Protein AF-A0A9D8BP34-F1 (afdb_monomer_lite)

Foldseek 3Di:
DVPDDDPPDDPVQKDKDFPDKQDCQQVWDQDPVRDIDGDHHPPDFDKIKIKMWIAGPVGDIDIDIDMDGDDFDADDAKAFAAAEAEDEAQDKDWQPDLCNFSCHPCPIHVPDGPPKDKFKAQDDPPWDAWPQWHFPDQGRSRTTMIGGHHLDFAKTKTKIWIWIPHDGVPDHIHTHDIYIYIYGHDADAKDFPDADEAAEDAAPDKDPLPDQVLVTIDGPRDDSVQKDKDFPDKQDCQQVWDQDPRRGIITDHDHLDFDKMKIKMWIAGSNGHIDIHIYMYGHHYFQPDAKAFEAAEEEAEAQDKDWFDFLASCPPIGRSRPPDAWLWAKAWDFAWPFFGKDGADSSRIIITGGHWPDFAKIKTKIKIWTWGVVDVVIDIHIYDIYMYMYGYDHDPAQKWKAAQVRHTGDHDNADQVVLVVQLVDANMEIEGEQDEHADAHERDAESLHEYEYEYPDPAQSYEQAPCLEAARYEYAAYNYEYEYYHHEFENFHHCDEEHRRYEYHAYNYEYERYEFEHAEDEAYAASGYEHAHQEEYEYYLYEFEQAYYPPPVHQRRYHYHHNYHYHYYLYHTYHNDPDDWFFAFQWWFAAPVRDTDTLVRDDAQGKGWAAAPVQFIDIWTFHDKDKHSWDFKWKWWAWPVGQTTTIRQQFWFAQVPDTDGNVVDDFQGWGWFQDPPPPRGIDTTGTHDIDMDGDIGMTMDTAIDDRQWTAISRTITGDPPPPDPPPDDPDDDD

Radius of gyration: 67.86 Å; chains: 1; bounding box: 163×69×168 Å

Sequence (734 aa):
WAYAADTETLDSGLTFTISANTDPNNGVTIDSNRYIDIVPVANYFGQSDVTIRVTDPGGLSATDTFHVTVIQLCDDAPIAYDDVYSTPINTTLNVTTVANGVLQAGTDDLNRESGTTLTAVRIGTGIVNPSHGTLNTFNSNGTFNYTPNSGYSGSDVFTYKARSSGGVCGASVLDSAPANVTISINNTAPTLTTPLPDKTLNEDAYLNNTTNLWSYFQDAETADSGLTYTISNNTDTRNGVSIDTNQYIDIYPVANYFGVSQVTVRATDPGGLYVEDTFQVTVNQRCDDAPVAVNDSYTAMQNNALVVAAPGVRANDSNPEAGTDSLIMAEKLTNPSSGTVSPFNADGSFTYTPATGFTGTVTFTYRLKNTCSTFSPPTAIYSNTATVTITVGPCTLPVRIYNGSGTFVQCYNNIQSAINYASMADGYRIDVDPGTYTENISFPTNYNKTITVQSTGTYSNTTISGANNGRTVTFNPSTDTVTFNRFKVVNGRATSGDGAGIYINDAPVAINNCYVYNNTASTGRGGGIAVNSTKATTITGTSVVDNFATAHTASDGMYVAGSGKVTVSNSLIDGWTQGPSCLLPGTKIQLPNGELKSIEEVKTGDKVMSVTADNEVAEAEVTQTFFHPQQEGYLIMETEDGEILKVTGNHPINNGKDYVEASTLKVGDEVLVLDSKEAMQVAPKKIVRIDKDDSFVSVYNLEVEPHHTYIADGIVVHNKRLDEIVVQQEGGGF

Structure (mmCIF, N/CA/C/O backbone):
data_AF-A0A9D8BP34-F1
#
_entry.id   AF-A0A9D8BP34-F1
#
loop_
_atom_site.group_PDB
_atom_site.id
_atom_site.type_symbol
_atom_site.label_atom_id
_atom_site.label_alt_id
_atom_site.label_comp_id
_atom_site.label_asym_id
_atom_site.label_entity_id
_atom_site.label_seq_id
_atom_site.pdbx_PDB_ins_code
_atom_site.Cartn_x
_atom_site.Cartn_y
_atom_site.Cartn_z
_atom_site.occupancy
_atom_site.B_iso_or_equiv
_atom_site.auth_seq_id
_atom_site.auth_comp_id
_atom_site.auth_asym_id
_atom_site.auth_atom_id
_atom_site.pdbx_PDB_model_num
ATOM 1 N N . TRP A 1 1 ? 85.281 -37.947 -87.469 1.00 59.09 1 TRP A N 1
ATOM 2 C CA . TRP A 1 1 ? 86.433 -38.869 -87.370 1.00 59.09 1 TRP A CA 1
ATOM 3 C C . TRP A 1 1 ? 86.381 -40.018 -88.386 1.00 59.09 1 TRP A C 1
ATOM 5 O O . TRP A 1 1 ? 87.410 -40.284 -88.974 1.00 59.09 1 TRP A O 1
ATOM 15 N N . ALA A 1 2 ? 85.240 -40.645 -88.702 1.00 62.31 2 ALA A N 1
ATOM 16 C CA . ALA A 1 2 ? 85.179 -41.774 -89.656 1.00 62.31 2 ALA A CA 1
ATOM 17 C C . ALA A 1 2 ? 85.514 -41.475 -91.148 1.00 62.31 2 ALA A C 1
ATOM 19 O O . ALA A 1 2 ? 85.369 -42.363 -91.981 1.00 62.31 2 ALA A O 1
ATOM 20 N N . TYR A 1 3 ? 85.931 -40.252 -91.501 1.00 68.31 3 TYR A N 1
ATOM 21 C CA . TYR A 1 3 ? 85.976 -39.773 -92.894 1.00 68.31 3 TYR A CA 1
ATOM 22 C C . TYR A 1 3 ? 87.287 -39.068 -93.299 1.00 68.31 3 TYR A C 1
ATOM 24 O O . TYR A 1 3 ? 87.371 -38.545 -94.404 1.00 68.31 3 TYR A O 1
ATOM 32 N N . ALA A 1 4 ? 88.317 -39.053 -92.443 1.00 73.62 4 ALA A N 1
ATOM 33 C CA . ALA A 1 4 ? 89.646 -38.532 -92.785 1.00 73.62 4 ALA A CA 1
ATOM 34 C C . ALA A 1 4 ? 90.738 -39.378 -92.114 1.00 73.62 4 ALA A C 1
ATOM 36 O O . ALA A 1 4 ? 90.611 -39.682 -90.931 1.00 73.62 4 ALA A O 1
ATOM 37 N N . ALA A 1 5 ? 91.782 -39.738 -92.863 1.00 75.88 5 ALA A N 1
ATOM 38 C CA . ALA A 1 5 ? 92.940 -40.495 -92.391 1.00 75.88 5 ALA A CA 1
ATOM 39 C C . ALA A 1 5 ? 94.202 -40.022 -93.125 1.00 75.88 5 ALA A C 1
ATOM 41 O O . ALA A 1 5 ? 94.124 -39.621 -94.288 1.00 75.88 5 ALA A O 1
ATOM 42 N N . ASP A 1 6 ? 95.342 -40.095 -92.446 1.00 81.19 6 ASP A N 1
ATOM 43 C CA . ASP A 1 6 ? 96.667 -39.841 -93.009 1.00 81.19 6 ASP A CA 1
ATOM 44 C C . ASP A 1 6 ? 97.557 -41.065 -92.756 1.00 81.19 6 ASP A C 1
ATOM 46 O O . ASP A 1 6 ? 97.494 -41.669 -91.685 1.00 81.19 6 ASP A O 1
ATOM 50 N N . THR A 1 7 ? 98.340 -41.484 -93.750 1.00 83.12 7 THR A N 1
ATOM 51 C CA . THR A 1 7 ? 99.093 -42.751 -93.648 1.00 83.12 7 THR A CA 1
ATOM 52 C C . THR A 1 7 ? 100.313 -42.581 -92.740 1.00 83.12 7 THR A C 1
ATOM 54 O O . THR A 1 7 ? 100.752 -43.529 -92.085 1.00 83.12 7 THR A O 1
ATOM 57 N N . GLU A 1 8 ? 100.838 -41.359 -92.672 1.00 85.19 8 GLU A N 1
ATOM 58 C CA . GLU A 1 8 ? 102.052 -40.992 -91.953 1.00 85.19 8 GLU A CA 1
ATOM 59 C C . GLU A 1 8 ? 101.780 -40.383 -90.563 1.00 85.19 8 GLU A C 1
ATOM 61 O O . GLU A 1 8 ? 102.653 -40.446 -89.691 1.00 85.19 8 GLU A O 1
ATOM 66 N N . THR A 1 9 ? 100.577 -39.845 -90.320 1.00 82.00 9 THR A N 1
ATOM 67 C CA . THR A 1 9 ? 100.197 -39.181 -89.060 1.00 82.00 9 THR A CA 1
ATOM 68 C C . THR A 1 9 ? 99.025 -39.881 -88.372 1.00 82.00 9 THR A C 1
ATOM 70 O O . THR A 1 9 ? 97.961 -40.064 -88.953 1.00 82.00 9 THR A O 1
ATOM 73 N N . LEU A 1 10 ? 99.174 -40.196 -87.078 1.00 81.31 10 LEU A N 1
ATOM 74 C CA . LEU A 1 10 ? 98.053 -40.646 -86.239 1.00 81.31 10 LEU A CA 1
ATOM 75 C C . LEU A 1 10 ? 96.930 -39.596 -86.205 1.00 81.31 10 LEU A C 1
ATOM 77 O O . LEU A 1 10 ? 97.206 -38.406 -86.071 1.00 81.31 10 LEU A O 1
ATOM 81 N N . ASP A 1 11 ? 95.669 -40.032 -86.167 1.00 79.44 11 ASP A N 1
ATOM 82 C CA . ASP A 1 11 ? 94.484 -39.155 -86.133 1.00 79.44 11 ASP A CA 1
ATOM 83 C C . ASP A 1 11 ? 94.519 -38.076 -85.038 1.00 79.44 11 ASP A C 1
ATOM 85 O O . ASP A 1 11 ? 93.914 -37.013 -85.177 1.00 79.44 11 ASP A O 1
ATOM 89 N N . SER A 1 12 ? 95.197 -38.324 -83.911 1.00 80.12 12 SER A N 1
ATOM 90 C CA . SER A 1 12 ? 95.368 -37.340 -82.831 1.00 80.12 12 SER A CA 1
ATOM 91 C C . SER A 1 12 ? 96.279 -36.166 -83.203 1.00 80.12 12 SER A C 1
ATOM 93 O O . SER A 1 12 ? 96.235 -35.142 -82.531 1.00 80.12 12 SER A O 1
ATOM 95 N N . GLY A 1 13 ? 97.112 -36.314 -84.236 1.00 81.69 13 GLY A N 1
ATOM 96 C CA . GLY A 1 13 ? 98.001 -35.279 -84.765 1.00 81.69 13 GLY A CA 1
ATOM 97 C C . GLY A 1 13 ? 97.388 -34.434 -85.885 1.00 81.69 13 GLY A C 1
ATOM 98 O O . GLY A 1 13 ? 98.005 -33.456 -86.297 1.00 81.69 13 GLY A O 1
ATOM 99 N N . LEU A 1 14 ? 96.189 -34.778 -86.368 1.00 86.81 14 LEU A N 1
ATOM 100 C CA . LEU A 1 14 ? 95.501 -34.040 -87.427 1.00 86.81 14 LEU A CA 1
ATOM 101 C C . LEU A 1 14 ? 94.708 -32.856 -86.867 1.00 86.81 14 LEU A C 1
ATOM 103 O O . LEU A 1 14 ? 93.932 -32.994 -85.916 1.00 86.81 14 LEU A O 1
ATOM 107 N N . THR A 1 15 ? 94.856 -31.696 -87.506 1.00 87.19 15 THR A N 1
ATOM 108 C CA . THR A 1 15 ? 94.117 -30.476 -87.157 1.00 87.19 15 THR A CA 1
ATOM 109 C C . THR A 1 15 ? 92.952 -30.273 -88.122 1.00 87.19 15 THR A C 1
ATOM 111 O O . THR A 1 15 ? 93.163 -30.169 -89.331 1.00 87.19 15 THR A O 1
ATOM 114 N N . PHE A 1 16 ? 91.729 -30.191 -87.590 1.00 88.94 16 PHE A N 1
ATOM 115 C CA . PHE A 1 16 ? 90.511 -29.927 -88.359 1.00 88.94 16 PHE A CA 1
ATOM 116 C C . PHE A 1 16 ? 90.106 -28.464 -88.215 1.00 88.94 16 PHE A C 1
ATOM 118 O O . PHE A 1 16 ? 90.026 -27.937 -87.108 1.00 88.94 16 PHE A O 1
ATOM 125 N N . THR A 1 17 ? 89.834 -27.812 -89.339 1.00 89.31 17 THR A N 1
ATOM 126 C CA . THR A 1 17 ? 89.385 -26.418 -89.390 1.00 89.31 17 THR A CA 1
ATOM 127 C C . THR A 1 17 ? 88.261 -26.270 -90.401 1.00 89.31 17 THR A C 1
ATOM 129 O O . THR A 1 17 ? 88.210 -27.001 -91.389 1.00 89.31 17 THR A O 1
ATOM 132 N N . ILE A 1 18 ? 87.362 -25.315 -90.179 1.00 90.94 18 ILE A N 1
ATOM 133 C CA . ILE A 1 18 ? 86.397 -24.905 -91.201 1.00 90.94 18 ILE A CA 1
ATOM 134 C C . ILE A 1 18 ? 87.134 -23.950 -92.139 1.00 90.94 18 ILE A C 1
ATOM 136 O O . ILE A 1 18 ? 87.498 -22.846 -91.739 1.00 90.94 18 ILE A O 1
ATOM 140 N N . SER A 1 19 ? 87.404 -24.386 -93.368 1.00 89.62 19 SER A N 1
ATOM 141 C CA . SER A 1 19 ? 88.106 -23.567 -94.364 1.00 89.62 19 SER A CA 1
ATOM 142 C C . SER A 1 19 ? 87.175 -22.664 -95.166 1.00 89.62 19 SER A C 1
ATOM 144 O O . SER A 1 19 ? 87.614 -21.621 -95.644 1.00 89.62 19 SER A O 1
ATOM 146 N N . ALA A 1 20 ? 85.905 -23.047 -95.309 1.00 89.62 20 ALA A N 1
ATOM 147 C CA . ALA A 1 20 ? 84.873 -22.207 -95.900 1.00 89.62 20 ALA A CA 1
ATOM 148 C C . ALA A 1 20 ? 83.501 -22.573 -95.327 1.00 89.62 20 ALA A C 1
ATOM 150 O O . ALA A 1 20 ? 83.229 -23.735 -95.035 1.00 89.62 20 ALA A O 1
ATOM 151 N N . ASN A 1 21 ? 82.640 -21.575 -95.187 1.00 90.19 21 ASN A N 1
ATOM 152 C CA . ASN A 1 21 ? 81.223 -21.744 -94.911 1.00 90.19 21 ASN A CA 1
ATOM 153 C C . ASN A 1 21 ? 80.499 -20.699 -95.755 1.00 90.19 21 ASN A C 1
ATOM 155 O O . ASN A 1 21 ? 80.726 -19.502 -95.561 1.00 90.19 21 ASN A O 1
ATOM 159 N N . THR A 1 22 ? 79.703 -21.138 -96.731 1.00 90.25 22 THR A N 1
ATOM 160 C CA . THR A 1 22 ? 79.053 -20.209 -97.666 1.00 90.25 22 THR A CA 1
ATOM 161 C C . THR A 1 22 ? 78.014 -19.327 -96.984 1.00 90.25 22 THR A C 1
ATOM 163 O O . THR A 1 22 ? 77.683 -18.279 -97.532 1.00 90.25 22 THR A O 1
ATOM 166 N N . ASP A 1 23 ? 77.529 -19.714 -95.800 1.00 87.50 23 ASP A N 1
ATOM 167 C CA . ASP A 1 23 ? 76.674 -18.865 -94.980 1.00 87.50 23 ASP A CA 1
ATOM 168 C C . ASP A 1 23 ? 76.928 -19.089 -93.479 1.00 87.50 23 ASP A C 1
ATOM 170 O O . ASP A 1 23 ? 76.466 -20.078 -92.908 1.00 87.50 23 ASP A O 1
ATOM 174 N N . PRO A 1 24 ? 77.638 -18.172 -92.798 1.00 84.06 24 PRO A N 1
ATOM 175 C CA . PRO A 1 24 ? 77.947 -18.316 -91.379 1.00 84.06 24 PRO A CA 1
ATOM 176 C C . PRO A 1 24 ? 76.712 -18.253 -90.467 1.00 84.06 24 PRO A C 1
ATOM 178 O O . PRO A 1 24 ? 76.826 -18.586 -89.288 1.00 84.06 24 PRO A O 1
ATOM 181 N N . ASN A 1 25 ? 75.534 -17.873 -90.976 1.00 83.50 25 ASN A N 1
ATOM 182 C CA . ASN A 1 25 ? 74.306 -17.830 -90.179 1.00 83.50 25 ASN A CA 1
ATOM 183 C C . ASN A 1 25 ? 73.755 -19.222 -89.829 1.00 83.50 25 ASN A C 1
ATOM 185 O O . ASN A 1 25 ? 72.921 -19.329 -88.935 1.00 83.50 25 ASN A O 1
ATOM 189 N N . ASN A 1 26 ? 74.241 -20.295 -90.461 1.00 83.38 26 ASN A N 1
ATOM 190 C CA . ASN A 1 26 ? 73.988 -21.670 -90.011 1.00 83.38 26 ASN A CA 1
ATOM 191 C C . ASN A 1 26 ? 74.686 -22.011 -88.671 1.00 83.38 26 ASN A C 1
ATOM 193 O O . ASN A 1 26 ? 74.386 -23.049 -88.085 1.00 83.38 26 ASN A O 1
ATOM 197 N N . GLY A 1 27 ? 75.610 -21.153 -88.212 1.00 86.31 27 GLY A N 1
ATOM 198 C CA . GLY A 1 27 ? 76.354 -21.269 -86.959 1.00 86.31 27 GLY A CA 1
ATOM 199 C C . GLY A 1 27 ? 77.095 -22.591 -86.793 1.00 86.31 27 GLY A C 1
ATOM 200 O O . GLY A 1 27 ? 76.941 -23.268 -85.779 1.00 86.31 27 GLY A O 1
ATOM 201 N N . VAL A 1 28 ? 77.884 -22.968 -87.801 1.00 90.50 28 VAL A N 1
ATOM 202 C CA . VAL A 1 28 ? 78.676 -24.203 -87.771 1.00 90.50 28 VAL A CA 1
ATOM 203 C C . VAL A 1 28 ? 80.005 -23.991 -87.044 1.00 90.50 28 VAL A C 1
ATOM 205 O O . VAL A 1 28 ? 80.791 -23.114 -87.408 1.00 90.50 28 VAL A O 1
ATOM 208 N N . THR A 1 29 ? 80.293 -24.835 -86.056 1.00 91.25 29 THR A N 1
ATOM 209 C CA . THR A 1 29 ? 81.558 -24.853 -85.304 1.00 91.25 29 THR A CA 1
ATOM 210 C C . THR A 1 29 ? 82.123 -26.266 -85.198 1.00 91.25 29 THR A C 1
ATOM 212 O O . THR A 1 29 ? 81.396 -27.242 -85.354 1.00 91.25 29 THR A O 1
ATOM 215 N N . ILE A 1 30 ? 83.426 -26.381 -84.920 1.00 88.12 30 ILE A N 1
ATOM 216 C CA . ILE A 1 30 ? 84.054 -27.654 -84.541 1.00 88.12 30 ILE A CA 1
ATOM 217 C C . ILE A 1 30 ? 84.422 -27.570 -83.061 1.00 88.12 30 ILE A C 1
ATOM 219 O O . ILE A 1 30 ? 85.171 -26.670 -82.674 1.00 88.12 30 ILE A O 1
ATOM 223 N N . ASP A 1 31 ? 83.898 -28.479 -82.243 1.00 85.81 31 ASP A N 1
ATOM 224 C CA . ASP A 1 31 ? 84.190 -28.508 -80.810 1.00 85.81 31 ASP A CA 1
ATOM 225 C C . ASP A 1 31 ? 85.582 -29.103 -80.506 1.00 85.81 31 ASP A C 1
ATOM 227 O O . ASP A 1 31 ? 86.287 -29.623 -81.378 1.00 85.81 31 ASP A O 1
ATOM 231 N N . SER A 1 32 ? 86.001 -29.051 -79.238 1.00 82.25 32 SER A N 1
ATOM 232 C CA . SER A 1 32 ? 87.293 -29.605 -78.800 1.00 82.25 32 SER A CA 1
ATOM 233 C C . SER A 1 32 ? 87.389 -31.130 -78.941 1.00 82.25 32 SER A C 1
ATOM 235 O O . SER A 1 32 ? 88.496 -31.671 -78.984 1.00 82.25 32 SER A O 1
ATOM 237 N N . ASN A 1 33 ? 86.254 -31.825 -79.058 1.00 81.69 33 ASN A N 1
ATOM 238 C CA . ASN A 1 33 ? 86.180 -33.259 -79.323 1.00 81.69 33 ASN A CA 1
ATOM 239 C C . ASN A 1 33 ? 86.150 -33.582 -80.826 1.00 81.69 33 ASN A C 1
ATOM 241 O O . ASN A 1 33 ? 86.172 -34.760 -81.194 1.00 81.69 33 ASN A O 1
ATOM 245 N N . ARG A 1 34 ? 86.183 -32.556 -81.688 1.00 80.25 34 ARG A N 1
ATOM 246 C CA . ARG A 1 34 ? 86.159 -32.631 -83.154 1.00 80.25 34 ARG A CA 1
ATOM 247 C C . ARG A 1 34 ? 84.808 -33.090 -83.727 1.00 80.25 34 ARG A C 1
ATOM 249 O O . ARG A 1 34 ? 84.776 -33.696 -84.802 1.00 80.25 34 ARG A O 1
ATOM 256 N N . TYR A 1 35 ? 83.708 -32.807 -83.028 1.00 84.75 35 TYR A N 1
ATOM 257 C CA . TYR A 1 35 ? 82.346 -32.840 -83.569 1.00 84.75 35 TYR A CA 1
ATOM 258 C C . TYR A 1 35 ? 82.015 -31.533 -84.280 1.00 84.75 35 TYR A C 1
ATOM 260 O O . TYR A 1 35 ? 82.558 -30.483 -83.953 1.00 84.75 35 TYR A O 1
ATOM 268 N N . ILE A 1 36 ? 81.127 -31.623 -85.268 1.00 87.69 36 ILE A N 1
ATOM 269 C CA . ILE A 1 36 ? 80.571 -30.460 -85.950 1.00 87.69 36 ILE A CA 1
ATOM 270 C C . ILE A 1 36 ? 79.246 -30.132 -85.269 1.00 87.69 36 ILE A C 1
ATOM 272 O O . ILE A 1 36 ? 78.300 -30.913 -85.372 1.00 87.69 36 ILE A O 1
ATOM 276 N N . ASP A 1 37 ? 79.188 -28.982 -84.607 1.00 88.19 37 ASP A N 1
ATOM 277 C CA . ASP A 1 37 ? 77.960 -28.433 -84.041 1.00 88.19 37 ASP A CA 1
ATOM 278 C C . ASP A 1 37 ? 77.352 -27.442 -85.029 1.00 88.19 37 ASP A C 1
ATOM 280 O O . ASP A 1 37 ? 78.068 -26.646 -85.638 1.00 88.19 37 ASP A O 1
ATOM 284 N N . ILE A 1 38 ? 76.031 -27.496 -85.196 1.00 87.81 38 ILE A N 1
ATOM 285 C CA . ILE A 1 38 ? 75.280 -26.609 -86.087 1.00 87.81 38 ILE A CA 1
ATOM 286 C C . ILE A 1 38 ? 74.213 -25.919 -85.247 1.00 87.81 38 ILE A C 1
ATOM 288 O O . ILE A 1 38 ? 73.242 -26.552 -84.832 1.00 87.81 38 ILE A O 1
ATOM 292 N N . VAL A 1 39 ? 74.401 -24.627 -84.993 1.00 88.06 39 VAL A N 1
ATOM 293 C CA . VAL A 1 39 ? 73.464 -23.802 -84.223 1.00 88.06 39 VAL A CA 1
ATOM 294 C C . VAL A 1 39 ? 73.099 -22.574 -85.053 1.00 88.06 39 VAL A C 1
ATOM 296 O O . VAL A 1 39 ? 73.774 -21.549 -84.960 1.00 88.06 39 VAL A O 1
ATOM 299 N N . PRO A 1 40 ? 72.038 -22.650 -85.871 1.00 84.25 40 PRO A N 1
ATOM 300 C CA . PRO A 1 40 ? 71.627 -21.531 -86.702 1.00 84.25 40 PRO A CA 1
ATOM 301 C C . PRO A 1 40 ? 71.340 -20.275 -85.877 1.00 84.25 40 PRO A C 1
ATOM 303 O O . PRO A 1 40 ? 70.760 -20.347 -84.791 1.00 84.25 40 PRO A O 1
ATOM 306 N N . VAL A 1 41 ? 71.704 -19.109 -86.411 1.00 80.19 41 VAL A N 1
ATOM 307 C CA . VAL A 1 41 ? 71.270 -17.819 -85.868 1.00 80.19 41 VAL A CA 1
ATOM 308 C C . VAL A 1 41 ? 69.741 -17.807 -85.836 1.00 80.19 41 VAL A C 1
ATOM 310 O O . VAL A 1 41 ? 69.084 -18.330 -86.737 1.00 80.19 41 VAL A O 1
ATOM 313 N N . ALA A 1 42 ? 69.161 -17.217 -84.790 1.00 70.56 42 ALA A N 1
ATOM 314 C CA . ALA A 1 42 ? 67.713 -17.130 -84.653 1.00 70.56 42 ALA A CA 1
ATOM 315 C C . ALA A 1 42 ? 67.062 -16.588 -85.940 1.00 70.56 42 ALA A C 1
ATOM 317 O O . ALA A 1 42 ? 67.477 -15.554 -86.466 1.00 70.56 42 ALA A O 1
ATOM 318 N N . ASN A 1 43 ? 66.017 -17.274 -86.412 1.00 63.06 43 ASN A N 1
ATOM 319 C CA . ASN A 1 43 ? 65.293 -16.983 -87.658 1.00 63.06 43 ASN A CA 1
ATOM 320 C C . ASN A 1 43 ? 66.094 -17.180 -88.959 1.00 63.06 43 ASN A C 1
ATOM 322 O O . ASN A 1 43 ? 65.667 -16.699 -90.009 1.00 63.06 43 ASN A O 1
ATOM 326 N N . TYR A 1 44 ? 67.238 -17.866 -88.923 1.00 76.75 44 TYR A N 1
ATOM 327 C CA . TYR A 1 44 ? 67.940 -18.248 -90.141 1.00 76.75 44 TYR A CA 1
ATOM 328 C C . TYR A 1 44 ? 67.239 -19.420 -90.834 1.00 76.75 44 TYR A C 1
ATOM 330 O O . TYR A 1 44 ? 67.052 -20.485 -90.246 1.00 76.75 44 TYR A O 1
ATOM 338 N N . PHE A 1 45 ? 66.915 -19.231 -92.112 1.00 78.06 45 PHE A N 1
ATOM 339 C CA . PHE A 1 45 ? 66.450 -20.280 -93.012 1.00 78.06 45 PHE A CA 1
ATOM 340 C C . PHE A 1 45 ? 67.299 -20.218 -94.269 1.00 78.06 45 PHE A C 1
ATOM 342 O O . PHE A 1 45 ? 67.488 -19.144 -94.844 1.00 78.06 45 PHE A O 1
ATOM 349 N N . GLY A 1 46 ? 67.814 -21.356 -94.708 1.00 78.94 46 GLY A N 1
ATOM 350 C CA . GLY A 1 46 ? 68.727 -21.344 -95.834 1.00 78.94 46 GLY A CA 1
ATOM 351 C C . GLY A 1 46 ? 69.502 -22.629 -96.002 1.00 78.94 46 GLY A C 1
ATOM 352 O O . GLY A 1 46 ? 69.378 -23.584 -95.231 1.00 78.94 46 GLY A O 1
ATOM 353 N N . GLN A 1 47 ? 70.293 -22.627 -97.064 1.00 85.88 47 GLN A N 1
ATOM 354 C CA . GLN A 1 47 ? 71.225 -23.688 -97.384 1.00 85.88 47 GLN A CA 1
ATOM 355 C C . GLN A 1 47 ? 72.638 -23.137 -97.350 1.00 85.88 47 GLN A C 1
ATOM 357 O O . GLN A 1 47 ? 72.879 -21.979 -97.685 1.00 85.88 47 GLN A O 1
ATOM 362 N N . SER A 1 48 ? 73.568 -23.987 -96.950 1.00 89.88 48 SER A N 1
ATOM 363 C CA . SER A 1 48 ? 74.967 -23.615 -96.826 1.00 89.88 48 SER A CA 1
ATOM 364 C C . SER A 1 48 ? 75.860 -24.815 -97.067 1.00 89.88 48 SER A C 1
ATOM 366 O O . SER A 1 48 ? 75.548 -25.930 -96.645 1.00 89.88 48 SER A O 1
ATOM 368 N N . ASP A 1 49 ? 76.977 -24.549 -97.725 1.00 91.50 49 ASP A N 1
ATOM 369 C CA . ASP A 1 49 ? 78.022 -25.516 -97.989 1.00 91.50 49 ASP A CA 1
ATOM 370 C C . ASP A 1 49 ? 79.170 -25.218 -97.031 1.00 91.50 49 ASP A C 1
ATOM 372 O O . ASP A 1 49 ? 79.690 -24.097 -96.971 1.00 91.50 49 ASP A O 1
ATOM 376 N N . VAL A 1 50 ? 79.552 -26.223 -96.252 1.00 91.69 50 VAL A N 1
ATOM 377 C CA . VAL A 1 50 ? 80.623 -26.118 -95.265 1.00 91.69 50 VAL A CA 1
ATOM 378 C C . VAL A 1 50 ? 81.778 -26.989 -95.720 1.00 91.69 50 VAL A C 1
ATOM 380 O O . VAL A 1 50 ? 81.652 -28.211 -95.799 1.00 91.69 50 VAL A O 1
ATOM 383 N N . THR A 1 51 ? 82.916 -26.359 -95.995 1.00 92.06 51 THR A N 1
ATOM 384 C CA . THR A 1 51 ? 84.154 -27.038 -96.374 1.00 92.06 51 THR A CA 1
ATOM 385 C C . THR A 1 51 ? 85.070 -27.169 -95.166 1.00 92.06 51 THR A C 1
ATOM 387 O O . THR A 1 51 ? 85.543 -26.171 -94.611 1.00 92.06 51 THR A O 1
ATOM 390 N N . ILE A 1 52 ? 85.371 -28.407 -94.792 1.00 91.38 52 ILE A N 1
ATOM 391 C CA . ILE A 1 52 ? 86.308 -28.756 -93.728 1.00 91.38 52 ILE A CA 1
ATOM 392 C C . ILE A 1 52 ? 87.678 -29.021 -94.334 1.00 91.38 52 ILE A C 1
ATOM 394 O O . ILE A 1 52 ? 87.794 -29.730 -95.329 1.00 91.38 52 ILE A O 1
ATOM 398 N N . ARG A 1 53 ? 88.721 -28.490 -93.698 1.00 90.00 53 ARG A N 1
ATOM 399 C CA . ARG A 1 53 ? 90.123 -28.767 -93.998 1.00 90.00 53 ARG A CA 1
ATOM 400 C C . ARG A 1 53 ? 90.744 -29.568 -92.869 1.00 90.00 53 ARG A C 1
ATOM 402 O O . ARG A 1 53 ? 90.700 -29.146 -91.713 1.00 90.00 53 ARG A O 1
ATOM 409 N N . VAL A 1 54 ? 91.383 -30.674 -93.222 1.00 90.00 54 VAL A N 1
ATOM 410 C CA . VAL A 1 54 ? 92.250 -31.448 -92.332 1.00 90.00 54 VAL A CA 1
ATOM 411 C C . VAL A 1 54 ? 93.702 -31.202 -92.727 1.00 90.00 54 VAL A C 1
ATOM 413 O O . VAL A 1 54 ? 94.018 -31.220 -93.913 1.00 90.00 54 VAL A O 1
ATOM 416 N N . THR A 1 55 ? 94.568 -30.897 -91.760 1.00 90.06 55 THR A N 1
ATOM 417 C CA . THR A 1 55 ? 95.995 -30.600 -91.985 1.00 90.06 55 THR A CA 1
ATOM 418 C C . THR A 1 55 ? 96.862 -31.467 -91.077 1.00 90.06 55 THR A C 1
ATOM 420 O O . THR A 1 55 ? 96.558 -31.593 -89.886 1.00 90.06 55 THR A O 1
ATOM 423 N N . ASP A 1 56 ? 97.918 -32.058 -91.633 1.00 89.06 56 ASP A N 1
ATOM 424 C CA . ASP A 1 56 ? 98.919 -32.821 -90.885 1.00 89.06 56 ASP A CA 1
ATOM 425 C C . ASP A 1 56 ? 99.945 -31.891 -90.181 1.00 89.06 56 ASP A C 1
ATOM 427 O O . ASP A 1 56 ? 100.008 -30.689 -90.468 1.00 89.06 56 ASP A O 1
ATOM 431 N N . PRO A 1 57 ? 100.780 -32.399 -89.252 1.00 87.00 57 PRO A N 1
ATOM 432 C CA . PRO A 1 57 ? 101.843 -31.611 -88.621 1.00 87.00 57 PRO A CA 1
ATOM 433 C C . PRO A 1 57 ? 102.927 -31.111 -89.591 1.00 87.00 57 PRO A C 1
ATOM 435 O O . PRO A 1 57 ? 103.675 -30.195 -89.244 1.00 87.00 57 PRO A O 1
ATOM 438 N N . GLY A 1 58 ? 103.034 -31.708 -90.783 1.00 85.56 58 GLY A N 1
ATOM 439 C CA . GLY A 1 58 ? 103.932 -31.286 -91.862 1.00 85.56 58 GLY A CA 1
ATOM 440 C C . GLY A 1 58 ? 103.405 -30.098 -92.678 1.00 85.56 58 GLY A C 1
ATOM 441 O O . GLY A 1 58 ? 104.165 -29.496 -93.439 1.00 85.56 58 GLY A O 1
ATOM 442 N N . GLY A 1 59 ? 102.136 -29.724 -92.495 1.00 83.56 59 GLY A N 1
ATOM 443 C CA . GLY A 1 59 ? 101.462 -28.614 -93.164 1.00 83.56 59 GLY A CA 1
ATOM 444 C C . GLY A 1 59 ? 100.724 -28.983 -94.457 1.00 83.56 59 GLY A C 1
ATOM 445 O O . GLY A 1 59 ? 100.185 -28.080 -95.107 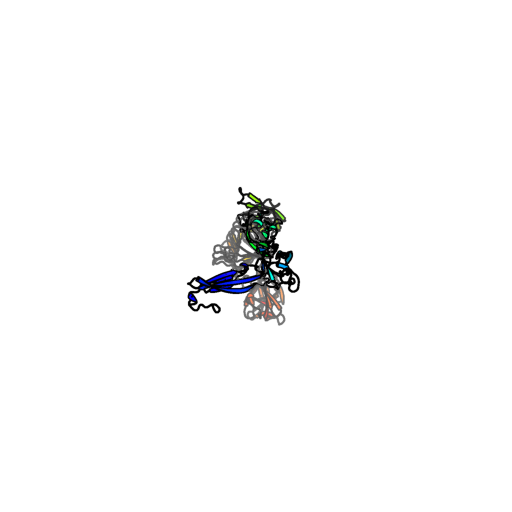1.00 83.56 59 GLY A O 1
ATOM 446 N N . LEU A 1 60 ? 100.670 -30.262 -94.845 1.00 89.81 60 LEU A N 1
ATOM 447 C CA . LEU A 1 60 ? 99.875 -30.725 -95.989 1.00 89.81 60 LEU A CA 1
ATOM 448 C C . LEU A 1 60 ? 98.415 -30.921 -95.573 1.00 89.81 60 LEU A C 1
ATOM 450 O O . LEU A 1 60 ? 98.117 -31.211 -94.417 1.00 89.81 60 LEU A O 1
ATOM 454 N N . SER A 1 61 ? 97.477 -30.721 -96.504 1.00 90.06 61 SER A N 1
ATOM 455 C CA . SER A 1 61 ? 96.049 -30.722 -96.169 1.00 90.06 61 SER A CA 1
ATOM 456 C C . SER A 1 61 ? 95.145 -31.315 -97.239 1.00 90.06 61 SER A C 1
ATOM 458 O O . SER A 1 61 ? 95.386 -31.091 -98.425 1.00 90.06 61 SER A O 1
ATOM 460 N N . ALA A 1 62 ? 94.035 -31.913 -96.807 1.00 90.25 62 ALA A N 1
ATOM 461 C CA . ALA A 1 62 ? 92.896 -32.293 -97.641 1.00 90.25 62 ALA A CA 1
ATOM 462 C C . ALA A 1 62 ? 91.633 -31.521 -97.221 1.00 90.25 62 ALA A C 1
ATOM 464 O O . ALA A 1 62 ? 91.539 -31.040 -96.088 1.00 90.25 62 ALA A O 1
ATOM 465 N N . THR A 1 63 ? 90.663 -31.393 -98.129 1.00 90.94 63 THR A N 1
ATOM 466 C CA . THR A 1 63 ? 89.386 -30.713 -97.862 1.00 90.94 63 THR A CA 1
ATOM 467 C C . THR A 1 63 ? 88.194 -31.519 -98.363 1.00 90.94 63 THR A C 1
ATOM 469 O O . THR A 1 63 ? 88.297 -32.133 -99.423 1.00 90.94 63 THR A O 1
ATOM 472 N N . ASP A 1 64 ? 87.064 -31.440 -97.662 1.00 91.81 64 ASP A N 1
ATOM 473 C CA . ASP A 1 64 ? 85.770 -32.000 -98.081 1.00 91.81 64 ASP A CA 1
ATOM 474 C C . ASP A 1 64 ? 84.625 -31.027 -97.758 1.00 91.81 64 ASP A C 1
ATOM 476 O O . ASP A 1 64 ? 84.752 -30.222 -96.835 1.00 91.81 64 ASP A O 1
ATOM 480 N N . THR A 1 65 ? 83.532 -31.066 -98.523 1.00 91.50 65 THR A N 1
ATOM 481 C CA . THR A 1 65 ? 82.394 -30.137 -98.385 1.00 91.50 65 THR A CA 1
ATOM 482 C C . THR A 1 65 ? 81.080 -30.884 -98.174 1.00 91.50 65 THR A C 1
ATOM 484 O O . THR A 1 65 ? 80.759 -31.782 -98.946 1.00 91.50 65 THR A O 1
ATOM 487 N N . PHE A 1 66 ? 80.292 -30.480 -97.171 1.00 90.00 66 PHE A N 1
ATOM 488 C CA . PHE A 1 66 ? 78.948 -31.011 -96.909 1.00 90.00 66 PHE A CA 1
ATOM 489 C C . PHE A 1 66 ? 77.879 -29.909 -96.898 1.00 90.00 66 PHE A C 1
ATOM 491 O O . PHE A 1 66 ? 78.182 -28.736 -96.682 1.00 90.00 66 PHE A O 1
ATOM 498 N N . HIS A 1 67 ? 76.622 -30.307 -97.111 1.00 90.62 67 HIS A N 1
ATOM 499 C CA . HIS A 1 67 ? 75.474 -29.406 -97.234 1.00 90.62 67 HIS A CA 1
ATOM 500 C C . HIS A 1 67 ? 74.638 -29.374 -95.947 1.00 90.62 67 HIS A C 1
ATOM 502 O O . HIS A 1 67 ? 74.230 -30.420 -95.439 1.00 90.62 67 HIS A O 1
ATOM 508 N N . VAL A 1 68 ? 74.317 -28.176 -95.460 1.00 86.94 68 VAL A N 1
ATOM 509 C CA . VAL A 1 68 ? 73.410 -27.935 -94.328 1.00 86.94 68 VAL A CA 1
ATOM 510 C C . VAL A 1 68 ? 72.174 -27.201 -94.833 1.00 86.94 68 VAL A C 1
ATOM 512 O O . VAL A 1 68 ? 72.294 -26.168 -95.488 1.00 86.94 68 VAL A O 1
ATOM 515 N N . THR A 1 69 ? 70.983 -27.718 -94.518 1.00 83.75 69 THR A N 1
ATOM 516 C CA . THR A 1 69 ? 69.696 -27.054 -94.794 1.00 83.75 69 THR A CA 1
ATOM 517 C C . THR A 1 69 ? 68.966 -26.790 -93.481 1.00 83.75 69 THR A C 1
ATOM 519 O O . THR A 1 69 ? 68.684 -27.730 -92.741 1.00 83.75 69 THR A O 1
ATOM 522 N N . VAL A 1 70 ? 68.636 -25.526 -93.211 1.00 80.56 70 VAL A N 1
ATOM 523 C CA . VAL A 1 70 ? 67.835 -25.102 -92.052 1.00 80.56 70 VAL A CA 1
ATOM 524 C C . VAL A 1 70 ? 66.423 -24.764 -92.533 1.00 80.56 70 VAL A C 1
ATOM 526 O O . VAL A 1 70 ? 66.257 -23.880 -93.376 1.00 80.56 70 VAL A O 1
ATOM 529 N N . ILE A 1 71 ? 65.417 -25.491 -92.030 1.00 72.75 71 ILE A N 1
ATOM 530 C CA . ILE A 1 71 ? 64.010 -25.371 -92.450 1.00 72.75 71 ILE A CA 1
ATOM 531 C C . ILE A 1 71 ? 63.167 -24.575 -91.445 1.00 72.75 71 ILE A C 1
ATOM 533 O O . ILE A 1 71 ? 63.431 -24.592 -90.245 1.00 72.75 71 ILE A O 1
ATOM 537 N N . GLN A 1 72 ? 62.127 -23.908 -91.946 1.00 68.56 72 GLN A N 1
ATOM 538 C CA . GLN A 1 72 ? 61.114 -23.224 -91.139 1.00 68.56 72 GLN A CA 1
ATOM 539 C C . GLN A 1 72 ? 60.058 -24.224 -90.630 1.00 68.56 72 GLN A C 1
ATOM 541 O O . GLN A 1 72 ? 59.592 -25.062 -91.405 1.00 68.56 72 GLN A O 1
ATOM 546 N N . LEU A 1 73 ? 59.672 -24.138 -89.349 1.00 66.12 73 LEU A N 1
ATOM 547 C CA . LEU A 1 73 ? 58.523 -24.877 -88.800 1.00 66.12 73 LEU A CA 1
ATOM 548 C C . LEU A 1 73 ? 57.204 -24.219 -89.251 1.00 66.12 73 LEU A C 1
ATOM 550 O O . LEU A 1 73 ? 57.134 -22.998 -89.387 1.00 66.12 73 LEU A O 1
ATOM 554 N N . CYS A 1 74 ? 56.184 -25.035 -89.536 1.00 67.88 74 CYS A N 1
ATOM 555 C CA . CYS A 1 74 ? 54.835 -24.557 -89.865 1.00 67.88 74 CYS A CA 1
ATOM 556 C C . CYS A 1 74 ? 54.088 -24.144 -88.584 1.00 67.88 74 CYS A C 1
ATOM 558 O O . CYS A 1 74 ? 54.310 -24.781 -87.563 1.00 67.88 74 CYS A O 1
ATOM 560 N N . ASP A 1 75 ? 53.193 -23.152 -88.684 1.00 69.31 75 ASP A N 1
ATOM 561 C CA . ASP A 1 75 ? 52.344 -22.642 -87.583 1.00 69.31 75 ASP A CA 1
ATOM 562 C C . ASP A 1 75 ? 51.524 -23.766 -86.926 1.00 69.31 75 ASP A C 1
ATOM 564 O O . ASP A 1 75 ? 50.845 -24.533 -87.626 1.00 69.31 75 ASP A O 1
ATOM 568 N N . ASP A 1 76 ? 51.589 -23.857 -85.596 1.00 74.88 76 ASP A N 1
ATOM 569 C CA . ASP A 1 76 ? 50.763 -24.738 -84.773 1.00 74.88 76 ASP A CA 1
ATOM 570 C C . ASP A 1 76 ? 49.751 -23.959 -83.909 1.00 74.88 76 ASP A C 1
ATOM 572 O O . ASP A 1 76 ? 49.646 -22.733 -83.950 1.00 74.88 76 ASP A O 1
ATOM 576 N N . ALA A 1 77 ? 48.851 -24.687 -83.238 1.00 78.38 77 ALA A N 1
ATOM 577 C CA . ALA A 1 77 ? 47.819 -24.039 -82.436 1.00 78.38 77 ALA A CA 1
ATOM 578 C C . ALA A 1 77 ? 48.432 -23.539 -81.121 1.00 78.38 77 ALA A C 1
ATOM 580 O O . ALA A 1 77 ? 49.080 -24.332 -80.433 1.00 78.38 77 ALA A O 1
ATOM 581 N N . PRO A 1 78 ? 48.152 -22.292 -80.705 1.00 86.56 78 PRO A N 1
ATOM 582 C CA . PRO A 1 78 ? 48.701 -21.769 -79.464 1.00 86.56 78 PRO A CA 1
ATOM 583 C C . PRO A 1 78 ? 48.173 -22.550 -78.252 1.00 86.56 78 PRO A C 1
ATOM 585 O O . PRO A 1 78 ? 47.086 -23.136 -78.282 1.00 86.56 78 PRO A O 1
ATOM 588 N N . ILE A 1 79 ? 48.909 -22.511 -77.142 1.00 86.62 79 ILE A N 1
ATOM 589 C CA . ILE A 1 79 ? 48.484 -23.068 -75.849 1.00 86.62 79 ILE A CA 1
ATOM 590 C C . ILE A 1 79 ? 48.149 -21.901 -74.924 1.00 86.62 79 ILE A C 1
ATOM 592 O O . ILE A 1 79 ? 49.025 -21.087 -74.669 1.00 86.62 79 ILE A O 1
ATOM 596 N N . ALA A 1 80 ? 46.909 -21.833 -74.432 1.00 88.56 80 ALA A N 1
ATOM 597 C CA . ALA A 1 80 ? 46.492 -20.871 -73.410 1.00 88.56 80 ALA A CA 1
ATOM 598 C C . ALA A 1 80 ? 46.467 -21.540 -72.027 1.00 88.56 80 ALA A C 1
ATOM 600 O O . ALA A 1 80 ? 45.997 -22.678 -71.913 1.00 88.56 80 ALA A O 1
ATOM 601 N N . TYR A 1 81 ? 46.943 -20.843 -71.000 1.00 88.25 81 TYR A N 1
ATOM 602 C CA . TYR A 1 81 ? 46.946 -21.284 -69.606 1.00 88.25 81 TYR A CA 1
ATOM 603 C C . TYR A 1 81 ? 45.884 -20.560 -68.772 1.00 88.25 81 TYR A C 1
ATOM 605 O O . TYR A 1 81 ? 45.453 -19.457 -69.098 1.00 88.25 81 TYR A O 1
ATOM 613 N N . ASP A 1 82 ? 45.445 -21.205 -67.689 1.00 91.62 82 ASP A N 1
ATOM 614 C CA . ASP A 1 82 ? 44.462 -20.631 -66.769 1.00 91.62 82 ASP A CA 1
ATOM 615 C C . ASP A 1 82 ? 45.051 -19.427 -66.007 1.00 91.62 82 ASP A C 1
ATOM 617 O O . ASP A 1 82 ? 46.149 -19.502 -65.451 1.00 91.62 82 ASP A O 1
ATOM 621 N N . ASP A 1 83 ? 44.274 -18.348 -65.918 1.00 92.38 83 ASP A N 1
ATOM 622 C CA . ASP A 1 83 ? 44.624 -17.104 -65.236 1.00 92.38 83 ASP A CA 1
ATOM 623 C C . ASP A 1 83 ? 43.841 -16.935 -63.930 1.00 92.38 83 ASP A C 1
ATOM 625 O O . ASP A 1 83 ? 42.686 -17.360 -63.798 1.00 92.38 83 ASP A O 1
ATOM 629 N N . VAL A 1 84 ? 44.443 -16.246 -62.957 1.00 93.44 84 VAL A N 1
ATOM 630 C CA . VAL A 1 84 ? 43.815 -15.972 -61.659 1.00 93.44 84 VAL A CA 1
ATOM 631 C C . VAL A 1 84 ? 43.934 -14.496 -61.302 1.00 93.44 84 VAL A C 1
ATOM 633 O O . VAL A 1 84 ? 45.021 -13.921 -61.322 1.00 93.44 84 VAL A O 1
ATOM 636 N N . TYR A 1 85 ? 42.814 -13.897 -60.909 1.00 95.50 85 TYR A N 1
ATOM 637 C CA . TYR A 1 85 ? 42.714 -12.510 -60.472 1.00 95.50 85 TYR A CA 1
ATOM 638 C C . TYR A 1 85 ? 41.903 -12.399 -59.181 1.00 95.50 85 TYR A C 1
ATOM 640 O O . TYR A 1 85 ? 41.184 -13.318 -58.784 1.00 95.50 85 TYR A O 1
ATOM 648 N N . SER A 1 86 ? 41.975 -11.246 -58.524 1.00 94.06 86 SER A N 1
ATOM 649 C CA . SER A 1 86 ? 41.113 -10.927 -57.390 1.00 94.06 86 SER A CA 1
ATOM 650 C C . SER A 1 86 ? 40.667 -9.473 -57.421 1.00 94.06 86 SER A C 1
ATOM 652 O O . SER A 1 86 ? 41.315 -8.612 -58.018 1.00 94.06 86 SER A O 1
ATOM 654 N N . THR A 1 87 ? 39.530 -9.196 -56.793 1.00 93.38 87 THR A N 1
ATOM 655 C CA . THR A 1 87 ? 39.025 -7.837 -56.608 1.00 93.38 87 THR A CA 1
ATOM 656 C C . THR A 1 87 ? 38.176 -7.751 -55.339 1.00 93.38 87 THR A C 1
ATOM 658 O O . THR A 1 87 ? 37.588 -8.757 -54.938 1.00 93.38 87 THR A O 1
ATOM 661 N N . PRO A 1 88 ? 38.115 -6.597 -54.661 1.00 90.19 88 PRO A N 1
ATOM 662 C CA . PRO A 1 88 ? 37.150 -6.400 -53.588 1.00 90.19 88 PRO A CA 1
ATOM 663 C C . PRO A 1 88 ? 35.701 -6.470 -54.089 1.00 90.19 88 PRO A C 1
ATOM 665 O O . PRO A 1 88 ? 35.415 -6.194 -55.259 1.00 90.19 88 PRO A O 1
ATOM 668 N N . ILE A 1 89 ? 34.767 -6.805 -53.200 1.00 89.06 89 ILE A N 1
ATOM 669 C CA . ILE A 1 89 ? 33.330 -6.732 -53.482 1.00 89.06 89 ILE A CA 1
ATOM 670 C C . ILE A 1 89 ? 32.946 -5.346 -54.016 1.00 89.06 89 ILE A C 1
ATOM 672 O O . ILE A 1 89 ? 33.552 -4.332 -53.668 1.00 89.06 89 ILE A O 1
ATOM 676 N N . ASN A 1 90 ? 31.952 -5.298 -54.909 1.00 86.06 90 ASN A N 1
ATOM 677 C CA . ASN A 1 90 ? 31.459 -4.065 -55.543 1.00 86.06 90 ASN A CA 1
ATOM 678 C C . ASN A 1 90 ? 32.524 -3.233 -56.291 1.00 86.06 90 ASN A C 1
ATOM 680 O O . ASN A 1 90 ? 32.221 -2.139 -56.769 1.00 86.06 90 ASN A O 1
ATOM 684 N N . THR A 1 91 ? 33.748 -3.740 -56.446 1.00 89.69 91 THR A N 1
ATOM 685 C CA . THR A 1 91 ? 34.845 -3.039 -57.110 1.00 89.69 91 THR A CA 1
ATOM 686 C C . THR A 1 91 ? 35.068 -3.626 -58.495 1.00 89.69 91 THR A C 1
ATOM 688 O O . THR A 1 91 ? 35.087 -4.837 -58.693 1.00 89.69 91 THR A O 1
ATOM 691 N N . THR A 1 92 ? 35.218 -2.758 -59.495 1.00 93.88 92 THR A N 1
ATOM 692 C CA . THR A 1 92 ? 35.521 -3.204 -60.859 1.00 93.88 92 THR A CA 1
ATOM 693 C C . THR A 1 92 ? 37.005 -3.541 -60.975 1.00 93.88 92 THR A C 1
ATOM 695 O O . THR A 1 92 ? 37.862 -2.681 -60.757 1.00 93.88 92 THR A O 1
ATOM 698 N N . LEU A 1 93 ? 37.308 -4.771 -61.384 1.00 95.25 93 LEU A N 1
ATOM 699 C CA . LEU A 1 93 ? 38.646 -5.196 -61.766 1.00 95.25 93 LEU A CA 1
ATOM 700 C C . LEU A 1 93 ? 38.978 -4.630 -63.150 1.00 95.25 93 LEU A C 1
ATOM 702 O O . LEU A 1 93 ? 38.313 -4.955 -64.134 1.00 95.25 93 LEU A O 1
ATOM 706 N N . ASN A 1 94 ? 40.015 -3.796 -63.227 1.00 95.00 94 ASN A N 1
ATOM 707 C CA . ASN A 1 94 ? 40.488 -3.197 -64.474 1.00 95.00 94 ASN A CA 1
ATOM 708 C C . ASN A 1 94 ? 41.884 -3.729 -64.808 1.00 95.00 94 ASN A C 1
ATOM 710 O O . ASN A 1 94 ? 42.878 -3.289 -64.228 1.00 95.00 94 ASN A O 1
ATOM 714 N N . VAL A 1 95 ? 41.966 -4.650 -65.765 1.00 94.56 95 VAL A N 1
ATOM 715 C CA . VAL A 1 95 ? 43.230 -5.179 -66.284 1.00 94.56 95 VAL A CA 1
ATOM 716 C C . VAL A 1 95 ? 43.560 -4.434 -67.571 1.00 94.56 95 VAL A C 1
ATOM 718 O O . VAL A 1 95 ? 43.082 -4.781 -68.646 1.00 94.56 95 VAL A O 1
ATOM 721 N N . THR A 1 96 ? 44.350 -3.366 -67.460 1.00 91.50 96 THR A N 1
ATOM 722 C CA . THR A 1 96 ? 44.558 -2.391 -68.549 1.00 91.50 96 THR A CA 1
ATOM 723 C C . THR A 1 96 ? 45.863 -2.569 -69.320 1.00 91.50 96 THR A C 1
ATOM 725 O O . THR A 1 96 ? 46.029 -1.981 -70.389 1.00 91.50 96 THR A O 1
ATOM 728 N N . THR A 1 97 ? 46.799 -3.368 -68.808 1.00 88.38 97 THR A N 1
ATOM 729 C CA . THR A 1 97 ? 48.105 -3.606 -69.430 1.00 88.38 97 THR A CA 1
ATOM 730 C C . THR A 1 97 ? 48.207 -5.039 -69.932 1.00 88.38 97 THR A C 1
ATOM 732 O O . THR A 1 97 ? 47.809 -5.977 -69.249 1.00 88.38 97 THR A O 1
ATOM 735 N N . VAL A 1 98 ? 48.793 -5.220 -71.118 1.00 83.81 98 VAL A N 1
ATOM 736 C CA . VAL A 1 98 ? 48.988 -6.549 -71.730 1.00 83.81 98 VAL A CA 1
ATOM 737 C C . VAL A 1 98 ? 49.841 -7.461 -70.840 1.00 83.81 98 VAL A C 1
ATOM 739 O O . VAL A 1 98 ? 49.591 -8.654 -70.772 1.00 83.81 98 VAL A O 1
ATOM 742 N N . ALA A 1 99 ? 50.795 -6.897 -70.090 1.00 84.62 99 ALA A N 1
ATOM 743 C CA . ALA A 1 99 ? 51.637 -7.649 -69.156 1.00 84.62 99 ALA A CA 1
ATOM 744 C C . ALA A 1 99 ? 50.859 -8.324 -68.009 1.00 84.62 99 ALA A C 1
ATOM 746 O O . ALA A 1 99 ? 51.365 -9.283 -67.439 1.00 84.62 99 ALA A O 1
ATOM 747 N N . ASN A 1 100 ? 49.663 -7.820 -67.685 1.00 87.38 100 ASN A N 1
ATOM 748 C CA . ASN A 1 100 ? 48.779 -8.369 -66.655 1.00 87.38 100 ASN A CA 1
ATOM 749 C C . ASN A 1 100 ? 47.508 -8.997 -67.258 1.00 87.38 100 ASN A C 1
ATOM 751 O O . ASN A 1 100 ? 46.642 -9.439 -66.508 1.00 87.38 100 ASN A O 1
ATOM 755 N N . GLY A 1 101 ? 47.351 -8.961 -68.586 1.00 89.69 101 GLY A N 1
ATOM 756 C CA . GLY A 1 101 ? 46.215 -9.536 -69.303 1.00 89.69 101 GLY A CA 1
ATOM 757 C C . GLY A 1 101 ? 46.353 -11.042 -69.493 1.00 89.69 101 GLY A C 1
ATOM 758 O O . GLY A 1 101 ? 47.405 -11.607 -69.224 1.00 89.69 101 GLY A O 1
ATOM 759 N N . VAL A 1 102 ? 45.312 -11.660 -70.046 1.00 90.81 102 VAL A N 1
ATOM 760 C CA . VAL A 1 102 ? 45.215 -13.118 -70.269 1.00 90.81 102 VAL A CA 1
ATOM 761 C C . VAL A 1 102 ? 46.110 -13.641 -71.406 1.00 90.81 102 VAL A C 1
ATOM 763 O O . VAL A 1 102 ? 45.922 -14.731 -71.908 1.00 90.81 102 VAL A O 1
ATOM 766 N N . LEU A 1 103 ? 47.006 -12.813 -71.939 1.00 86.69 103 LEU A N 1
ATOM 767 C CA . LEU A 1 103 ? 47.987 -13.208 -72.957 1.00 86.69 103 LEU A CA 1
ATOM 768 C C . LEU A 1 103 ? 49.364 -12.742 -72.506 1.00 86.69 103 LEU A C 1
ATOM 770 O O . LEU A 1 103 ? 50.048 -11.989 -73.213 1.00 86.69 103 LEU A O 1
ATOM 774 N N . GLN A 1 104 ? 49.722 -13.079 -71.271 1.00 75.75 104 GLN A N 1
ATOM 775 C CA . GLN A 1 104 ? 50.956 -12.603 -70.674 1.00 75.75 104 GLN A CA 1
ATOM 776 C C . GLN A 1 104 ? 52.144 -12.972 -71.581 1.00 75.75 104 GLN A C 1
ATOM 778 O O . GLN A 1 104 ? 52.238 -14.071 -72.128 1.00 75.75 104 GLN A O 1
ATOM 783 N N . ALA A 1 105 ? 53.039 -12.007 -71.818 1.00 56.78 105 ALA A N 1
ATOM 784 C CA . ALA A 1 105 ? 54.079 -12.137 -72.834 1.00 56.78 105 ALA A CA 1
ATOM 785 C C . ALA A 1 105 ? 55.034 -13.306 -72.521 1.00 56.78 105 ALA A C 1
ATOM 787 O O . ALA A 1 105 ? 55.951 -13.161 -71.714 1.00 56.78 105 ALA A O 1
ATOM 788 N N . GLY A 1 106 ? 54.827 -14.437 -73.201 1.00 59.31 106 GLY A N 1
ATOM 789 C CA . GLY A 1 106 ? 55.688 -15.617 -73.145 1.00 59.31 106 GLY A CA 1
ATOM 790 C C . GLY A 1 106 ? 55.181 -16.779 -72.288 1.00 59.31 106 GLY A C 1
ATOM 791 O O . GLY A 1 106 ? 55.964 -17.691 -72.053 1.00 59.31 106 GLY A O 1
ATOM 792 N N . THR A 1 107 ? 53.932 -16.773 -71.812 1.00 64.81 107 THR A N 1
ATOM 793 C CA . THR A 1 107 ? 53.313 -17.964 -71.194 1.00 64.81 107 THR A CA 1
ATOM 794 C C . THR A 1 107 ? 52.495 -18.740 -72.207 1.00 64.81 107 THR A C 1
ATOM 796 O O . THR A 1 107 ? 52.668 -19.947 -72.338 1.00 64.81 107 THR A O 1
ATOM 799 N N . ASP A 1 108 ? 51.656 -18.036 -72.958 1.00 70.38 108 ASP A N 1
ATOM 800 C CA . ASP A 1 108 ? 50.737 -18.643 -73.906 1.00 70.38 108 ASP A CA 1
ATOM 801 C C . ASP A 1 108 ? 51.428 -18.747 -75.266 1.00 70.38 108 ASP A C 1
ATOM 803 O O . ASP A 1 108 ? 51.742 -17.723 -75.875 1.00 70.38 108 ASP A O 1
ATOM 807 N N . ASP A 1 109 ? 51.700 -19.986 -75.692 1.00 72.81 109 ASP A N 1
ATOM 808 C CA . ASP A 1 109 ? 52.461 -20.359 -76.897 1.00 72.81 109 ASP A CA 1
ATOM 809 C C . ASP A 1 109 ? 53.982 -20.049 -76.848 1.00 72.81 109 ASP A C 1
ATOM 811 O O . ASP A 1 109 ? 54.500 -19.070 -77.390 1.00 72.81 109 ASP A O 1
ATOM 815 N N . LEU A 1 110 ? 54.724 -20.930 -76.158 1.00 70.25 110 LEU A N 1
ATOM 816 C CA . LEU A 1 110 ? 56.180 -20.840 -75.944 1.00 70.25 110 LEU A CA 1
ATOM 817 C C . LEU A 1 110 ? 57.022 -21.075 -77.210 1.00 70.25 110 LEU A C 1
ATOM 819 O O . LEU A 1 110 ? 58.189 -20.680 -77.241 1.00 70.25 110 LEU A O 1
ATOM 823 N N . ASN A 1 111 ? 56.466 -21.739 -78.224 1.00 66.94 111 ASN A N 1
ATOM 824 C CA . ASN A 1 111 ? 57.138 -22.068 -79.482 1.00 66.94 111 ASN A CA 1
ATOM 825 C C . ASN A 1 111 ? 56.709 -21.172 -80.650 1.00 66.94 111 ASN A C 1
ATOM 827 O O . ASN A 1 111 ? 57.070 -21.471 -81.787 1.00 66.94 111 ASN A O 1
ATOM 831 N N . ARG A 1 112 ? 56.027 -20.061 -80.347 1.00 73.12 112 ARG A N 1
ATOM 832 C CA . ARG A 1 112 ? 55.480 -19.113 -81.316 1.00 73.12 112 ARG A CA 1
ATOM 833 C C . ARG A 1 112 ? 56.410 -18.833 -82.493 1.00 73.12 112 ARG A C 1
ATOM 835 O O . ARG A 1 112 ? 57.538 -18.348 -82.336 1.00 73.12 112 ARG A O 1
ATOM 842 N N . GLU A 1 113 ? 55.882 -19.029 -83.690 1.00 75.31 113 GLU A N 1
ATOM 843 C CA . GLU A 1 113 ? 56.596 -18.838 -84.939 1.00 75.31 113 GLU A CA 1
ATOM 844 C C . GLU A 1 113 ? 56.909 -17.362 -85.208 1.00 75.31 113 GLU A C 1
ATOM 846 O O . GLU A 1 113 ? 56.159 -16.428 -84.911 1.00 75.31 113 GLU A O 1
ATOM 851 N N . SER A 1 114 ? 58.058 -17.135 -85.840 1.00 70.50 114 SER A N 1
ATOM 852 C CA . SER A 1 114 ? 58.475 -15.795 -86.237 1.00 70.50 114 SER A CA 1
ATOM 853 C C . SER A 1 114 ? 57.518 -15.216 -87.281 1.00 70.50 114 SER A C 1
ATOM 855 O O . SER A 1 114 ? 57.358 -15.773 -88.367 1.00 70.50 114 SER A O 1
ATOM 857 N N . GLY A 1 115 ? 56.896 -14.081 -86.955 1.00 70.00 115 GLY A N 1
ATOM 858 C CA . GLY A 1 115 ? 55.951 -13.383 -87.830 1.00 70.00 115 GLY A CA 1
ATOM 859 C C . GLY A 1 115 ? 54.470 -13.614 -87.512 1.00 70.00 115 GLY A C 1
ATOM 860 O O . GLY A 1 115 ? 53.635 -12.973 -88.149 1.00 70.00 115 GLY A O 1
ATOM 861 N N . THR A 1 116 ? 54.130 -14.451 -86.524 1.00 76.62 116 THR A N 1
ATOM 862 C CA . THR A 1 116 ? 52.752 -14.595 -86.025 1.00 76.62 116 THR A CA 1
ATOM 863 C C . THR A 1 116 ? 52.475 -13.642 -84.855 1.00 76.62 116 THR A C 1
ATOM 865 O O . THR A 1 116 ? 53.379 -13.162 -84.162 1.00 76.62 116 THR A O 1
ATOM 868 N N . THR A 1 117 ? 51.200 -13.308 -84.653 1.00 83.50 117 THR A N 1
ATOM 869 C CA . THR A 1 117 ? 50.717 -12.505 -83.518 1.00 83.50 117 THR A CA 1
ATOM 870 C C . THR A 1 117 ? 49.639 -13.265 -82.760 1.00 83.50 117 THR A C 1
ATOM 872 O O . THR A 1 117 ? 48.842 -13.972 -83.375 1.00 83.50 117 THR A O 1
ATOM 875 N N . LEU A 1 118 ? 49.600 -13.094 -81.436 1.00 87.38 118 LEU A N 1
ATOM 876 C CA . LEU A 1 118 ? 48.576 -13.688 -80.581 1.00 87.38 118 LEU A CA 1
ATOM 877 C C . LEU A 1 118 ? 47.494 -12.669 -80.241 1.00 87.38 118 LEU A C 1
ATOM 879 O O . LEU A 1 118 ? 47.788 -11.530 -79.874 1.00 87.38 118 LEU A O 1
ATOM 883 N N . THR A 1 119 ? 46.239 -13.100 -80.344 1.00 90.00 119 THR A N 1
ATOM 884 C CA . THR A 1 119 ? 45.076 -12.319 -79.915 1.00 90.00 119 THR A CA 1
ATOM 885 C C . THR A 1 119 ? 44.160 -13.124 -79.007 1.00 90.00 119 THR A C 1
ATOM 887 O O . THR A 1 119 ? 44.020 -14.333 -79.162 1.00 90.00 119 THR A O 1
ATOM 890 N N . ALA A 1 120 ? 43.547 -12.456 -78.033 1.00 91.81 120 ALA A N 1
ATOM 891 C CA . ALA A 1 120 ? 42.631 -13.081 -77.097 1.00 91.81 120 ALA A CA 1
ATOM 892 C C . ALA A 1 120 ? 41.238 -13.056 -77.713 1.00 91.81 120 ALA A C 1
ATOM 894 O O . ALA A 1 120 ? 40.741 -11.996 -78.110 1.00 91.81 120 ALA A O 1
ATOM 895 N N . VAL A 1 121 ? 40.593 -14.214 -77.801 1.00 90.69 121 VAL A N 1
ATOM 896 C CA . VAL A 1 121 ? 39.279 -14.338 -78.428 1.00 90.69 121 VAL A CA 1
ATOM 897 C C . VAL A 1 121 ? 38.313 -15.103 -77.541 1.00 90.69 121 VAL A C 1
ATOM 899 O O . VAL A 1 121 ? 38.672 -16.038 -76.830 1.00 90.69 121 VAL A O 1
ATOM 902 N N . ARG A 1 122 ? 37.043 -14.704 -77.608 1.00 91.12 122 ARG A N 1
ATOM 903 C CA . ARG A 1 122 ? 35.934 -15.368 -76.914 1.00 91.12 122 ARG A CA 1
ATOM 904 C C . ARG A 1 122 ? 34.914 -15.878 -77.920 1.00 91.12 122 ARG A C 1
ATOM 906 O O . ARG A 1 122 ? 33.755 -15.473 -77.904 1.00 91.12 122 ARG A O 1
ATOM 913 N N . ILE A 1 123 ? 35.367 -16.724 -78.847 1.00 77.75 123 ILE A N 1
ATOM 914 C CA . ILE A 1 123 ? 34.508 -17.319 -79.876 1.00 77.75 123 ILE A CA 1
ATOM 915 C C . ILE A 1 123 ? 34.634 -18.847 -79.921 1.00 77.75 123 ILE A C 1
ATOM 917 O O . ILE A 1 123 ? 35.664 -19.414 -79.563 1.00 77.75 123 ILE A O 1
ATOM 921 N N . GLY A 1 124 ? 33.575 -19.515 -80.385 1.00 73.56 124 GLY A N 1
ATOM 922 C CA . GLY A 1 124 ? 33.532 -20.970 -80.557 1.00 73.56 124 GLY A CA 1
ATOM 923 C C . GLY A 1 124 ? 33.032 -21.747 -79.332 1.00 73.56 124 GLY A C 1
ATOM 924 O O . GLY A 1 124 ? 32.482 -21.187 -78.386 1.00 73.56 124 GLY A O 1
ATOM 925 N N . THR A 1 125 ? 33.183 -23.073 -79.373 1.00 70.44 125 THR A N 1
ATOM 926 C CA . THR A 1 125 ? 32.744 -23.995 -78.312 1.00 70.44 125 THR A CA 1
ATOM 927 C C . THR A 1 125 ? 33.651 -23.908 -77.081 1.00 70.44 125 THR A C 1
ATOM 929 O O . THR A 1 125 ? 34.874 -23.801 -77.222 1.00 70.44 125 THR A O 1
ATOM 932 N N . GLY A 1 126 ? 33.059 -23.992 -75.882 1.00 71.69 126 GLY A N 1
ATOM 933 C CA . GLY A 1 126 ? 33.778 -23.945 -74.599 1.00 71.69 126 GLY A CA 1
ATOM 934 C C . GLY A 1 126 ? 33.966 -22.543 -74.002 1.00 71.69 126 GLY A C 1
ATOM 935 O O . GLY A 1 126 ? 34.630 -22.417 -72.978 1.00 71.69 126 GLY A O 1
ATOM 936 N N . ILE A 1 127 ? 33.383 -21.501 -74.614 1.00 87.06 127 ILE A N 1
ATOM 937 C CA . ILE A 1 127 ? 33.357 -20.144 -74.051 1.00 87.06 127 ILE A CA 1
ATOM 938 C C . ILE A 1 127 ? 32.272 -20.026 -72.975 1.00 87.06 127 ILE A C 1
ATOM 940 O O . ILE A 1 127 ? 31.091 -20.239 -73.249 1.00 87.06 127 ILE A O 1
ATOM 944 N N . VAL A 1 128 ? 32.682 -19.646 -71.767 1.00 90.50 128 VAL A N 1
ATOM 945 C CA . VAL A 1 128 ? 31.825 -19.404 -70.600 1.00 90.50 128 VAL A CA 1
ATOM 946 C C . VAL A 1 128 ? 31.898 -17.920 -70.245 1.00 90.50 128 VAL A C 1
ATOM 948 O O . VAL A 1 128 ? 32.977 -17.323 -70.266 1.00 90.50 128 VAL A O 1
ATOM 951 N N . ASN A 1 129 ? 30.742 -17.302 -69.990 1.00 91.88 129 ASN A N 1
ATOM 952 C CA . ASN A 1 129 ? 30.639 -15.945 -69.446 1.00 91.88 129 ASN A CA 1
ATOM 953 C C . ASN A 1 129 ? 30.658 -15.992 -67.914 1.00 91.88 129 ASN A C 1
ATOM 955 O O . ASN A 1 129 ? 30.175 -16.983 -67.365 1.00 91.88 129 ASN A O 1
ATOM 959 N N . PRO A 1 130 ? 31.128 -14.917 -67.254 1.00 94.75 130 PRO A N 1
ATOM 960 C CA . PRO A 1 130 ? 30.986 -14.800 -65.807 1.00 94.75 130 PRO A CA 1
ATOM 961 C C . PRO A 1 130 ? 29.513 -14.924 -65.404 1.00 94.75 130 PRO A C 1
ATOM 963 O O . PRO A 1 130 ? 28.637 -14.363 -66.071 1.00 94.75 130 PRO A O 1
ATOM 966 N N . SER A 1 131 ? 29.229 -15.681 -64.344 1.00 95.38 131 SER A N 1
ATOM 967 C CA . SER A 1 131 ? 27.864 -15.865 -63.830 1.00 95.38 131 SER A CA 1
ATOM 968 C C . SER A 1 131 ? 27.513 -14.876 -62.721 1.00 95.38 131 SER A C 1
ATOM 970 O O . SER A 1 131 ? 26.334 -14.653 -62.446 1.00 95.38 131 SER A O 1
ATOM 972 N N . HIS A 1 132 ? 28.523 -14.279 -62.089 1.00 94.69 132 HIS A N 1
ATOM 973 C CA . HIS A 1 132 ? 28.384 -13.396 -60.933 1.00 94.69 132 HIS A CA 1
ATOM 974 C C . HIS A 1 132 ? 29.005 -12.015 -61.158 1.00 94.69 132 HIS A C 1
ATOM 976 O O . HIS A 1 132 ? 29.278 -11.280 -60.208 1.00 94.69 132 HIS A O 1
ATOM 982 N N . GLY A 1 133 ? 29.147 -11.633 -62.420 1.00 94.06 133 GLY A N 1
ATOM 983 C CA . GLY A 1 133 ? 29.597 -10.324 -62.838 1.00 94.06 133 GLY A CA 1
ATOM 984 C C . GLY A 1 133 ? 29.441 -10.133 -64.334 1.00 94.06 133 GLY A C 1
ATOM 985 O O . GLY A 1 133 ? 28.972 -11.001 -65.068 1.00 94.06 133 GLY A O 1
ATOM 986 N N . THR A 1 134 ? 29.834 -8.955 -64.791 1.00 95.06 134 THR A N 1
ATOM 987 C CA . THR A 1 134 ? 29.798 -8.559 -66.192 1.00 95.06 134 THR A CA 1
ATOM 988 C C . THR A 1 134 ? 31.213 -8.279 -66.666 1.00 95.06 134 THR A C 1
ATOM 990 O O . THR A 1 134 ? 31.928 -7.447 -66.107 1.00 95.06 134 THR A O 1
ATOM 993 N N . LEU A 1 135 ? 31.611 -8.961 -67.738 1.00 94.44 135 LEU A N 1
ATOM 994 C CA . LEU A 1 135 ? 32.821 -8.633 -68.482 1.00 94.44 135 LEU A CA 1
ATOM 995 C C . LEU A 1 135 ? 32.509 -7.442 -69.400 1.00 94.44 135 LEU A C 1
ATOM 997 O O . LEU A 1 135 ? 31.989 -7.620 -70.500 1.00 94.44 135 LEU A O 1
ATOM 1001 N N . ASN A 1 136 ? 32.768 -6.225 -68.922 1.00 91.50 136 ASN A N 1
ATOM 1002 C CA . ASN A 1 136 ? 32.402 -4.986 -69.616 1.00 91.50 136 ASN A CA 1
ATOM 1003 C C . ASN A 1 136 ? 33.189 -4.794 -70.912 1.00 91.50 136 ASN A C 1
ATOM 1005 O O . ASN A 1 136 ? 32.665 -4.295 -71.905 1.00 91.50 136 ASN A O 1
ATOM 1009 N N . THR A 1 137 ? 34.466 -5.170 -70.888 1.00 91.88 137 THR A N 1
ATOM 1010 C CA . THR A 1 137 ? 35.358 -5.128 -72.043 1.00 91.88 137 THR A CA 1
ATOM 1011 C C . THR A 1 137 ? 36.250 -6.358 -72.033 1.00 91.88 137 THR A C 1
ATOM 1013 O O . THR A 1 137 ? 36.686 -6.811 -70.977 1.00 91.88 137 THR A O 1
ATOM 1016 N N . PHE A 1 138 ? 36.528 -6.890 -73.221 1.00 94.00 138 PHE A N 1
ATOM 1017 C CA . PHE A 1 138 ? 37.528 -7.928 -73.439 1.00 94.00 138 PHE A CA 1
ATOM 1018 C C . PHE A 1 138 ? 38.217 -7.641 -74.769 1.00 94.00 138 PHE A C 1
ATOM 1020 O O . PHE A 1 138 ? 37.617 -7.779 -75.837 1.00 94.00 138 PHE A O 1
ATOM 1027 N N . ASN A 1 139 ? 39.447 -7.151 -74.695 1.00 93.69 139 ASN A N 1
ATOM 1028 C CA . ASN A 1 139 ? 40.186 -6.667 -75.847 1.00 93.69 139 ASN A CA 1
ATOM 1029 C C . ASN A 1 139 ? 41.022 -7.792 -76.457 1.00 93.69 139 ASN A C 1
ATOM 1031 O O . ASN A 1 139 ? 41.521 -8.674 -75.761 1.00 93.69 139 ASN A O 1
ATOM 1035 N N . SER A 1 140 ? 41.264 -7.709 -77.765 1.00 91.19 140 SER A N 1
ATOM 1036 C CA . SER A 1 140 ? 42.064 -8.702 -78.492 1.00 91.19 140 SER A CA 1
ATOM 1037 C C . SER A 1 140 ? 43.520 -8.783 -78.029 1.00 91.19 140 SER A C 1
ATOM 1039 O O . SER A 1 140 ? 44.204 -9.733 -78.374 1.00 91.19 140 SER A O 1
ATOM 1041 N N . ASN A 1 141 ? 44.012 -7.816 -77.255 1.00 89.44 141 ASN A N 1
ATOM 1042 C CA . ASN A 1 141 ? 45.343 -7.846 -76.643 1.00 89.44 141 ASN A CA 1
ATOM 1043 C C . ASN A 1 141 ? 45.362 -8.498 -75.242 1.00 89.44 141 ASN A C 1
ATOM 1045 O O . ASN A 1 141 ? 46.358 -8.371 -74.539 1.00 89.44 141 ASN A O 1
ATOM 1049 N N . GLY A 1 142 ? 44.263 -9.125 -74.809 1.00 90.88 142 GLY A N 1
ATOM 1050 C CA . GLY A 1 142 ? 44.159 -9.821 -73.522 1.00 90.88 142 GLY A CA 1
ATOM 1051 C C . GLY A 1 142 ? 43.809 -8.935 -72.321 1.00 90.88 142 GLY A C 1
ATOM 1052 O O . GLY A 1 142 ? 43.687 -9.435 -71.208 1.00 90.88 142 GLY A O 1
ATOM 1053 N N . THR A 1 143 ? 43.624 -7.628 -72.519 1.00 94.12 143 THR A N 1
ATOM 1054 C CA . THR A 1 143 ? 43.163 -6.709 -71.460 1.00 94.12 143 THR A CA 1
ATOM 1055 C C . THR A 1 143 ? 41.642 -6.772 -71.302 1.00 94.12 143 THR A C 1
ATOM 1057 O O . THR A 1 143 ? 40.924 -6.968 -72.286 1.00 94.12 143 THR A O 1
ATOM 1060 N N . PHE A 1 144 ? 41.127 -6.603 -70.084 1.00 95.56 144 PHE A N 1
ATOM 1061 C CA . PHE A 1 144 ? 39.695 -6.728 -69.805 1.00 95.56 144 PHE A CA 1
ATOM 1062 C C . PHE A 1 144 ? 39.256 -5.936 -68.571 1.00 95.56 144 PHE A C 1
ATOM 1064 O O . PHE A 1 144 ? 40.050 -5.680 -67.666 1.00 95.56 144 PHE A O 1
ATOM 1071 N N . ASN A 1 145 ? 37.965 -5.604 -68.518 1.00 96.00 145 ASN A N 1
ATOM 1072 C CA . ASN A 1 145 ? 37.326 -5.034 -67.335 1.00 96.00 145 ASN A CA 1
ATOM 1073 C C . ASN A 1 145 ? 36.190 -5.943 -66.877 1.00 96.00 145 ASN A C 1
ATOM 1075 O O . ASN A 1 145 ? 35.283 -6.244 -67.654 1.00 96.00 145 ASN A O 1
ATOM 1079 N N . TYR A 1 146 ? 36.204 -6.315 -65.604 1.00 96.50 146 TYR A N 1
ATOM 1080 C CA . TYR A 1 146 ? 35.189 -7.153 -64.977 1.00 96.50 146 TYR A CA 1
ATOM 1081 C C . TYR A 1 146 ? 34.556 -6.414 -63.795 1.00 96.50 146 TYR A C 1
ATOM 1083 O O . TYR A 1 146 ? 35.258 -5.980 -62.883 1.00 96.50 146 TYR A O 1
ATOM 1091 N N . THR A 1 147 ? 33.231 -6.275 -63.801 1.00 95.31 147 THR A N 1
ATOM 1092 C CA . THR A 1 147 ? 32.466 -5.732 -62.671 1.00 95.31 147 THR A CA 1
ATOM 1093 C C . THR A 1 147 ? 31.654 -6.858 -62.040 1.00 95.31 147 THR A C 1
ATOM 1095 O O . THR A 1 147 ? 30.775 -7.389 -62.719 1.00 95.31 147 THR A O 1
ATOM 1098 N N . PRO A 1 148 ? 31.899 -7.232 -60.773 1.00 94.62 148 PRO A N 1
ATOM 1099 C CA . PRO A 1 148 ? 31.062 -8.209 -60.091 1.00 94.62 148 PRO A CA 1
ATOM 1100 C C . PRO A 1 148 ? 29.635 -7.679 -59.917 1.00 94.62 148 PRO A C 1
ATOM 1102 O O . PRO A 1 148 ? 29.407 -6.470 -59.830 1.00 94.62 148 PRO A O 1
ATOM 1105 N N . ASN A 1 149 ? 28.665 -8.586 -59.848 1.00 92.56 149 ASN A N 1
ATOM 1106 C CA . ASN A 1 149 ? 27.302 -8.245 -59.471 1.00 92.56 149 ASN A CA 1
ATOM 1107 C C . ASN A 1 149 ? 27.320 -7.612 -58.076 1.00 92.56 149 ASN A C 1
ATOM 1109 O O . ASN A 1 149 ? 28.057 -8.054 -57.192 1.00 92.56 149 ASN A O 1
ATOM 1113 N N . SER A 1 150 ? 26.508 -6.575 -57.879 1.00 87.19 150 SER A N 1
ATOM 1114 C CA . SER A 1 150 ? 26.481 -5.869 -56.600 1.00 87.19 150 SER A CA 1
ATOM 1115 C C . SER A 1 150 ? 26.155 -6.831 -55.451 1.00 87.19 150 SER A C 1
ATOM 1117 O O . SER A 1 150 ? 25.225 -7.632 -55.556 1.00 87.19 150 SER A O 1
ATOM 1119 N N . GLY A 1 151 ? 26.946 -6.774 -54.380 1.00 83.94 151 GLY A N 1
ATOM 1120 C CA . GLY A 1 151 ? 26.800 -7.626 -53.199 1.00 83.94 151 GLY A CA 1
ATOM 1121 C C . GLY A 1 151 ? 27.372 -9.044 -53.336 1.00 83.94 151 GLY A C 1
ATOM 1122 O O . GLY A 1 151 ? 27.322 -9.803 -52.372 1.00 83.94 151 GLY A O 1
ATOM 1123 N N . TYR A 1 152 ? 27.928 -9.432 -54.488 1.00 89.50 152 TYR A N 1
ATOM 1124 C CA . TYR A 1 152 ? 28.498 -10.770 -54.652 1.00 89.50 152 TYR A CA 1
ATOM 1125 C C . TYR A 1 152 ? 29.907 -10.877 -54.056 1.00 89.50 152 TYR A C 1
ATOM 1127 O O . TYR A 1 152 ? 30.795 -10.112 -54.423 1.00 89.50 152 TYR A O 1
ATOM 1135 N N . SER A 1 153 ? 30.129 -11.878 -53.202 1.00 90.69 153 SER A N 1
ATOM 1136 C CA . SER A 1 153 ? 31.456 -12.367 -52.812 1.00 90.69 153 SER A CA 1
ATOM 1137 C C . SER A 1 153 ? 31.570 -13.857 -53.135 1.00 90.69 153 SER A C 1
ATOM 1139 O O . SER A 1 153 ? 30.581 -14.592 -53.096 1.00 90.69 153 SER A O 1
ATOM 1141 N N . GLY A 1 154 ? 32.769 -14.305 -53.495 1.00 91.38 154 GLY A N 1
ATOM 1142 C CA . GLY A 1 154 ? 33.003 -15.661 -53.988 1.00 91.38 154 GLY A CA 1
ATOM 1143 C C . GLY A 1 154 ? 33.848 -15.680 -55.253 1.00 91.38 154 GLY A C 1
ATOM 1144 O O . GLY A 1 154 ? 34.507 -14.702 -55.591 1.00 91.38 154 GLY A O 1
ATOM 1145 N N . SER A 1 155 ? 33.859 -16.812 -55.948 1.00 94.12 155 SER A N 1
ATOM 1146 C CA . SER A 1 155 ? 34.643 -16.985 -57.170 1.00 94.12 155 SER A CA 1
ATOM 1147 C C . SER A 1 155 ? 33.750 -16.893 -58.405 1.00 94.12 155 SER A C 1
ATOM 1149 O O . SER A 1 155 ? 32.693 -17.522 -58.451 1.00 94.12 155 SER A O 1
ATOM 1151 N N . ASP A 1 156 ? 34.186 -16.138 -59.412 1.00 97.00 156 ASP A N 1
ATOM 1152 C CA . ASP A 1 156 ? 33.570 -16.110 -60.737 1.00 97.00 156 ASP A CA 1
ATOM 1153 C C . ASP A 1 156 ? 34.567 -16.564 -61.806 1.00 97.00 156 ASP A C 1
ATOM 1155 O O . ASP A 1 156 ? 35.780 -16.439 -61.636 1.00 97.00 156 ASP A O 1
ATOM 1159 N N . VAL A 1 157 ? 34.055 -17.113 -62.904 1.00 95.19 157 VAL A N 1
ATOM 1160 C CA . VAL A 1 157 ? 34.873 -17.701 -63.966 1.00 95.19 157 VAL A CA 1
ATOM 1161 C C . VAL A 1 157 ? 34.360 -17.288 -65.334 1.00 95.19 157 VAL A C 1
ATOM 1163 O O . VAL A 1 157 ? 33.168 -17.368 -65.627 1.00 95.19 157 VAL A O 1
ATOM 1166 N N . PHE A 1 158 ? 35.282 -16.928 -66.219 1.00 95.31 158 PHE A N 1
ATOM 1167 C CA . PHE A 1 158 ? 35.018 -16.874 -67.652 1.00 95.31 158 PHE A CA 1
ATOM 1168 C C . PHE A 1 158 ? 36.147 -17.554 -68.414 1.00 95.31 158 PHE A C 1
ATOM 1170 O O . PHE A 1 158 ? 37.238 -17.708 -67.883 1.00 95.31 158 PHE A O 1
ATOM 1177 N N . THR A 1 159 ? 35.907 -17.962 -69.658 1.00 94.75 159 THR A N 1
ATOM 1178 C CA . THR A 1 159 ? 36.960 -18.576 -70.480 1.00 94.75 159 THR A CA 1
ATOM 1179 C C . THR A 1 159 ? 37.310 -17.742 -71.706 1.00 94.75 159 THR A C 1
ATOM 1181 O O . THR A 1 159 ? 36.493 -16.952 -72.209 1.00 94.75 159 THR A O 1
ATOM 1184 N N . TYR A 1 160 ? 38.540 -17.924 -72.185 1.00 93.19 160 TYR A N 1
ATOM 1185 C CA . TYR A 1 160 ? 39.069 -17.339 -73.416 1.00 93.19 160 TYR A CA 1
ATOM 1186 C C . TYR A 1 160 ? 39.892 -18.369 -74.200 1.00 93.19 160 TYR A C 1
ATOM 1188 O O . TYR A 1 160 ? 40.174 -19.462 -73.711 1.00 93.19 160 TYR A O 1
ATOM 1196 N N . LYS A 1 161 ? 40.248 -18.027 -75.439 1.00 91.81 161 LYS A N 1
ATOM 1197 C CA . LYS A 1 161 ? 41.231 -18.755 -76.248 1.00 91.81 161 LYS A CA 1
ATOM 1198 C C . LYS A 1 161 ? 42.302 -17.793 -76.744 1.00 91.81 161 LYS A C 1
ATOM 1200 O O . LYS A 1 161 ? 41.986 -16.646 -77.077 1.00 91.81 161 LYS A O 1
ATOM 1205 N N . ALA A 1 162 ? 43.535 -18.273 -76.836 1.00 90.62 162 ALA A N 1
ATOM 1206 C CA . ALA A 1 162 ? 44.589 -17.610 -77.590 1.00 90.62 162 ALA A CA 1
ATOM 1207 C C . ALA A 1 162 ? 44.425 -17.952 -79.077 1.00 90.62 162 ALA A C 1
ATOM 1209 O O . ALA A 1 162 ? 44.114 -19.090 -79.429 1.00 90.62 162 ALA A O 1
ATOM 1210 N N . ARG A 1 163 ? 44.604 -16.962 -79.949 1.00 89.38 163 ARG A N 1
ATOM 1211 C CA . ARG A 1 163 ? 44.488 -17.097 -81.403 1.00 89.38 163 ARG A CA 1
ATOM 1212 C C . ARG A 1 163 ? 45.768 -16.647 -82.085 1.00 89.38 163 ARG A C 1
ATOM 1214 O O . ARG A 1 163 ? 46.118 -15.472 -81.953 1.00 89.38 163 ARG A O 1
ATOM 1221 N N . SER A 1 164 ? 46.376 -17.532 -82.875 1.00 86.56 164 SER A N 1
ATOM 1222 C CA . SER A 1 164 ? 47.457 -17.181 -83.806 1.00 86.56 164 SER A CA 1
ATOM 1223 C C . SER A 1 164 ? 46.878 -16.480 -85.037 1.00 86.56 164 SER A C 1
ATOM 1225 O O . SER A 1 164 ? 45.825 -16.860 -85.557 1.00 86.56 164 SER A O 1
ATOM 1227 N N . SER A 1 165 ? 47.564 -15.448 -85.532 1.00 83.88 165 SER A N 1
ATOM 1228 C CA . SER A 1 165 ? 47.211 -14.776 -86.788 1.00 83.88 165 SER A CA 1
ATOM 1229 C C . SER A 1 165 ? 47.366 -15.664 -88.028 1.00 83.88 165 SER A C 1
ATOM 1231 O O . SER A 1 165 ? 46.874 -15.284 -89.093 1.00 83.88 165 SER A O 1
ATOM 1233 N N . GLY A 1 166 ? 48.027 -16.821 -87.905 1.00 75.88 166 GLY A N 1
ATOM 1234 C CA . GLY A 1 166 ? 48.346 -17.711 -89.017 1.00 75.88 166 GLY A CA 1
ATOM 1235 C C . GLY A 1 166 ? 49.291 -17.079 -90.042 1.00 75.88 166 GLY A C 1
ATOM 1236 O O . GLY A 1 166 ? 49.874 -16.014 -89.818 1.00 75.88 166 GLY A O 1
ATOM 1237 N N . GLY A 1 167 ? 49.422 -17.727 -91.203 1.00 68.25 167 GLY A N 1
ATOM 1238 C CA . GLY A 1 167 ? 50.135 -17.181 -92.365 1.00 68.25 167 GLY A CA 1
ATOM 1239 C C . GLY A 1 167 ? 51.575 -17.664 -92.557 1.00 68.25 167 GLY A C 1
ATOM 1240 O O . GLY A 1 167 ? 52.138 -17.455 -93.633 1.00 68.25 167 GLY A O 1
ATOM 1241 N N . VAL A 1 168 ? 52.155 -18.380 -91.593 1.00 67.50 168 VAL A N 1
ATOM 1242 C CA . VAL A 1 168 ? 53.409 -19.115 -91.807 1.00 67.50 168 VAL A CA 1
ATOM 1243 C C . VAL A 1 168 ? 53.092 -20.443 -92.505 1.00 67.50 168 VAL A C 1
ATOM 1245 O O . VAL A 1 168 ? 52.183 -21.168 -92.109 1.00 67.50 168 VAL A O 1
ATOM 1248 N N . CYS A 1 169 ? 53.793 -20.737 -93.606 1.00 64.94 169 CYS A N 1
ATOM 1249 C CA . CYS A 1 169 ? 53.605 -21.949 -94.423 1.00 64.94 169 CYS A CA 1
ATOM 1250 C C . CYS A 1 169 ? 52.167 -22.182 -94.948 1.00 64.94 169 CYS A C 1
ATOM 1252 O O . CYS A 1 169 ? 51.786 -23.314 -95.238 1.00 64.94 169 CYS A O 1
ATOM 1254 N N . GLY A 1 170 ? 51.366 -21.121 -95.109 1.00 64.88 170 GLY A N 1
ATOM 1255 C CA . GLY A 1 170 ? 49.987 -21.217 -95.610 1.00 64.88 170 GLY A CA 1
ATOM 1256 C C . GLY A 1 170 ? 48.964 -21.714 -94.582 1.00 64.88 170 GLY A C 1
ATOM 1257 O O . GLY A 1 170 ? 47.833 -22.026 -94.962 1.00 64.88 170 GLY A O 1
ATOM 1258 N N . ALA A 1 171 ? 49.336 -21.780 -93.300 1.00 67.88 171 ALA A N 1
ATOM 1259 C CA . ALA A 1 171 ? 48.427 -22.136 -92.220 1.00 67.88 171 ALA A CA 1
ATOM 1260 C C . ALA A 1 171 ? 47.306 -21.098 -92.045 1.00 67.88 171 ALA A C 1
ATOM 1262 O O . ALA A 1 171 ? 47.513 -19.887 -92.175 1.00 67.88 171 ALA A O 1
ATOM 1263 N N . SER A 1 172 ? 46.100 -21.600 -91.769 1.00 75.75 172 SER A N 1
ATOM 1264 C CA . SER A 1 172 ? 44.936 -20.787 -91.400 1.00 75.75 172 SER A CA 1
ATOM 1265 C C . SER A 1 172 ? 45.007 -20.387 -89.926 1.00 75.75 172 SER A C 1
ATOM 1267 O O . SER A 1 172 ? 45.718 -21.018 -89.164 1.00 75.75 172 SER A O 1
ATOM 1269 N N . VAL A 1 173 ? 44.231 -19.381 -89.520 1.00 84.19 173 VAL A N 1
ATOM 1270 C CA . VAL A 1 173 ? 44.068 -18.970 -88.113 1.00 84.19 173 VAL A CA 1
ATOM 1271 C C . VAL A 1 173 ? 43.745 -20.178 -87.217 1.00 84.19 173 VAL A C 1
ATOM 1273 O O . VAL A 1 173 ? 42.759 -20.876 -87.473 1.00 84.19 173 VAL A O 1
ATOM 1276 N N . LEU A 1 174 ? 44.542 -20.388 -86.164 1.00 86.31 174 LEU A N 1
ATOM 1277 C CA . LEU A 1 174 ? 44.368 -21.454 -85.171 1.00 86.31 174 LEU A CA 1
ATOM 1278 C C . LEU A 1 174 ? 44.039 -20.879 -83.785 1.00 86.31 174 LEU A C 1
ATOM 1280 O O . LEU A 1 174 ? 44.605 -19.866 -83.371 1.00 86.31 174 LEU A O 1
ATOM 1284 N N . ASP A 1 175 ? 43.133 -21.553 -83.071 1.00 88.50 175 ASP A N 1
ATOM 1285 C CA . ASP A 1 175 ? 42.731 -21.229 -81.698 1.00 88.50 175 ASP A CA 1
ATOM 1286 C C . ASP A 1 175 ? 43.216 -22.311 -80.725 1.00 88.50 175 ASP A C 1
ATOM 1288 O O . ASP A 1 175 ? 43.152 -23.505 -81.034 1.00 88.50 175 ASP A O 1
ATOM 1292 N N . SER A 1 176 ? 43.599 -21.902 -79.517 1.00 89.12 176 SER A N 1
ATOM 1293 C CA . SER A 1 176 ? 43.922 -22.804 -78.412 1.00 89.12 176 SER A CA 1
ATOM 1294 C C . SER A 1 176 ? 42.700 -23.586 -77.901 1.00 89.12 176 SER A C 1
ATOM 1296 O O . SER A 1 176 ? 41.534 -23.273 -78.184 1.00 89.12 176 SER A O 1
ATOM 1298 N N . ALA A 1 177 ? 42.949 -24.578 -77.041 1.00 88.94 177 ALA A N 1
ATOM 1299 C CA . ALA A 1 177 ? 41.930 -25.029 -76.092 1.00 88.94 177 ALA A CA 1
ATOM 1300 C C . ALA A 1 177 ? 41.494 -23.853 -75.181 1.00 88.94 177 ALA A C 1
ATOM 1302 O O . ALA A 1 177 ? 42.295 -22.943 -74.951 1.00 88.94 177 ALA A O 1
ATOM 1303 N N . PRO A 1 178 ? 40.234 -23.817 -74.701 1.00 91.31 178 PRO A N 1
ATOM 1304 C CA . PRO A 1 178 ? 39.788 -22.749 -73.811 1.00 91.31 178 PRO A CA 1
ATOM 1305 C C . PRO A 1 178 ? 40.510 -22.817 -72.460 1.00 91.31 178 PRO A C 1
ATOM 1307 O O . PRO A 1 178 ? 40.579 -23.893 -71.869 1.00 91.31 178 PRO A O 1
ATOM 1310 N N . ALA A 1 179 ? 40.979 -21.667 -71.980 1.00 91.19 179 ALA A N 1
ATOM 1311 C CA . ALA A 1 179 ? 41.566 -21.477 -70.656 1.00 91.19 179 ALA A CA 1
ATOM 1312 C C . ALA A 1 179 ? 40.598 -20.723 -69.734 1.00 91.19 179 ALA A C 1
ATOM 1314 O O . ALA A 1 179 ? 39.797 -19.900 -70.200 1.00 91.19 179 ALA A O 1
ATOM 1315 N N . ASN A 1 180 ? 40.649 -21.016 -68.436 1.00 93.31 180 ASN A N 1
ATOM 1316 C CA . ASN A 1 180 ? 39.822 -20.384 -67.415 1.00 93.31 180 ASN A CA 1
ATOM 1317 C C . ASN A 1 180 ? 40.486 -19.134 -66.857 1.00 93.31 180 ASN A C 1
ATOM 1319 O O . ASN A 1 180 ? 41.643 -19.155 -66.465 1.00 93.31 180 ASN A O 1
ATOM 1323 N N . VAL A 1 181 ? 39.698 -18.081 -66.705 1.00 94.56 181 VAL A N 1
ATOM 1324 C CA . VAL A 1 181 ? 40.036 -16.909 -65.910 1.00 94.56 181 VAL A CA 1
ATOM 1325 C C . VAL A 1 181 ? 39.201 -16.965 -64.647 1.00 94.56 181 VAL A C 1
ATOM 1327 O O . VAL A 1 181 ? 37.984 -16.782 -64.699 1.00 94.56 181 VAL A O 1
ATOM 1330 N N . THR A 1 182 ? 39.851 -17.236 -63.521 1.00 95.25 182 THR A N 1
ATOM 1331 C CA . THR A 1 182 ? 39.212 -17.289 -62.203 1.00 95.25 182 THR A CA 1
ATOM 1332 C C . THR A 1 182 ? 39.386 -15.954 -61.496 1.00 95.25 182 THR A C 1
ATOM 1334 O O . THR A 1 182 ? 40.505 -15.474 -61.332 1.00 95.25 182 THR A O 1
ATOM 1337 N N . ILE A 1 183 ? 38.290 -15.352 -61.044 1.00 96.69 183 ILE A N 1
ATOM 1338 C CA . ILE A 1 183 ? 38.289 -14.094 -60.298 1.00 96.69 183 ILE A CA 1
ATOM 1339 C C . ILE A 1 183 ? 37.770 -14.368 -58.889 1.00 96.69 183 ILE A C 1
ATOM 1341 O O . ILE A 1 183 ? 36.653 -14.853 -58.728 1.00 96.69 183 ILE A O 1
ATOM 1345 N N . SER A 1 184 ? 38.559 -14.040 -57.868 1.00 95.12 184 SER A N 1
ATOM 1346 C CA . SER A 1 184 ? 38.144 -14.099 -56.461 1.00 95.12 184 SER A CA 1
ATOM 1347 C C . SER A 1 184 ? 37.648 -12.732 -55.988 1.00 95.12 184 SER A C 1
ATOM 1349 O O . SER A 1 184 ? 38.417 -11.771 -55.959 1.00 95.12 184 SER A O 1
ATOM 1351 N N . ILE A 1 185 ? 36.372 -12.648 -55.610 1.00 94.62 185 ILE A N 1
ATOM 1352 C CA . ILE A 1 185 ? 35.732 -11.451 -55.071 1.00 94.62 185 ILE A CA 1
ATOM 1353 C C . ILE A 1 185 ? 35.688 -11.552 -53.546 1.00 94.62 185 ILE A C 1
ATOM 1355 O O . ILE A 1 185 ? 34.964 -12.386 -52.997 1.00 94.62 185 ILE A O 1
ATOM 1359 N N . ASN A 1 186 ? 36.456 -10.702 -52.867 1.00 90.75 186 ASN A N 1
ATOM 1360 C CA . ASN A 1 186 ? 36.631 -10.754 -51.414 1.00 90.75 186 ASN A CA 1
ATOM 1361 C C . ASN A 1 186 ? 35.792 -9.671 -50.716 1.00 90.75 186 ASN A C 1
ATOM 1363 O O . ASN A 1 186 ? 35.793 -8.526 -51.161 1.00 90.75 186 ASN A O 1
ATOM 1367 N N . ASN A 1 187 ? 35.120 -10.028 -49.617 1.00 92.19 187 ASN A N 1
ATOM 1368 C CA . ASN A 1 187 ? 34.480 -9.087 -48.692 1.00 92.19 187 ASN A CA 1
ATOM 1369 C C . ASN A 1 187 ? 35.050 -9.302 -47.286 1.00 92.19 187 ASN A C 1
ATOM 1371 O O . ASN A 1 187 ? 35.128 -10.456 -46.847 1.00 92.19 187 ASN A O 1
ATOM 1375 N N . THR A 1 188 ? 35.436 -8.236 -46.589 1.00 92.69 188 THR A N 1
ATOM 1376 C CA . THR A 1 188 ? 35.804 -8.297 -45.170 1.00 92.69 188 THR A CA 1
ATOM 1377 C C . THR A 1 188 ? 34.748 -7.608 -44.319 1.00 92.69 188 THR A C 1
ATOM 1379 O O . THR A 1 188 ? 33.960 -6.828 -44.823 1.00 92.69 188 THR A O 1
ATOM 1382 N N . ALA A 1 189 ? 34.649 -7.984 -43.042 1.00 93.94 189 ALA A N 1
ATOM 1383 C CA . ALA A 1 189 ? 33.725 -7.304 -42.146 1.00 93.94 189 ALA A CA 1
ATOM 1384 C C . ALA A 1 189 ? 34.266 -5.907 -41.805 1.00 93.94 189 ALA A C 1
ATOM 1386 O O . ALA A 1 189 ? 35.489 -5.771 -41.657 1.00 93.94 189 ALA A O 1
ATOM 1387 N N . PRO A 1 190 ? 33.381 -4.934 -41.514 1.00 96.31 190 PRO A N 1
ATOM 1388 C CA . PRO A 1 190 ? 33.801 -3.678 -40.920 1.00 96.31 190 PRO A CA 1
ATOM 1389 C C . PRO A 1 190 ? 34.624 -3.918 -39.652 1.00 96.31 190 PRO A C 1
ATOM 1391 O O . PRO A 1 190 ? 34.488 -4.926 -38.959 1.00 96.31 190 PRO A O 1
ATOM 1394 N N . THR A 1 191 ? 35.481 -2.966 -39.317 1.00 96.31 191 THR A N 1
ATOM 1395 C CA . THR A 1 191 ? 36.375 -3.021 -38.161 1.00 96.31 191 THR A CA 1
ATOM 1396 C C . THR A 1 191 ? 36.123 -1.849 -37.224 1.00 96.31 191 THR A C 1
ATOM 1398 O O . THR A 1 191 ? 35.743 -0.755 -37.643 1.00 96.31 191 THR A O 1
ATOM 1401 N N . LEU A 1 192 ? 36.340 -2.088 -35.932 1.00 96.38 192 LEU A N 1
ATOM 1402 C CA . LEU A 1 192 ? 36.267 -1.067 -34.894 1.00 96.38 192 LEU A CA 1
ATOM 1403 C C . LEU A 1 192 ? 37.625 -0.356 -34.792 1.00 96.38 192 LEU A C 1
ATOM 1405 O O . LEU A 1 192 ? 38.643 -1.003 -34.541 1.00 96.38 192 LEU A O 1
ATOM 1409 N N . THR A 1 193 ? 37.656 0.964 -34.974 1.00 93.62 193 THR A N 1
ATOM 1410 C CA . THR A 1 193 ? 38.889 1.763 -34.854 1.00 93.62 193 THR A CA 1
ATOM 1411 C C . THR A 1 193 ? 39.238 2.032 -33.395 1.00 93.62 193 THR A C 1
ATOM 1413 O O . THR A 1 193 ? 40.405 1.967 -33.008 1.00 93.62 193 THR A O 1
ATOM 1416 N N . THR A 1 194 ? 38.219 2.305 -32.578 1.00 93.75 194 THR A N 1
ATOM 1417 C CA . THR A 1 194 ? 38.295 2.500 -31.128 1.00 93.75 194 THR A CA 1
ATOM 1418 C C . THR A 1 194 ? 36.958 2.121 -30.485 1.00 93.75 194 THR A C 1
ATOM 1420 O O . THR A 1 194 ? 35.932 2.254 -31.151 1.00 93.75 194 THR A O 1
ATOM 1423 N N . PRO A 1 195 ? 36.935 1.676 -29.215 1.00 95.69 195 PRO A N 1
ATOM 1424 C CA . PRO A 1 195 ? 35.683 1.419 -28.511 1.00 95.69 195 PRO A CA 1
ATOM 1425 C C . PRO A 1 195 ? 34.802 2.664 -28.393 1.00 95.69 195 PRO A C 1
ATOM 1427 O O . PRO A 1 195 ? 35.299 3.777 -28.181 1.00 95.69 195 PRO A O 1
ATOM 1430 N N . LEU A 1 196 ? 33.493 2.462 -28.493 1.00 97.25 196 LEU A N 1
ATOM 1431 C CA . LEU A 1 196 ? 32.481 3.472 -28.235 1.00 97.25 196 LEU A CA 1
ATOM 1432 C C . LEU A 1 196 ? 32.600 3.962 -26.782 1.00 97.25 196 LEU A C 1
ATOM 1434 O O . LEU A 1 196 ? 32.741 3.158 -25.860 1.00 97.25 196 LEU A O 1
ATOM 1438 N N . PRO A 1 197 ? 32.552 5.283 -26.545 1.00 96.62 197 PRO A N 1
ATOM 1439 C CA . PRO A 1 197 ? 32.713 5.827 -25.206 1.00 96.62 197 PRO A CA 1
ATOM 1440 C C . PRO A 1 197 ? 31.442 5.646 -24.372 1.00 96.62 197 PRO A C 1
ATOM 1442 O O . PRO A 1 197 ? 30.341 5.967 -24.829 1.00 96.62 197 PRO A O 1
ATOM 1445 N N . ASP A 1 198 ? 31.621 5.251 -23.112 1.00 97.75 198 ASP A N 1
ATOM 1446 C CA . ASP A 1 198 ? 30.554 5.256 -22.111 1.00 97.75 198 ASP A CA 1
ATOM 1447 C C . ASP A 1 198 ? 29.949 6.656 -21.940 1.00 97.75 198 ASP A C 1
ATOM 1449 O O . ASP A 1 198 ? 30.618 7.689 -22.085 1.00 97.75 198 ASP A O 1
ATOM 1453 N N . LYS A 1 199 ? 28.660 6.696 -21.601 1.00 97.62 199 LYS A N 1
ATOM 1454 C CA . LYS A 1 199 ? 27.890 7.927 -21.424 1.00 97.62 199 LYS A CA 1
ATOM 1455 C C . LYS A 1 199 ? 27.312 8.002 -20.025 1.00 97.62 199 LYS A C 1
ATOM 1457 O O . LYS A 1 199 ? 26.752 7.035 -19.516 1.00 97.62 199 LYS A O 1
ATOM 1462 N N . THR A 1 200 ? 27.390 9.194 -19.446 1.00 96.50 200 THR A N 1
ATOM 1463 C CA . THR A 1 200 ? 26.785 9.506 -18.154 1.00 96.50 200 THR A CA 1
ATOM 1464 C C . THR A 1 200 ? 25.998 10.800 -18.260 1.00 96.50 200 THR A C 1
ATOM 1466 O O . THR A 1 200 ? 26.502 11.797 -18.778 1.00 96.50 200 THR A O 1
ATOM 1469 N N . LEU A 1 201 ? 24.772 10.782 -17.756 1.00 95.38 201 LEU A N 1
ATOM 1470 C CA . LEU A 1 201 ? 23.877 11.930 -17.657 1.00 95.38 201 LEU A CA 1
ATOM 1471 C C . LEU A 1 201 ? 23.026 11.799 -16.394 1.00 95.38 201 LEU A C 1
ATOM 1473 O O . LEU A 1 201 ? 23.028 10.748 -15.762 1.00 95.38 201 LEU A O 1
ATOM 1477 N N . ASN A 1 202 ? 22.336 12.863 -16.004 1.00 91.50 202 ASN A N 1
ATOM 1478 C CA . ASN A 1 202 ? 21.329 12.770 -14.948 1.00 91.50 202 ASN A CA 1
ATOM 1479 C C . ASN A 1 202 ? 19.994 12.338 -15.557 1.00 91.50 202 ASN A C 1
ATOM 1481 O O . ASN A 1 202 ? 19.798 12.496 -16.766 1.00 91.50 202 ASN A O 1
ATOM 1485 N N . GLU A 1 203 ? 19.091 11.819 -14.730 1.00 89.06 203 GLU A N 1
ATOM 1486 C CA . GLU A 1 203 ? 17.694 11.675 -15.133 1.00 89.06 203 GLU A CA 1
ATOM 1487 C C . GLU A 1 203 ? 17.136 13.015 -15.631 1.00 89.06 203 GLU A C 1
ATOM 1489 O O . GLU A 1 203 ? 17.656 14.088 -15.302 1.00 89.06 203 GLU A O 1
ATOM 1494 N N . ASP A 1 204 ? 16.172 12.933 -16.545 1.00 88.94 204 ASP A N 1
ATOM 1495 C CA . ASP A 1 204 ? 15.540 14.070 -17.225 1.00 88.94 204 ASP A CA 1
ATOM 1496 C C . ASP A 1 204 ? 16.473 14.987 -18.045 1.00 88.94 204 ASP A C 1
ATOM 1498 O O . ASP A 1 204 ? 16.040 15.987 -18.631 1.00 88.94 204 ASP A O 1
ATOM 1502 N N . ALA A 1 205 ? 17.753 14.627 -18.172 1.00 92.81 205 ALA A N 1
ATOM 1503 C CA . ALA A 1 205 ? 18.683 15.237 -19.108 1.00 92.81 205 ALA A CA 1
ATOM 1504 C C . ALA A 1 205 ? 18.715 14.483 -20.444 1.00 92.81 205 ALA A C 1
ATOM 1506 O O . ALA A 1 205 ? 18.391 13.301 -20.543 1.00 92.81 205 ALA A O 1
ATOM 1507 N N . TYR A 1 206 ? 19.188 15.173 -21.482 1.00 94.94 206 TYR A N 1
ATOM 1508 C CA . TYR A 1 206 ? 19.270 14.634 -22.836 1.00 94.94 206 TYR A CA 1
ATOM 1509 C C . TYR A 1 206 ? 20.665 14.837 -23.417 1.00 94.94 206 TYR A C 1
ATOM 1511 O O . TYR A 1 206 ? 21.268 15.901 -23.250 1.00 94.94 206 TYR A O 1
ATOM 1519 N N . LEU A 1 207 ? 21.160 13.836 -24.144 1.00 96.38 207 LEU A N 1
ATOM 1520 C CA . LEU A 1 207 ? 22.378 13.944 -24.944 1.00 96.38 207 LEU A CA 1
ATOM 1521 C C . LEU A 1 207 ? 22.012 13.769 -26.418 1.00 96.38 207 LEU A C 1
ATOM 1523 O O . LEU A 1 207 ? 21.753 12.657 -26.864 1.00 96.38 207 LEU A O 1
ATOM 1527 N N . ASN A 1 208 ? 21.996 14.879 -27.155 1.00 94.75 208 ASN A N 1
ATOM 1528 C CA . ASN A 1 208 ? 21.706 14.917 -28.588 1.00 94.75 208 ASN A CA 1
ATOM 1529 C C . ASN A 1 208 ? 23.017 14.904 -29.390 1.00 94.75 208 ASN A C 1
ATOM 1531 O O . ASN A 1 208 ? 23.970 15.598 -29.020 1.00 94.75 208 ASN A O 1
ATOM 1535 N N . ASN A 1 209 ? 23.058 14.131 -30.469 1.00 94.00 209 ASN A N 1
ATOM 1536 C CA . ASN A 1 209 ? 24.188 13.919 -31.359 1.00 94.00 209 ASN A CA 1
ATOM 1537 C C . ASN A 1 209 ? 25.488 13.602 -30.602 1.00 94.00 209 ASN A C 1
ATOM 1539 O O . ASN A 1 209 ? 26.551 14.161 -30.881 1.00 94.00 209 ASN A O 1
ATOM 1543 N N . THR A 1 210 ? 25.412 12.736 -29.585 1.00 95.00 210 THR A N 1
ATOM 1544 C CA . THR A 1 210 ? 26.493 12.574 -28.600 1.00 95.00 210 THR A CA 1
ATOM 1545 C C . THR A 1 210 ? 27.694 11.785 -29.116 1.00 95.00 210 THR A C 1
ATOM 1547 O O . THR A 1 210 ? 28.803 11.949 -28.599 1.00 95.00 210 THR A O 1
ATOM 1550 N N . THR A 1 211 ? 27.499 10.922 -30.113 1.00 95.94 211 THR A N 1
ATOM 1551 C CA . THR A 1 211 ? 28.565 10.087 -30.685 1.00 95.94 211 THR A CA 1
ATOM 1552 C C . THR A 1 211 ? 28.352 9.940 -32.183 1.00 95.94 211 THR A C 1
ATOM 1554 O O . THR A 1 211 ? 27.330 9.401 -32.583 1.00 95.94 211 THR A O 1
ATOM 1557 N N . ASN A 1 212 ? 29.316 10.378 -32.995 1.00 95.50 212 ASN A N 1
ATOM 1558 C CA . ASN A 1 212 ? 29.334 10.143 -34.441 1.00 95.50 212 ASN A CA 1
ATOM 1559 C C . ASN A 1 212 ? 29.839 8.724 -34.736 1.00 95.50 212 ASN A C 1
ATOM 1561 O O . ASN A 1 212 ? 31.018 8.459 -34.503 1.00 95.50 212 ASN A O 1
ATOM 1565 N N . LEU A 1 213 ? 29.000 7.830 -35.263 1.00 96.25 213 LEU A N 1
ATOM 1566 C CA . LEU A 1 213 ? 29.381 6.430 -35.482 1.00 96.25 213 LEU A CA 1
ATOM 1567 C C . LEU A 1 213 ? 30.460 6.248 -36.564 1.00 96.25 213 LEU A C 1
ATOM 1569 O O . LEU A 1 213 ? 31.287 5.344 -36.438 1.00 96.25 213 LEU A O 1
ATOM 1573 N N . TRP A 1 214 ? 30.553 7.144 -37.552 1.00 93.88 214 TRP A N 1
ATOM 1574 C CA . TRP A 1 214 ? 31.616 7.102 -38.571 1.00 93.88 214 TRP A CA 1
ATOM 1575 C C . TRP A 1 214 ? 33.024 7.269 -37.988 1.00 93.88 214 TRP A C 1
ATOM 1577 O O . TRP A 1 214 ? 34.005 6.839 -38.577 1.00 93.88 214 TRP A O 1
ATOM 1587 N N . SER A 1 215 ? 33.155 7.868 -36.801 1.00 94.38 215 SER A N 1
ATOM 1588 C CA . SER A 1 215 ? 34.456 8.009 -36.140 1.00 94.38 215 SER A CA 1
ATOM 1589 C C . SER A 1 215 ? 34.982 6.708 -35.520 1.00 94.38 215 SER A C 1
ATOM 1591 O O . SER A 1 215 ? 36.166 6.646 -35.187 1.00 94.38 215 SER A O 1
ATOM 1593 N N . TYR A 1 216 ? 34.133 5.688 -35.356 1.00 96.44 216 TYR A N 1
ATOM 1594 C CA . TYR A 1 216 ? 34.452 4.476 -34.587 1.00 96.44 216 TYR A CA 1
ATOM 1595 C C . TYR A 1 216 ? 34.455 3.197 -35.425 1.00 96.44 216 TYR A C 1
ATOM 1597 O O . TYR A 1 216 ? 35.110 2.226 -35.051 1.00 96.44 216 TYR A O 1
ATOM 1605 N N . PHE A 1 217 ? 33.769 3.189 -36.564 1.00 96.56 217 PHE A N 1
ATOM 1606 C CA . PHE A 1 217 ? 33.686 2.035 -37.452 1.00 96.56 217 PHE A CA 1
ATOM 1607 C C . PHE A 1 217 ? 34.233 2.403 -38.824 1.00 96.56 217 PHE A C 1
ATOM 1609 O O . PHE A 1 217 ? 33.871 3.444 -39.360 1.00 96.56 217 PHE A O 1
ATOM 1616 N N . GLN A 1 218 ? 35.064 1.535 -39.389 1.00 95.56 218 GLN A N 1
ATOM 1617 C CA . GLN A 1 218 ? 35.611 1.693 -40.734 1.00 95.56 218 GLN A CA 1
ATOM 1618 C C . GLN A 1 218 ? 35.553 0.360 -41.473 1.00 95.56 218 GLN A C 1
ATOM 1620 O O . GLN A 1 218 ? 35.661 -0.698 -40.854 1.00 95.56 218 GLN A O 1
ATOM 1625 N N . ASP A 1 219 ? 35.474 0.403 -42.791 1.00 94.62 219 ASP A N 1
ATOM 1626 C CA . ASP A 1 219 ? 35.554 -0.784 -43.629 1.00 94.62 219 ASP A CA 1
ATOM 1627 C C . ASP A 1 219 ? 36.534 -0.534 -44.776 1.00 94.62 219 ASP A C 1
ATOM 1629 O O . ASP A 1 219 ? 36.626 0.577 -45.299 1.00 94.62 219 ASP A O 1
ATOM 1633 N N . ALA A 1 220 ? 37.339 -1.538 -45.118 1.00 90.81 220 ALA A N 1
ATOM 1634 C CA . ALA A 1 220 ? 38.387 -1.369 -46.121 1.00 90.81 220 ALA A CA 1
ATOM 1635 C C . ALA A 1 220 ? 37.816 -1.301 -47.550 1.00 90.81 220 ALA A C 1
ATOM 1637 O O . ALA A 1 220 ? 38.428 -0.688 -48.430 1.00 90.81 220 ALA A O 1
ATOM 1638 N N . GLU A 1 221 ? 36.632 -1.879 -47.769 1.00 89.38 221 GLU A N 1
ATOM 1639 C CA . GLU A 1 221 ? 35.970 -1.965 -49.069 1.00 89.38 221 GLU A CA 1
ATOM 1640 C C . GLU A 1 221 ? 34.763 -1.021 -49.199 1.00 89.38 221 GLU A C 1
ATOM 1642 O O . GLU A 1 221 ? 34.357 -0.675 -50.313 1.00 89.38 221 GLU A O 1
ATOM 1647 N N . THR A 1 222 ? 34.207 -0.572 -48.075 1.00 89.06 222 THR A N 1
ATOM 1648 C CA . THR A 1 222 ? 32.984 0.226 -47.993 1.00 89.06 222 THR A CA 1
ATOM 1649 C C . THR A 1 222 ? 33.271 1.593 -47.377 1.00 89.06 222 THR A C 1
ATOM 1651 O O . THR A 1 222 ? 33.747 1.703 -46.253 1.00 89.06 222 THR A O 1
ATOM 1654 N N . ALA A 1 223 ? 32.929 2.668 -48.093 1.00 90.31 223 ALA A N 1
ATOM 1655 C CA . ALA A 1 223 ? 32.974 4.015 -47.522 1.00 90.31 223 ALA A CA 1
ATOM 1656 C C . ALA A 1 223 ? 31.979 4.160 -46.355 1.00 90.31 223 ALA A C 1
ATOM 1658 O O . ALA A 1 223 ? 30.916 3.545 -46.378 1.00 90.31 223 ALA A O 1
ATOM 1659 N N . ASP A 1 224 ? 32.261 5.050 -45.403 1.00 90.31 224 ASP A N 1
ATOM 1660 C CA . ASP A 1 224 ? 31.441 5.276 -44.199 1.00 90.31 224 ASP A CA 1
ATOM 1661 C C . ASP A 1 224 ? 29.941 5.474 -44.487 1.00 90.31 224 ASP A C 1
ATOM 1663 O O . ASP A 1 224 ? 29.077 4.979 -43.763 1.00 90.31 224 ASP A O 1
ATOM 1667 N N . SER A 1 225 ? 29.607 6.164 -45.583 1.00 89.50 225 SER A N 1
ATOM 1668 C CA . SER A 1 225 ? 28.221 6.405 -46.007 1.00 89.50 225 SER A CA 1
ATOM 1669 C C . SER A 1 225 ? 27.489 5.157 -46.519 1.00 89.50 225 SER A C 1
ATOM 1671 O O . SER A 1 225 ? 26.270 5.193 -46.683 1.00 89.50 225 SER A O 1
ATOM 1673 N N . GLY A 1 226 ? 28.217 4.074 -46.793 1.00 89.44 226 GLY A N 1
ATOM 1674 C CA . GLY A 1 226 ? 27.691 2.770 -47.189 1.00 89.44 226 GLY A CA 1
ATOM 1675 C C . GLY A 1 226 ? 27.489 1.798 -46.024 1.00 89.44 226 GLY A C 1
ATOM 1676 O O . GLY A 1 226 ? 26.884 0.747 -46.232 1.00 89.44 226 GLY A O 1
ATOM 1677 N N . LEU A 1 227 ? 27.959 2.130 -44.816 1.00 93.81 227 LEU A N 1
ATOM 1678 C CA . LEU A 1 227 ? 27.727 1.324 -43.618 1.00 93.81 227 LEU A CA 1
ATOM 1679 C C . LEU A 1 227 ? 26.335 1.591 -43.040 1.00 93.81 227 LEU A C 1
ATOM 1681 O O . LEU A 1 227 ? 25.874 2.729 -42.961 1.00 93.81 227 LEU A O 1
ATOM 1685 N N . THR A 1 228 ? 25.672 0.524 -42.597 1.00 95.44 228 THR A N 1
ATOM 1686 C CA . THR A 1 228 ? 24.392 0.610 -41.884 1.00 95.44 228 THR A CA 1
ATOM 1687 C C . THR A 1 228 ? 24.600 0.328 -40.402 1.00 95.44 228 THR A C 1
ATOM 1689 O O . THR A 1 228 ? 25.135 -0.723 -40.040 1.00 95.44 228 THR A O 1
ATOM 1692 N N . TYR A 1 229 ? 24.132 1.239 -39.547 1.00 97.38 229 TYR A N 1
ATOM 1693 C CA . TYR A 1 229 ? 24.211 1.101 -38.095 1.00 97.38 229 TYR A CA 1
ATOM 1694 C C . TYR A 1 229 ? 22.868 0.712 -37.491 1.00 97.38 229 TYR A C 1
ATOM 1696 O O . TYR A 1 229 ? 21.819 1.236 -37.863 1.00 97.38 229 TYR A O 1
ATOM 1704 N N . THR A 1 230 ? 22.899 -0.205 -36.530 1.00 97.62 230 THR A N 1
ATOM 1705 C CA . THR A 1 230 ? 21.710 -0.632 -35.785 1.00 97.62 230 THR A CA 1
ATOM 1706 C C . THR A 1 230 ? 22.047 -0.836 -34.314 1.00 97.62 230 THR A C 1
ATOM 1708 O O . THR A 1 230 ? 23.170 -1.207 -33.977 1.00 97.62 230 THR A O 1
ATOM 1711 N N . ILE A 1 231 ? 21.075 -0.619 -33.428 1.00 98.00 231 ILE A N 1
ATOM 1712 C CA . ILE A 1 231 ? 21.171 -1.062 -32.034 1.00 98.00 231 ILE A CA 1
ATOM 1713 C C . ILE A 1 231 ? 20.744 -2.529 -32.014 1.00 98.00 231 ILE A C 1
ATOM 1715 O O . ILE A 1 231 ? 19.556 -2.829 -32.138 1.00 98.00 231 ILE A O 1
ATOM 1719 N N . SER A 1 232 ? 21.708 -3.445 -31.917 1.00 97.31 232 SER A N 1
ATOM 1720 C CA . SER A 1 232 ? 21.430 -4.885 -31.932 1.00 97.31 232 SER A CA 1
ATOM 1721 C C . SER A 1 232 ? 20.987 -5.408 -30.568 1.00 97.31 232 SER A C 1
ATOM 1723 O O . SER A 1 232 ? 20.277 -6.412 -30.499 1.00 97.31 232 SER A O 1
ATOM 1725 N N . ASN A 1 233 ? 21.357 -4.714 -29.488 1.00 97.94 233 ASN A N 1
ATOM 1726 C CA . ASN A 1 233 ? 20.900 -5.008 -28.137 1.00 97.94 233 ASN A CA 1
ATOM 1727 C C . ASN A 1 233 ? 20.907 -3.752 -27.252 1.00 97.94 233 ASN A C 1
ATOM 1729 O O . ASN A 1 233 ? 21.805 -2.919 -27.342 1.00 97.94 233 ASN A O 1
ATOM 1733 N N . ASN A 1 234 ? 19.930 -3.645 -26.354 1.00 97.69 234 ASN A N 1
ATOM 1734 C CA . ASN A 1 234 ? 19.896 -2.643 -25.293 1.00 97.69 234 ASN A CA 1
ATOM 1735 C C . ASN A 1 234 ? 19.296 -3.289 -24.043 1.00 97.69 234 ASN A C 1
ATOM 1737 O O . ASN A 1 234 ? 18.136 -3.704 -24.061 1.00 97.69 234 ASN A O 1
ATOM 1741 N N . THR A 1 235 ? 20.080 -3.394 -22.969 1.00 97.94 235 THR A N 1
ATOM 1742 C CA . THR A 1 235 ? 19.637 -4.095 -21.754 1.00 97.94 235 THR A CA 1
ATOM 1743 C C . THR A 1 235 ? 18.499 -3.382 -21.025 1.00 97.94 235 THR A C 1
ATOM 1745 O O . THR A 1 235 ? 17.813 -4.023 -20.234 1.00 97.94 235 THR A O 1
ATOM 1748 N N . ASP A 1 236 ? 18.295 -2.082 -21.266 1.00 97.38 236 ASP A N 1
ATOM 1749 C CA . ASP A 1 236 ? 17.136 -1.342 -20.763 1.00 97.38 236 ASP A CA 1
ATOM 1750 C C . ASP A 1 236 ? 16.744 -0.214 -21.721 1.00 97.38 236 ASP A C 1
ATOM 1752 O O . ASP A 1 236 ? 17.370 0.843 -21.767 1.00 97.38 236 ASP A O 1
ATOM 1756 N N . THR A 1 237 ? 15.660 -0.413 -22.466 1.00 96.50 237 THR A N 1
ATOM 1757 C CA . THR A 1 237 ? 15.186 0.555 -23.463 1.00 96.50 237 THR A CA 1
ATOM 1758 C C . THR A 1 237 ? 14.690 1.870 -22.862 1.00 96.50 237 THR A C 1
ATOM 1760 O O . THR A 1 237 ? 14.483 2.827 -23.605 1.00 96.50 237 THR A O 1
ATOM 1763 N N . ARG A 1 238 ? 14.492 1.958 -21.539 1.00 96.94 238 ARG A N 1
ATOM 1764 C CA . ARG A 1 238 ? 14.081 3.204 -20.870 1.00 96.94 238 ARG A CA 1
ATOM 1765 C C . ARG A 1 238 ? 15.190 4.255 -20.833 1.00 96.94 238 ARG A C 1
ATOM 1767 O O . ARG A 1 238 ? 14.879 5.421 -20.622 1.00 96.94 238 ARG A O 1
ATOM 1774 N N . ASN A 1 239 ? 16.443 3.881 -21.115 1.00 95.94 239 ASN A N 1
ATOM 1775 C CA . ASN A 1 239 ? 17.531 4.833 -21.368 1.00 95.94 239 ASN A CA 1
ATOM 1776 C C . ASN A 1 239 ? 17.330 5.660 -22.660 1.00 95.94 239 ASN A C 1
ATOM 1778 O O . ASN A 1 239 ? 18.033 6.647 -22.861 1.00 95.94 239 ASN A O 1
ATOM 1782 N N . GLY A 1 240 ? 16.396 5.247 -23.529 1.00 96.25 240 GLY A N 1
ATOM 1783 C CA . GLY A 1 240 ? 16.006 5.937 -24.758 1.00 96.25 240 GLY A CA 1
ATOM 1784 C C . GLY A 1 240 ? 17.135 6.166 -25.755 1.00 96.25 240 GLY A C 1
ATOM 1785 O O . GLY A 1 240 ? 17.183 7.208 -26.406 1.00 96.25 240 GLY A O 1
ATOM 1786 N N . VAL A 1 241 ? 18.059 5.213 -25.860 1.00 98.00 241 VAL A N 1
ATOM 1787 C CA . VAL A 1 241 ? 19.149 5.285 -26.834 1.00 98.00 241 VAL A CA 1
ATOM 1788 C C . VAL A 1 241 ? 18.619 5.017 -28.242 1.00 98.00 241 VAL A C 1
ATOM 1790 O O . VAL A 1 241 ? 17.918 4.031 -28.475 1.00 98.00 241 VAL A O 1
ATOM 1793 N N . SER A 1 242 ? 18.966 5.887 -29.187 1.00 97.12 242 SER A N 1
ATOM 1794 C CA . SER A 1 242 ? 18.590 5.785 -30.599 1.00 97.12 242 SER A CA 1
ATOM 1795 C C . SER A 1 242 ? 19.732 6.235 -31.514 1.00 97.12 242 SER A C 1
ATOM 1797 O O . SER A 1 242 ? 20.704 6.828 -31.047 1.00 97.12 242 SER A O 1
ATOM 1799 N N . ILE A 1 243 ? 19.639 5.898 -32.802 1.00 97.38 243 ILE A N 1
ATOM 1800 C CA . ILE A 1 243 ? 20.566 6.359 -33.842 1.00 97.38 243 ILE A CA 1
ATOM 1801 C C . ILE A 1 243 ? 19.773 7.269 -34.781 1.00 97.38 243 ILE A C 1
ATOM 1803 O O . ILE A 1 243 ? 18.738 6.851 -35.310 1.00 97.38 243 ILE A O 1
ATOM 1807 N N . ASP A 1 244 ? 20.228 8.507 -34.947 1.00 94.38 244 ASP A N 1
ATOM 1808 C CA . ASP A 1 244 ? 19.569 9.510 -35.777 1.00 94.38 244 ASP A CA 1
ATOM 1809 C C . ASP A 1 244 ? 19.826 9.279 -37.283 1.00 94.38 244 ASP A C 1
ATOM 1811 O O . ASP A 1 244 ? 20.597 8.410 -37.701 1.00 94.38 244 ASP A O 1
ATOM 1815 N N . THR A 1 245 ? 19.188 10.076 -38.143 1.00 92.25 245 THR A N 1
ATOM 1816 C CA . THR A 1 245 ? 19.357 9.955 -39.604 1.00 92.25 245 THR A CA 1
ATOM 1817 C C . THR A 1 245 ? 20.761 10.309 -40.099 1.00 92.25 245 THR A C 1
ATOM 1819 O O . THR A 1 245 ? 21.100 9.979 -41.234 1.00 92.25 245 THR A O 1
ATOM 1822 N N . ASN A 1 246 ? 21.563 10.994 -39.282 1.00 91.31 246 ASN A N 1
ATOM 1823 C CA . ASN A 1 246 ? 22.948 11.352 -39.573 1.00 91.31 246 ASN A CA 1
ATOM 1824 C C . ASN A 1 246 ? 23.946 10.360 -38.951 1.00 91.31 246 ASN A C 1
ATOM 1826 O O . ASN A 1 246 ? 25.144 10.629 -38.976 1.00 91.31 246 ASN A O 1
ATOM 1830 N N . GLN A 1 247 ? 23.471 9.220 -38.434 1.00 94.44 247 GLN A N 1
ATOM 1831 C CA . GLN A 1 247 ? 24.277 8.178 -37.790 1.00 94.44 247 GLN A CA 1
ATOM 1832 C C . GLN A 1 247 ? 24.954 8.625 -36.484 1.00 94.44 247 GLN A C 1
ATOM 1834 O O . GLN A 1 247 ? 26.020 8.123 -36.115 1.00 94.44 247 GLN A O 1
ATOM 1839 N N . TYR A 1 248 ? 24.334 9.554 -35.759 1.00 96.25 248 TYR A N 1
ATOM 1840 C CA . TYR A 1 248 ? 24.721 9.908 -34.402 1.00 96.25 248 TYR A CA 1
ATOM 1841 C C . TYR A 1 248 ? 23.898 9.139 -33.372 1.00 96.25 248 TYR A C 1
ATOM 1843 O O . TYR A 1 248 ? 22.713 8.881 -33.564 1.00 96.25 248 TYR A O 1
ATOM 1851 N N . ILE A 1 249 ? 24.523 8.806 -32.242 1.00 97.62 249 ILE A N 1
ATOM 1852 C CA . ILE A 1 249 ? 23.797 8.317 -31.068 1.00 97.62 249 ILE A CA 1
ATOM 1853 C C . ILE A 1 249 ? 23.114 9.490 -30.369 1.00 97.62 249 ILE A C 1
ATOM 1855 O O . ILE A 1 249 ? 23.766 10.482 -30.032 1.00 97.62 249 ILE A O 1
ATOM 1859 N N . ASP A 1 250 ? 21.843 9.289 -30.054 1.00 97.25 250 ASP A N 1
ATOM 1860 C CA . ASP A 1 250 ? 21.028 10.128 -29.190 1.00 97.25 250 ASP A CA 1
ATOM 1861 C C . ASP A 1 250 ? 20.593 9.356 -27.944 1.00 97.25 250 ASP A C 1
ATOM 1863 O O . ASP A 1 250 ? 20.280 8.167 -28.027 1.00 97.25 250 ASP A O 1
ATOM 1867 N N . ILE A 1 251 ? 20.538 10.027 -26.791 1.00 97.94 251 ILE A N 1
ATOM 1868 C CA . ILE A 1 251 ? 20.101 9.433 -25.520 1.00 97.94 251 ILE A 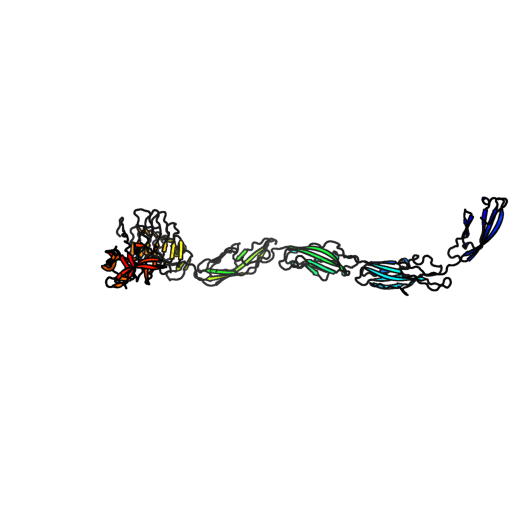CA 1
ATOM 1869 C C . ILE A 1 251 ? 18.995 10.295 -24.917 1.00 97.94 251 ILE A C 1
ATOM 1871 O O . ILE A 1 251 ? 19.251 11.415 -24.457 1.00 97.94 251 ILE A O 1
ATOM 1875 N N . TYR A 1 252 ? 17.780 9.738 -24.911 1.00 96.56 252 TYR A N 1
ATOM 1876 C CA . TYR A 1 252 ? 16.567 10.364 -24.389 1.00 96.56 252 TYR A CA 1
ATOM 1877 C C . TYR A 1 252 ? 15.872 9.488 -23.340 1.00 96.56 252 TYR A C 1
ATOM 1879 O O . TYR A 1 252 ? 14.865 8.851 -23.661 1.00 96.56 252 TYR A O 1
ATOM 1887 N N . PRO A 1 253 ? 16.376 9.432 -22.095 1.00 96.50 253 PRO A N 1
ATOM 1888 C CA . PRO A 1 253 ? 15.767 8.608 -21.064 1.00 96.50 253 PRO A CA 1
ATOM 1889 C C . PRO A 1 253 ? 14.288 8.947 -20.853 1.00 96.50 253 PRO A C 1
ATOM 1891 O O . PRO A 1 253 ? 13.874 10.101 -20.971 1.00 96.50 253 PRO A O 1
ATOM 1894 N N . VAL A 1 254 ? 13.486 7.931 -20.531 1.00 94.69 254 VAL A N 1
ATOM 1895 C CA . VAL A 1 254 ? 12.113 8.136 -20.049 1.00 94.69 254 VAL A CA 1
ATOM 1896 C C . VAL A 1 254 ? 12.170 8.968 -18.764 1.00 94.69 254 VAL A C 1
ATOM 1898 O O . VAL A 1 254 ? 13.090 8.793 -17.971 1.00 94.69 254 VAL A O 1
ATOM 1901 N N . ALA A 1 255 ? 11.188 9.847 -18.552 1.00 88.88 255 ALA A N 1
ATOM 1902 C CA . ALA A 1 255 ? 11.135 10.690 -17.357 1.00 88.88 255 ALA A CA 1
ATOM 1903 C C . ALA A 1 255 ? 11.287 9.872 -16.058 1.00 88.88 255 ALA A C 1
ATOM 1905 O O . ALA A 1 255 ? 10.674 8.803 -15.930 1.00 88.88 255 ALA A O 1
ATOM 1906 N N . ASN A 1 256 ? 12.081 10.384 -15.114 1.00 85.44 256 ASN A N 1
ATOM 1907 C CA . ASN A 1 256 ? 12.444 9.751 -13.835 1.00 85.44 256 ASN A CA 1
ATOM 1908 C C . ASN A 1 256 ? 13.157 8.383 -13.963 1.00 85.44 256 ASN A C 1
ATOM 1910 O O . ASN A 1 256 ? 13.121 7.548 -13.052 1.00 85.44 256 ASN A O 1
ATOM 1914 N N . TYR A 1 257 ? 13.723 8.061 -15.133 1.00 90.88 257 TYR A N 1
ATOM 1915 C CA . TYR A 1 257 ? 14.540 6.861 -15.289 1.00 90.88 257 TYR A CA 1
ATOM 1916 C C . TYR A 1 257 ? 15.959 7.128 -14.797 1.00 90.88 257 TYR A C 1
ATOM 1918 O O . TYR A 1 257 ? 16.659 7.981 -15.332 1.00 90.88 257 TYR A O 1
ATOM 1926 N N . PHE A 1 258 ? 16.427 6.290 -13.878 1.00 91.81 258 PHE A N 1
ATOM 1927 C CA . PHE A 1 258 ? 17.821 6.211 -13.464 1.00 91.81 258 PHE A CA 1
ATOM 1928 C C . PHE A 1 258 ? 18.292 4.754 -13.475 1.00 91.81 258 PHE A C 1
ATOM 1930 O O . PHE A 1 258 ? 17.515 3.818 -13.269 1.00 91.81 258 PHE A O 1
ATOM 1937 N N . GLY A 1 259 ? 19.583 4.543 -13.715 1.00 93.81 259 GLY A N 1
ATOM 1938 C CA . GLY A 1 259 ? 20.174 3.212 -13.766 1.00 93.81 259 GLY A CA 1
ATOM 1939 C C . GLY A 1 259 ? 21.315 3.080 -14.764 1.00 93.81 259 GLY A C 1
ATOM 1940 O O . GLY A 1 259 ? 21.697 4.022 -15.457 1.00 93.81 259 GLY A O 1
ATOM 1941 N N . VAL A 1 260 ? 21.865 1.871 -14.828 1.00 96.56 260 VAL A N 1
ATOM 1942 C CA . VAL A 1 260 ? 22.955 1.507 -15.737 1.00 96.56 260 VAL A CA 1
ATOM 1943 C C . VAL A 1 260 ? 22.428 0.534 -16.781 1.00 96.56 260 VAL A C 1
ATOM 1945 O O . VAL A 1 260 ? 21.731 -0.424 -16.455 1.00 96.56 260 VAL A O 1
ATOM 1948 N N . SER A 1 261 ? 22.796 0.761 -18.036 1.00 97.62 261 SER A N 1
ATOM 1949 C CA . SER A 1 261 ? 22.411 -0.071 -19.176 1.00 97.62 261 SER A CA 1
ATOM 1950 C C . SER A 1 261 ? 23.598 -0.280 -20.111 1.00 97.62 261 SER A C 1
ATOM 1952 O O . SER A 1 261 ? 24.483 0.569 -20.187 1.00 97.62 261 SER A O 1
ATOM 1954 N N . GLN A 1 262 ? 23.622 -1.418 -20.798 1.00 98.25 262 GLN A N 1
ATOM 1955 C CA . GLN A 1 262 ? 24.609 -1.758 -21.819 1.00 98.25 262 GLN A CA 1
ATOM 1956 C C . GLN A 1 262 ? 23.923 -1.731 -23.184 1.00 98.25 262 GLN A C 1
ATOM 1958 O O . GLN A 1 262 ? 22.860 -2.339 -23.360 1.00 98.25 262 GLN A O 1
ATOM 1963 N N . VAL A 1 263 ? 24.522 -1.026 -24.140 1.00 98.50 263 VAL A N 1
ATOM 1964 C CA . VAL A 1 263 ? 23.988 -0.864 -25.495 1.00 98.50 263 VAL A CA 1
ATOM 1965 C C . VAL A 1 263 ? 25.000 -1.375 -26.501 1.00 98.50 263 VAL A C 1
ATOM 1967 O O . VAL A 1 263 ? 26.134 -0.905 -26.534 1.00 98.50 263 VAL A O 1
ATOM 1970 N N . THR A 1 264 ? 24.573 -2.320 -27.334 1.00 98.44 264 THR A N 1
ATOM 1971 C CA . THR A 1 264 ? 25.380 -2.902 -28.406 1.00 98.44 264 THR A CA 1
ATOM 1972 C C . THR A 1 264 ? 24.979 -2.287 -29.742 1.00 98.44 264 THR A C 1
ATOM 1974 O O . THR A 1 264 ? 23.817 -2.368 -30.153 1.00 98.44 264 THR A O 1
ATOM 1977 N N . VAL A 1 265 ? 25.947 -1.680 -30.426 1.00 98.31 265 VAL A N 1
ATOM 1978 C CA . VAL A 1 265 ? 25.792 -1.116 -31.770 1.00 98.31 265 VAL A CA 1
ATOM 1979 C C . VAL A 1 265 ? 26.456 -2.046 -32.774 1.00 98.31 265 VAL A C 1
ATOM 1981 O O . VAL A 1 265 ? 27.598 -2.459 -32.582 1.00 98.31 265 VAL A O 1
ATOM 1984 N N . ARG A 1 266 ? 25.744 -2.349 -33.859 1.00 98.19 266 ARG A N 1
ATOM 1985 C CA . ARG A 1 266 ? 26.223 -3.139 -34.992 1.00 98.19 266 ARG A CA 1
ATOM 1986 C C . ARG A 1 266 ? 26.430 -2.251 -36.208 1.00 98.19 266 ARG A C 1
ATOM 1988 O O . ARG A 1 266 ? 25.477 -1.604 -36.642 1.00 98.19 266 ARG A O 1
ATOM 1995 N N . ALA A 1 267 ? 27.622 -2.302 -36.796 1.00 97.81 267 ALA A N 1
ATOM 1996 C CA . ALA A 1 267 ? 27.918 -1.750 -38.115 1.00 97.81 267 ALA A CA 1
ATOM 1997 C C . ALA A 1 267 ? 27.953 -2.887 -39.142 1.00 97.81 267 ALA A C 1
ATOM 1999 O O . ALA A 1 267 ? 28.685 -3.857 -38.954 1.00 97.81 267 ALA A O 1
ATOM 2000 N N . THR A 1 268 ? 27.142 -2.786 -40.196 1.00 96.12 268 THR A N 1
ATOM 2001 C CA . THR A 1 268 ? 27.003 -3.811 -41.245 1.00 96.12 268 THR A CA 1
ATOM 2002 C C . THR A 1 268 ? 27.369 -3.220 -42.602 1.00 96.12 268 THR A C 1
ATOM 2004 O O . THR A 1 268 ? 26.897 -2.129 -42.939 1.00 96.12 268 THR A O 1
ATOM 2007 N N . ASP A 1 269 ? 28.190 -3.932 -43.370 1.00 93.75 269 ASP A N 1
ATOM 2008 C CA . ASP A 1 269 ? 28.504 -3.581 -44.756 1.00 93.75 269 ASP A CA 1
ATOM 2009 C C . ASP A 1 269 ? 27.370 -4.001 -45.727 1.00 93.75 269 ASP A C 1
ATOM 2011 O O . ASP A 1 269 ? 26.480 -4.781 -45.369 1.00 93.75 269 ASP A O 1
ATOM 2015 N N . PRO A 1 270 ? 27.372 -3.529 -46.988 1.00 89.31 270 PRO A N 1
ATOM 2016 C CA . PRO A 1 270 ? 26.409 -3.970 -48.000 1.00 89.31 270 PRO A CA 1
ATOM 2017 C C . PRO A 1 270 ? 26.494 -5.461 -48.374 1.00 89.31 270 PRO A C 1
ATOM 2019 O O . PRO A 1 270 ? 25.559 -5.986 -48.978 1.00 89.31 270 PRO A O 1
ATOM 2022 N N . GLY A 1 271 ? 27.605 -6.135 -48.063 1.00 86.19 271 GLY A N 1
ATOM 2023 C CA . GLY A 1 271 ? 27.801 -7.577 -48.239 1.00 86.19 271 GLY A CA 1
ATOM 2024 C C . GLY A 1 271 ? 27.212 -8.429 -47.104 1.00 86.19 271 GLY A C 1
ATOM 2025 O O . GLY A 1 271 ? 27.203 -9.656 -47.206 1.00 86.19 271 GLY A O 1
ATOM 2026 N N . GLY A 1 272 ? 26.691 -7.800 -46.045 1.00 90.19 272 GLY A N 1
ATOM 2027 C CA . GLY A 1 272 ? 26.075 -8.434 -44.883 1.00 90.19 272 GLY A CA 1
ATOM 2028 C C . GLY A 1 272 ? 27.045 -8.859 -43.775 1.00 90.19 272 GLY A C 1
ATOM 2029 O O . GLY A 1 272 ? 26.587 -9.438 -42.785 1.00 90.19 272 GLY A O 1
ATOM 2030 N N . LEU A 1 273 ? 28.351 -8.596 -43.898 1.00 94.25 273 LEU A N 1
ATOM 2031 C CA . LEU A 1 273 ? 29.288 -8.810 -42.793 1.00 94.25 273 LEU A CA 1
ATOM 2032 C C . LEU A 1 273 ? 29.219 -7.634 -41.815 1.00 94.25 273 LEU A C 1
ATOM 2034 O O . LEU A 1 273 ? 28.844 -6.517 -42.173 1.00 94.25 273 LEU A O 1
ATOM 2038 N N . TYR A 1 274 ? 29.526 -7.893 -40.544 1.00 97.31 274 TYR A N 1
ATOM 2039 C CA . TYR A 1 274 ? 29.318 -6.909 -39.489 1.00 97.31 274 TYR A CA 1
ATOM 2040 C C . TYR A 1 274 ? 30.335 -7.011 -38.354 1.00 97.31 274 TYR A C 1
ATOM 2042 O O . TYR A 1 274 ? 30.930 -8.063 -38.115 1.00 97.31 274 TYR A O 1
ATOM 2050 N N . VAL A 1 275 ? 30.450 -5.914 -37.609 1.00 98.19 275 VAL A N 1
ATOM 2051 C CA . VAL A 1 275 ? 31.127 -5.830 -36.309 1.00 98.19 275 VAL A CA 1
ATOM 2052 C C . VAL A 1 275 ? 30.194 -5.190 -35.291 1.00 98.19 275 VAL A C 1
ATOM 2054 O O . VAL A 1 275 ? 29.320 -4.394 -35.642 1.00 98.19 275 VAL A O 1
ATOM 2057 N N . GLU A 1 276 ? 30.366 -5.556 -34.027 1.00 98.00 276 GLU A N 1
ATOM 2058 C CA . GLU A 1 276 ? 29.599 -5.016 -32.911 1.00 98.00 276 GLU A CA 1
ATOM 2059 C C . GLU A 1 276 ? 30.530 -4.457 -31.844 1.00 98.00 276 GLU A C 1
ATOM 2061 O O . GLU A 1 276 ? 31.621 -4.982 -31.625 1.00 98.00 276 GLU A O 1
ATOM 2066 N N . ASP A 1 277 ? 30.062 -3.422 -31.158 1.00 98.38 277 ASP A N 1
ATOM 2067 C CA . ASP A 1 277 ? 30.692 -2.905 -29.951 1.00 98.38 277 ASP A CA 1
ATOM 2068 C C . ASP A 1 277 ? 29.633 -2.540 -28.909 1.00 98.38 277 ASP A C 1
ATOM 2070 O O . ASP A 1 277 ? 28.491 -2.233 -29.258 1.00 98.38 277 ASP A O 1
ATOM 2074 N N . THR A 1 278 ? 29.990 -2.620 -27.628 1.00 98.12 278 THR A N 1
ATOM 2075 C CA . THR A 1 278 ? 29.074 -2.366 -26.508 1.00 98.12 278 THR A CA 1
ATOM 2076 C C . THR A 1 278 ? 29.619 -1.270 -25.607 1.00 98.12 278 THR A C 1
ATOM 2078 O O . THR A 1 278 ? 30.756 -1.361 -25.156 1.00 98.12 278 THR A O 1
ATOM 2081 N N . PHE A 1 279 ? 28.784 -0.277 -25.300 1.00 98.19 279 PHE A N 1
ATOM 2082 C CA . PHE A 1 279 ? 29.105 0.809 -24.373 1.00 98.19 279 PHE A CA 1
ATOM 2083 C C . PHE A 1 279 ? 28.060 0.919 -23.261 1.00 98.19 279 PHE A C 1
ATOM 2085 O O . PHE A 1 279 ? 26.903 0.506 -23.412 1.00 98.19 279 PHE A O 1
ATOM 2092 N N . GLN A 1 280 ? 28.466 1.510 -22.141 1.00 98.44 280 GLN A N 1
ATOM 2093 C CA . GLN A 1 280 ? 27.612 1.728 -20.986 1.00 98.44 280 GLN A CA 1
ATOM 2094 C C . GLN A 1 280 ? 26.918 3.092 -21.052 1.00 98.44 280 GLN A C 1
ATOM 2096 O O . GLN A 1 280 ? 27.542 4.121 -21.311 1.00 98.44 280 GLN A O 1
ATOM 2101 N N . VAL A 1 281 ? 25.630 3.119 -20.708 1.00 98.31 281 VAL A N 1
ATOM 2102 C CA . VAL A 1 281 ? 24.882 4.345 -20.404 1.00 98.31 281 VAL A CA 1
ATOM 2103 C C . VAL A 1 281 ? 24.485 4.335 -18.935 1.00 98.31 281 VAL A C 1
ATOM 2105 O O . VAL A 1 281 ? 23.776 3.433 -18.482 1.00 98.31 281 VAL A O 1
ATOM 2108 N N . THR A 1 282 ? 24.940 5.348 -18.202 1.00 97.56 282 THR A N 1
ATOM 2109 C CA . THR A 1 282 ? 24.643 5.576 -16.785 1.00 97.56 282 THR A CA 1
ATOM 2110 C C . THR A 1 282 ? 23.763 6.810 -16.643 1.00 97.56 282 THR A C 1
ATOM 2112 O O . THR A 1 282 ? 24.213 7.927 -16.891 1.00 97.56 282 THR A O 1
ATOM 2115 N N . VAL A 1 283 ? 22.516 6.616 -16.225 1.00 95.75 283 VAL A N 1
ATOM 2116 C CA . VAL A 1 283 ? 21.598 7.702 -15.876 1.00 95.75 283 VAL A CA 1
ATOM 2117 C C . VAL A 1 283 ? 21.588 7.843 -14.356 1.00 95.75 283 VAL A C 1
ATOM 2119 O O . VAL A 1 283 ? 21.152 6.938 -13.645 1.00 95.75 283 VAL A O 1
ATOM 2122 N N . ASN A 1 284 ? 22.146 8.939 -13.850 1.00 90.12 284 ASN A N 1
ATOM 2123 C CA . ASN A 1 284 ? 22.250 9.213 -12.423 1.00 90.12 284 ASN A CA 1
ATOM 2124 C C . ASN A 1 284 ? 20.917 9.724 -11.883 1.00 90.12 284 ASN A C 1
ATOM 2126 O O . ASN A 1 284 ? 20.353 10.667 -12.434 1.00 90.12 284 ASN A O 1
ATOM 2130 N N . GLN A 1 285 ? 20.487 9.161 -10.759 1.00 87.00 285 GLN A N 1
ATOM 2131 C CA . GLN A 1 285 ? 19.376 9.698 -9.982 1.00 87.00 285 GLN A CA 1
ATOM 2132 C C . GLN A 1 285 ? 19.763 11.042 -9.355 1.00 87.00 285 GLN A C 1
ATOM 2134 O O . GLN A 1 285 ? 20.894 11.201 -8.874 1.00 87.00 285 GLN A O 1
ATOM 2139 N N . ARG A 1 286 ? 18.833 11.993 -9.307 1.00 80.62 286 ARG A N 1
ATOM 2140 C CA . ARG A 1 286 ? 19.032 13.312 -8.706 1.00 80.62 286 ARG A CA 1
ATOM 2141 C C . ARG A 1 286 ? 17.781 13.711 -7.931 1.00 80.62 286 ARG A C 1
ATOM 2143 O O . ARG A 1 286 ? 16.682 13.444 -8.355 1.00 80.62 286 ARG A O 1
ATOM 2150 N N . CYS A 1 287 ? 17.937 14.343 -6.768 1.00 78.62 287 CYS A N 1
ATOM 2151 C CA . CYS A 1 287 ? 16.809 14.687 -5.889 1.00 78.62 287 CYS A CA 1
ATOM 2152 C C . CYS A 1 287 ? 15.959 15.884 -6.369 1.00 78.62 287 CYS A C 1
ATOM 2154 O O . CYS A 1 287 ? 15.419 16.609 -5.533 1.00 78.62 287 CYS A O 1
ATOM 2156 N N . ASP A 1 288 ? 15.920 16.177 -7.670 1.00 80.31 288 ASP A N 1
ATOM 2157 C CA . ASP A 1 288 ? 15.351 17.407 -8.223 1.00 80.31 288 ASP A CA 1
ATOM 2158 C C . ASP A 1 288 ? 13.880 17.338 -8.636 1.00 80.31 288 ASP A C 1
ATOM 2160 O O . ASP A 1 288 ? 13.312 18.390 -8.952 1.00 80.31 288 ASP A O 1
ATOM 2164 N N . ASP A 1 289 ? 13.235 16.184 -8.499 1.00 85.25 289 ASP A N 1
ATOM 2165 C CA . ASP A 1 289 ? 11.799 16.066 -8.713 1.00 85.25 289 ASP A CA 1
ATOM 2166 C C . ASP A 1 289 ? 10.966 16.302 -7.454 1.00 85.25 289 ASP A C 1
ATOM 2168 O O . ASP A 1 289 ? 11.391 16.207 -6.294 1.00 85.25 289 ASP A O 1
ATOM 2172 N N . ALA A 1 290 ? 9.727 16.718 -7.707 1.00 86.81 290 ALA A N 1
ATOM 2173 C CA . ALA A 1 290 ? 8.770 16.977 -6.655 1.00 86.81 290 ALA A CA 1
ATOM 2174 C C . ALA A 1 290 ? 8.131 15.670 -6.173 1.00 86.81 290 ALA A C 1
ATOM 2176 O O . ALA A 1 290 ? 7.664 14.877 -6.994 1.00 86.81 290 ALA A O 1
ATOM 2177 N N . PRO A 1 291 ? 7.975 15.485 -4.848 1.00 90.69 291 PRO A N 1
ATOM 2178 C CA . PRO A 1 291 ? 7.136 14.411 -4.346 1.00 90.69 291 PRO A CA 1
ATOM 2179 C C . PRO A 1 291 ? 5.688 14.593 -4.822 1.00 90.69 291 PRO A C 1
ATOM 2181 O O . PRO A 1 291 ? 5.254 15.686 -5.187 1.00 90.69 291 PRO A O 1
ATOM 2184 N N . VAL A 1 292 ? 4.904 13.526 -4.758 1.00 92.31 292 VAL A N 1
ATOM 2185 C CA . VAL A 1 292 ? 3.484 13.514 -5.111 1.00 92.31 292 VAL A CA 1
ATOM 2186 C C . VAL A 1 292 ? 2.677 13.236 -3.852 1.00 92.31 292 VAL A C 1
ATOM 2188 O O . VAL A 1 292 ? 2.852 12.194 -3.220 1.00 92.31 292 VAL A O 1
ATOM 2191 N N . ALA A 1 293 ? 1.800 14.178 -3.501 1.00 94.75 293 ALA A N 1
ATOM 2192 C CA . ALA A 1 293 ? 0.884 14.048 -2.374 1.00 94.75 293 ALA A CA 1
ATOM 2193 C C . ALA A 1 293 ? -0.497 13.574 -2.851 1.00 94.75 293 ALA A C 1
ATOM 2195 O O . ALA A 1 293 ? -1.020 14.084 -3.850 1.00 94.75 293 ALA A O 1
ATOM 2196 N N . VAL A 1 294 ? -1.117 12.644 -2.134 1.00 97.44 294 VAL A N 1
ATOM 2197 C CA . VAL A 1 294 ? -2.384 12.004 -2.496 1.00 97.44 294 VAL A CA 1
ATOM 2198 C C . VAL A 1 294 ? -3.413 12.227 -1.389 1.00 97.44 294 VAL A C 1
ATOM 2200 O O . VAL A 1 294 ? -3.130 12.079 -0.214 1.00 97.44 294 VAL A O 1
ATOM 2203 N N . ASN A 1 295 ? -4.650 12.572 -1.757 1.00 98.25 295 ASN A N 1
ATOM 2204 C CA . ASN A 1 295 ? -5.705 12.870 -0.780 1.00 98.25 295 ASN A CA 1
ATOM 2205 C C . ASN A 1 295 ? -5.941 11.728 0.227 1.00 98.25 295 ASN A C 1
ATOM 2207 O O . ASN A 1 295 ? -6.024 10.561 -0.157 1.00 98.25 295 ASN A O 1
ATOM 2211 N N . ASP A 1 296 ? -6.188 12.095 1.485 1.00 98.25 296 ASP A N 1
ATOM 2212 C CA . ASP A 1 296 ? -6.510 11.173 2.572 1.00 98.25 296 ASP A CA 1
ATOM 2213 C C . ASP A 1 296 ? -7.979 11.253 2.999 1.00 98.25 296 ASP A C 1
ATOM 2215 O O . ASP A 1 296 ? -8.640 12.296 2.906 1.00 98.25 296 ASP A O 1
ATOM 2219 N N . SER A 1 297 ? -8.462 10.172 3.613 1.00 97.75 297 SER A N 1
ATOM 2220 C CA . SER A 1 297 ? -9.744 10.161 4.314 1.00 97.75 297 SER A CA 1
ATOM 2221 C C . SER A 1 297 ? -9.666 9.428 5.650 1.00 97.75 297 SER A C 1
ATOM 2223 O O . SER A 1 297 ? -9.169 8.305 5.705 1.00 97.75 297 SER A O 1
ATOM 2225 N N . TYR A 1 298 ? -10.238 10.021 6.698 1.00 98.00 298 TYR A N 1
ATOM 2226 C CA . TYR A 1 298 ? -10.332 9.431 8.032 1.00 98.00 298 TYR A CA 1
ATOM 2227 C C . TYR A 1 298 ? -11.741 9.589 8.621 1.00 98.00 298 TYR A C 1
ATOM 2229 O O . TYR A 1 298 ? -12.537 10.433 8.199 1.00 98.00 298 TYR A O 1
ATOM 2237 N N . THR A 1 299 ? -12.042 8.803 9.652 1.00 97.25 299 THR A N 1
ATOM 2238 C CA . THR A 1 299 ? -13.274 8.920 10.442 1.00 97.25 299 THR A CA 1
ATOM 2239 C C . THR A 1 299 ? -12.944 9.228 11.891 1.00 97.25 299 THR A C 1
ATOM 2241 O O . THR A 1 299 ? -12.038 8.624 12.459 1.00 97.25 299 THR A O 1
ATOM 2244 N N . ALA A 1 300 ? -13.706 10.127 12.503 1.00 96.50 300 ALA A N 1
ATOM 2245 C CA . ALA A 1 300 ? -13.598 10.456 13.917 1.00 96.50 300 ALA A CA 1
ATOM 2246 C C . ALA A 1 300 ? -14.964 10.325 14.597 1.00 96.50 300 ALA A C 1
ATOM 2248 O O . ALA A 1 300 ? -16.010 10.340 13.944 1.00 96.50 300 ALA A O 1
ATOM 2249 N N . MET A 1 301 ? -14.954 10.221 15.921 1.00 95.31 301 MET A N 1
ATOM 2250 C CA . MET A 1 301 ? -16.173 10.252 16.723 1.00 95.31 301 MET A CA 1
ATOM 2251 C C . MET A 1 301 ? -16.344 11.639 17.335 1.00 95.31 301 MET A C 1
ATOM 2253 O O . MET A 1 301 ? -15.369 12.271 17.743 1.00 95.31 301 MET A O 1
ATOM 2257 N N . GLN A 1 302 ? -17.587 12.106 17.420 1.00 94.69 302 GLN A N 1
ATOM 2258 C CA . GLN A 1 302 ? -17.939 13.354 18.090 1.00 94.69 302 GLN A CA 1
ATOM 2259 C C . GLN A 1 302 ? -17.277 13.423 19.475 1.00 94.69 302 GLN A C 1
ATOM 2261 O O . GLN A 1 302 ? -17.309 12.459 20.243 1.00 94.69 302 GLN A O 1
ATOM 2266 N N . ASN A 1 303 ? -16.668 14.572 19.773 1.00 92.50 303 ASN A N 1
ATOM 2267 C CA . ASN A 1 303 ? -15.978 14.883 21.031 1.00 92.50 303 ASN A CA 1
ATOM 2268 C C . ASN A 1 303 ? -14.763 13.999 21.367 1.00 92.50 303 ASN A C 1
ATOM 2270 O O . ASN A 1 303 ? -14.156 14.191 22.418 1.00 92.50 303 ASN A O 1
ATOM 2274 N N . ASN A 1 304 ? -14.341 13.098 20.476 1.00 92.88 304 ASN A N 1
ATOM 2275 C CA . ASN A 1 304 ? -13.168 12.250 20.669 1.00 92.88 304 ASN A CA 1
ATOM 2276 C C . ASN A 1 304 ? -12.061 12.646 19.697 1.00 92.88 304 ASN A C 1
ATOM 2278 O O . ASN A 1 304 ? -12.293 12.787 18.496 1.00 92.88 304 ASN A O 1
ATOM 2282 N N . ALA A 1 305 ? -10.847 12.807 20.218 1.00 94.88 305 ALA A N 1
ATOM 2283 C CA . ALA A 1 305 ? -9.691 13.068 19.378 1.00 94.88 305 ALA A CA 1
ATOM 2284 C C . ALA A 1 305 ? -9.382 11.840 18.507 1.00 94.88 305 ALA A C 1
ATOM 2286 O O . ALA A 1 305 ? -9.278 10.719 19.005 1.00 94.88 305 ALA A O 1
ATOM 2287 N N . LEU A 1 306 ? -9.214 12.066 17.208 1.00 96.44 306 LEU A N 1
ATOM 2288 C CA . LEU A 1 306 ? -8.672 11.090 16.276 1.00 96.44 306 LEU A CA 1
ATOM 2289 C C . LEU A 1 306 ? -7.145 11.187 16.314 1.00 96.44 306 LEU A C 1
ATOM 2291 O O . LEU A 1 306 ? -6.584 12.221 15.953 1.00 96.44 306 LEU A O 1
ATOM 2295 N N . VAL A 1 307 ? -6.482 10.103 16.710 1.00 96.38 307 VAL A N 1
ATOM 2296 C CA . VAL A 1 307 ? -5.019 9.984 16.687 1.00 96.38 307 VAL A CA 1
ATOM 2297 C C . VAL A 1 307 ? -4.628 9.115 15.496 1.00 96.38 307 VAL A C 1
ATOM 2299 O O . VAL A 1 307 ? -4.934 7.924 15.475 1.00 96.38 307 VAL A O 1
ATOM 2302 N N . VAL A 1 308 ? -3.963 9.705 14.504 1.00 97.31 308 VAL A N 1
ATOM 2303 C CA . VAL A 1 308 ? -3.461 8.995 13.322 1.00 97.31 308 VAL A CA 1
ATOM 2304 C C . VAL A 1 308 ? -1.971 8.730 13.509 1.00 97.31 308 VAL A C 1
ATOM 2306 O O . VAL A 1 308 ? -1.171 9.664 13.578 1.00 97.31 308 VAL A O 1
ATOM 2309 N N . ALA A 1 309 ? -1.602 7.453 13.610 1.00 95.94 309 ALA A N 1
ATOM 2310 C CA . ALA A 1 309 ? -0.215 7.017 13.761 1.00 95.94 309 ALA A CA 1
ATOM 2311 C C . ALA A 1 309 ? 0.585 7.146 12.451 1.00 95.94 309 ALA A C 1
ATOM 2313 O O . ALA A 1 309 ? 0.013 7.260 11.367 1.00 95.94 309 ALA A O 1
ATOM 2314 N N . ALA A 1 310 ? 1.917 7.108 12.548 1.00 92.25 310 ALA A N 1
ATOM 2315 C CA . ALA A 1 310 ? 2.809 7.106 11.389 1.00 92.25 310 ALA A CA 1
ATOM 2316 C C . ALA A 1 310 ? 2.528 5.897 10.464 1.00 92.25 310 ALA A C 1
ATOM 2318 O O . ALA A 1 310 ? 2.204 4.821 10.972 1.00 92.25 310 ALA A O 1
ATOM 2319 N N . PRO A 1 311 ? 2.668 6.031 9.130 1.00 92.31 311 PRO A N 1
ATOM 2320 C CA . PRO A 1 311 ? 3.184 7.196 8.400 1.00 92.31 311 PRO A CA 1
ATOM 2321 C C . PRO A 1 311 ? 2.168 8.341 8.200 1.00 92.31 311 PRO A C 1
ATOM 2323 O O . PRO A 1 311 ? 2.484 9.322 7.529 1.00 92.31 311 PRO A O 1
ATOM 2326 N N . GLY A 1 312 ? 0.971 8.235 8.790 1.00 93.75 312 GLY A N 1
ATOM 2327 C CA . GLY A 1 312 ? -0.091 9.240 8.739 1.00 93.75 312 GLY A CA 1
ATOM 2328 C C . GLY A 1 312 ? -0.419 9.673 7.317 1.00 93.75 312 GLY A C 1
ATOM 2329 O O . GLY A 1 312 ? -0.625 8.818 6.463 1.00 93.75 312 GLY A O 1
ATOM 2330 N N . VAL A 1 313 ? -0.400 10.982 7.054 1.00 94.00 313 VAL A N 1
ATOM 2331 C CA . VAL A 1 313 ? -0.695 11.528 5.712 1.00 94.00 313 VAL A CA 1
ATOM 2332 C C . VAL A 1 313 ? 0.313 11.116 4.636 1.00 94.00 313 VAL A C 1
ATOM 2334 O O . VAL A 1 313 ? 0.053 11.291 3.463 1.00 94.00 313 VAL A O 1
ATOM 2337 N N . ARG A 1 314 ? 1.470 10.551 5.010 1.00 92.31 314 ARG A N 1
ATOM 2338 C CA . ARG A 1 314 ? 2.471 10.076 4.040 1.00 92.31 314 ARG A CA 1
ATOM 2339 C C . ARG A 1 314 ? 2.213 8.645 3.569 1.00 92.31 314 ARG A C 1
ATOM 2341 O O . ARG A 1 314 ? 3.027 8.100 2.831 1.00 92.31 314 ARG A O 1
ATOM 2348 N N . ALA A 1 315 ? 1.159 7.984 4.054 1.00 93.06 315 ALA A N 1
ATOM 2349 C CA . ALA A 1 315 ? 0.928 6.558 3.812 1.00 93.06 315 ALA A CA 1
ATOM 2350 C C . ALA A 1 315 ? 0.733 6.207 2.329 1.00 93.06 315 ALA A C 1
ATOM 2352 O O . ALA A 1 315 ? 1.102 5.115 1.903 1.00 93.06 315 ALA A O 1
ATOM 2353 N N . ASN A 1 316 ? 0.131 7.115 1.568 1.00 93.50 316 ASN A N 1
ATOM 2354 C CA . ASN A 1 316 ? -0.242 6.975 0.161 1.00 93.50 316 ASN A CA 1
ATOM 2355 C C . ASN A 1 316 ? 0.520 7.948 -0.756 1.00 93.50 316 ASN A C 1
ATOM 2357 O O . ASN A 1 316 ? 0.202 8.035 -1.942 1.00 93.50 316 ASN A O 1
ATOM 2361 N N . ASP A 1 317 ? 1.510 8.654 -0.217 1.00 93.06 317 ASP A N 1
ATOM 2362 C CA . ASP A 1 317 ? 2.332 9.604 -0.954 1.00 93.06 317 ASP A CA 1
ATOM 2363 C C . ASP A 1 317 ? 3.569 8.927 -1.556 1.00 93.06 317 ASP A C 1
ATOM 2365 O O . ASP A 1 317 ? 4.045 7.902 -1.061 1.00 93.06 317 ASP A O 1
ATOM 2369 N N . SER A 1 318 ? 4.141 9.524 -2.604 1.00 88.94 318 SER A N 1
ATOM 2370 C CA . SER A 1 318 ? 5.335 8.992 -3.271 1.00 88.94 318 SER A CA 1
ATOM 2371 C C . SER A 1 318 ? 6.394 10.058 -3.515 1.00 88.94 318 SER A C 1
ATOM 2373 O O . SER A 1 318 ? 6.073 11.212 -3.779 1.00 88.94 318 SER A O 1
ATOM 2375 N N . ASN A 1 319 ? 7.660 9.654 -3.494 1.00 85.75 319 ASN A N 1
ATOM 2376 C CA . ASN A 1 319 ? 8.778 10.447 -3.992 1.00 85.75 319 ASN A CA 1
ATOM 2377 C C . ASN A 1 319 ? 9.502 9.604 -5.040 1.00 85.75 319 ASN A C 1
ATOM 2379 O O . ASN A 1 319 ? 9.953 8.512 -4.669 1.00 85.75 319 ASN A O 1
ATOM 2383 N N . PRO A 1 320 ? 9.574 10.038 -6.308 1.00 81.62 320 PRO A N 1
ATOM 2384 C CA . PRO A 1 320 ? 10.218 9.230 -7.337 1.00 81.62 320 PRO A CA 1
ATOM 2385 C C . PRO A 1 320 ? 11.720 8.993 -7.048 1.00 81.62 320 PRO A C 1
ATOM 2387 O O . PRO A 1 320 ? 12.268 7.967 -7.453 1.00 81.62 320 PRO A O 1
ATOM 2390 N N . GLU A 1 321 ? 12.324 9.795 -6.159 1.00 78.06 321 GLU A N 1
ATOM 2391 C CA . GLU A 1 321 ? 13.743 9.726 -5.783 1.00 78.06 321 GLU A CA 1
ATOM 2392 C C . GLU A 1 321 ? 13.976 9.106 -4.394 1.00 78.06 321 GLU A C 1
ATOM 2394 O O . GLU A 1 321 ? 14.949 9.407 -3.696 1.00 78.06 321 GLU A O 1
ATOM 2399 N N . ALA A 1 322 ? 13.050 8.274 -3.910 1.00 65.25 322 ALA A N 1
ATOM 2400 C CA . ALA A 1 322 ? 13.156 7.672 -2.582 1.00 65.25 322 ALA A CA 1
ATOM 2401 C C . ALA A 1 322 ? 14.427 6.799 -2.442 1.00 65.25 322 ALA A C 1
ATOM 2403 O O . ALA A 1 322 ? 14.474 5.666 -2.913 1.00 65.25 322 ALA A O 1
ATOM 2404 N N . GLY A 1 323 ? 15.454 7.313 -1.751 1.00 62.53 323 GLY A N 1
ATOM 2405 C CA . GLY A 1 323 ? 16.685 6.575 -1.428 1.00 62.53 323 GLY A CA 1
ATOM 2406 C C . GLY A 1 323 ? 17.972 7.406 -1.415 1.00 62.53 323 GLY A C 1
ATOM 2407 O O . GLY A 1 323 ? 18.947 6.983 -0.797 1.00 62.53 323 GLY A O 1
ATOM 2408 N N . THR A 1 324 ? 17.979 8.593 -2.030 1.00 57.38 324 THR A N 1
ATOM 2409 C CA . THR A 1 324 ? 19.205 9.377 -2.289 1.00 57.38 324 THR A CA 1
ATOM 2410 C C . THR A 1 324 ? 19.437 10.589 -1.389 1.00 57.38 324 THR A C 1
ATOM 2412 O O . THR A 1 324 ? 20.378 11.317 -1.674 1.00 57.38 324 THR A O 1
ATOM 2415 N N . ASP A 1 325 ? 18.676 10.734 -0.286 1.00 53.34 325 ASP A N 1
ATOM 2416 C CA . ASP A 1 325 ? 18.713 11.814 0.740 1.00 53.34 325 ASP A CA 1
ATOM 2417 C C . ASP A 1 325 ? 17.416 12.649 0.763 1.00 53.34 325 ASP A C 1
ATOM 2419 O O . ASP A 1 325 ? 17.369 13.789 0.307 1.00 53.34 325 ASP A O 1
ATOM 2423 N N . SER A 1 326 ? 16.302 12.085 1.250 1.00 55.69 326 SER A N 1
ATOM 2424 C CA . SER A 1 326 ? 15.024 12.816 1.276 1.00 55.69 326 SER A CA 1
ATOM 2425 C C . SER A 1 326 ? 14.172 12.462 2.493 1.00 55.69 326 SER A C 1
ATOM 2427 O O . SER A 1 326 ? 13.354 11.541 2.481 1.00 55.69 326 SER A O 1
ATOM 2429 N N . LEU A 1 327 ? 14.342 13.237 3.569 1.00 59.25 327 LEU A N 1
ATOM 2430 C CA . LEU A 1 327 ? 13.310 13.380 4.593 1.00 59.25 327 LEU A CA 1
ATOM 2431 C C . LEU A 1 327 ? 12.110 14.090 3.959 1.00 59.25 327 LEU A C 1
ATOM 2433 O O . LEU A 1 327 ? 12.055 15.316 3.904 1.00 59.25 327 LEU A O 1
ATOM 2437 N N . ILE A 1 328 ? 11.140 13.312 3.490 1.00 75.12 328 ILE A N 1
ATOM 2438 C CA . ILE A 1 328 ? 9.858 13.837 3.026 1.00 75.12 328 ILE A CA 1
ATOM 2439 C C . ILE A 1 328 ? 9.064 14.259 4.264 1.00 75.12 328 ILE A C 1
ATOM 2441 O O . ILE A 1 328 ? 8.545 13.417 5.009 1.00 75.12 328 ILE A O 1
ATOM 2445 N N . MET A 1 329 ? 8.997 15.567 4.503 1.00 85.75 329 MET A N 1
ATOM 2446 C CA . MET A 1 329 ? 8.187 16.135 5.578 1.00 85.75 329 MET A CA 1
ATOM 2447 C C . MET A 1 329 ? 6.829 16.560 5.039 1.00 85.75 329 MET A C 1
ATOM 2449 O O . MET A 1 329 ? 6.750 17.237 4.015 1.00 85.75 329 MET A O 1
ATOM 2453 N N . ALA A 1 330 ? 5.765 16.219 5.758 1.00 91.12 330 ALA A N 1
ATOM 2454 C CA . ALA A 1 330 ? 4.450 16.775 5.488 1.00 91.12 330 ALA A CA 1
ATOM 2455 C C . ALA A 1 330 ? 4.324 18.157 6.147 1.00 91.12 330 ALA A C 1
ATOM 2457 O O . ALA A 1 330 ? 4.619 18.335 7.329 1.00 91.12 330 ALA A O 1
ATOM 2458 N N . GLU A 1 331 ? 3.847 19.138 5.389 1.00 91.38 331 GLU A N 1
ATOM 2459 C CA . GLU A 1 331 ? 3.566 20.497 5.838 1.00 91.38 331 GLU A CA 1
ATOM 2460 C C . GLU A 1 331 ? 2.060 20.763 5.735 1.00 91.38 331 GLU A C 1
ATOM 2462 O O . GLU A 1 331 ? 1.488 20.788 4.643 1.00 91.38 331 GLU A O 1
ATOM 2467 N N . LYS A 1 332 ? 1.407 20.98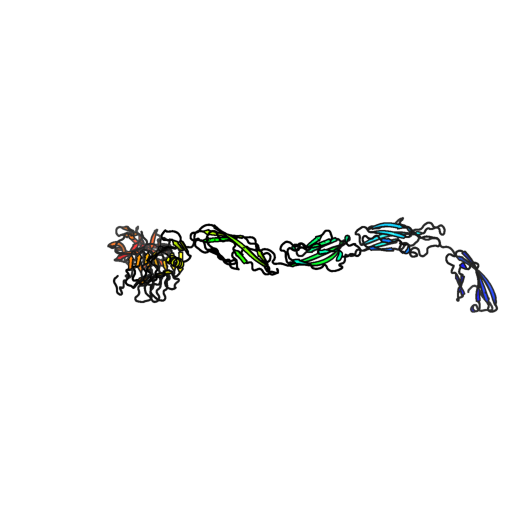6 6.881 1.00 94.44 332 LYS A N 1
ATOM 2468 C CA . LYS A 1 332 ? -0.003 21.391 6.930 1.00 94.44 332 LYS A CA 1
ATOM 2469 C C . LYS A 1 332 ? -0.152 22.834 6.436 1.00 94.44 332 LYS A C 1
ATOM 2471 O O . LYS A 1 332 ? 0.494 23.733 6.968 1.00 94.44 332 LYS A O 1
ATOM 2476 N N . LEU A 1 333 ? -1.052 23.057 5.480 1.00 95.31 333 LEU A N 1
ATOM 2477 C CA . LEU A 1 333 ? -1.271 24.361 4.842 1.00 95.31 333 LEU A CA 1
ATOM 2478 C C . LEU A 1 333 ? -2.490 25.100 5.394 1.00 95.31 333 LEU A C 1
ATOM 2480 O O . LEU A 1 333 ? -2.460 26.319 5.555 1.00 95.31 333 LEU A O 1
ATOM 2484 N N . THR A 1 334 ? -3.570 24.376 5.686 1.00 96.69 334 THR A N 1
ATOM 2485 C CA . THR A 1 334 ? -4.820 24.955 6.200 1.00 96.69 334 THR A CA 1
ATOM 2486 C C . THR A 1 334 ? -5.302 24.220 7.447 1.00 96.69 334 THR A C 1
ATOM 2488 O O . THR A 1 334 ? -4.839 23.128 7.772 1.00 96.69 334 THR A O 1
ATOM 2491 N N . ASN A 1 335 ? -6.220 24.843 8.184 1.00 95.31 335 ASN A N 1
ATOM 2492 C CA . ASN A 1 335 ? -6.932 24.202 9.287 1.00 95.31 335 ASN A CA 1
ATOM 2493 C C . ASN A 1 335 ? -8.339 23.795 8.828 1.00 95.31 335 ASN A C 1
ATOM 2495 O O . ASN A 1 335 ? -8.888 24.448 7.937 1.00 95.31 335 ASN A O 1
ATOM 2499 N N . PRO A 1 336 ? -8.940 22.762 9.443 1.00 97.06 336 PRO A N 1
ATOM 2500 C CA . PRO A 1 336 ? -10.334 22.428 9.188 1.00 97.06 336 PRO A CA 1
ATOM 2501 C C . PRO A 1 336 ? -11.267 23.566 9.614 1.00 97.06 336 PRO A C 1
ATOM 2503 O O . PRO A 1 336 ? -10.946 24.352 10.505 1.00 97.06 336 PRO A O 1
ATOM 2506 N N . SER A 1 337 ? -12.458 23.625 9.013 1.00 96.25 337 SER A N 1
ATOM 2507 C CA . SER A 1 337 ? -13.501 24.602 9.366 1.00 96.25 337 SER A CA 1
ATOM 2508 C C . SER A 1 337 ? -14.060 24.421 10.784 1.00 96.25 337 SER A C 1
ATOM 2510 O O . SER A 1 337 ? -14.652 25.351 11.329 1.00 96.25 337 SER A O 1
ATOM 2512 N N . SER A 1 338 ? -13.879 23.238 11.383 1.00 96.56 338 SER A N 1
ATOM 2513 C CA . SER A 1 338 ? -14.294 22.903 12.745 1.00 96.56 338 SER A CA 1
ATOM 2514 C C . SER A 1 338 ? -13.311 21.923 13.394 1.00 96.56 338 SER A C 1
ATOM 2516 O O . SER A 1 338 ? -12.856 20.962 12.765 1.00 96.56 338 SER A O 1
ATOM 2518 N N . GLY A 1 339 ? -12.998 22.153 14.669 1.00 96.31 339 GLY A N 1
ATOM 2519 C CA . GLY A 1 339 ? -11.959 21.426 15.400 1.00 96.31 339 GLY A CA 1
ATOM 2520 C C . GLY A 1 339 ? -10.547 21.932 15.100 1.00 96.31 339 GLY A C 1
ATOM 2521 O O . GLY A 1 339 ? -10.356 22.978 14.482 1.00 96.31 339 GLY A O 1
ATOM 2522 N N . THR A 1 340 ? -9.540 21.199 15.564 1.00 96.94 340 THR A N 1
ATOM 2523 C CA . THR A 1 340 ? -8.124 21.548 15.392 1.00 96.94 340 THR A CA 1
ATOM 2524 C C . THR A 1 340 ? -7.306 20.331 14.980 1.00 96.94 340 THR A C 1
ATOM 2526 O O . THR A 1 340 ? -7.597 19.208 15.377 1.00 96.94 340 THR A O 1
ATOM 2529 N N . VAL A 1 341 ? -6.270 20.554 14.171 1.00 97.31 341 VAL A N 1
ATOM 2530 C CA . VAL A 1 341 ? -5.275 19.534 13.803 1.00 97.31 341 VAL A CA 1
ATOM 2531 C C . VAL A 1 341 ? -3.942 19.954 14.403 1.00 97.31 341 VAL A C 1
ATOM 2533 O O . VAL A 1 341 ? -3.542 21.112 14.227 1.00 97.31 341 VAL A O 1
ATOM 2536 N N . SER A 1 342 ? -3.251 19.047 15.092 1.00 93.56 342 SER A N 1
ATOM 2537 C CA . SER A 1 342 ? -1.892 19.291 15.587 1.00 93.56 342 SER A CA 1
ATOM 2538 C C . SER A 1 342 ? -0.947 19.683 14.439 1.00 93.56 342 SER A C 1
ATOM 2540 O O . SER A 1 342 ? -1.234 19.415 13.271 1.00 93.56 342 SER A O 1
ATOM 2542 N N . PRO A 1 343 ? 0.203 20.318 14.711 1.00 90.25 343 PRO A N 1
ATOM 2543 C CA . PRO A 1 343 ? 1.305 20.280 13.757 1.00 90.25 343 PRO A CA 1
ATOM 2544 C C . PRO A 1 343 ? 1.602 18.825 13.370 1.00 90.25 343 PRO A C 1
ATOM 2546 O O . PRO A 1 343 ? 1.427 17.918 14.190 1.00 90.25 343 PRO A O 1
ATOM 2549 N N . PHE A 1 344 ? 2.004 18.604 12.123 1.00 89.75 344 PHE A N 1
ATOM 2550 C CA . PHE A 1 344 ? 2.434 17.283 11.687 1.00 89.75 344 PHE A CA 1
ATOM 2551 C C . PHE A 1 344 ? 3.775 16.932 12.318 1.00 89.75 344 PHE A C 1
ATOM 2553 O O . PHE A 1 344 ? 4.678 17.768 12.389 1.00 89.75 344 PHE A O 1
ATOM 2560 N N . ASN A 1 345 ? 3.898 15.685 12.758 1.00 85.88 345 ASN A N 1
ATOM 2561 C CA . ASN A 1 345 ? 5.187 15.122 13.121 1.00 85.88 345 ASN A CA 1
ATOM 2562 C C . ASN A 1 345 ? 5.989 14.821 11.843 1.00 85.88 345 ASN A C 1
ATOM 2564 O O . ASN A 1 345 ? 5.419 14.627 10.768 1.00 85.88 345 ASN A O 1
ATOM 2568 N N . ALA A 1 346 ? 7.319 14.748 11.949 1.00 80.56 346 ALA A N 1
ATOM 2569 C CA . ALA A 1 346 ? 8.190 14.448 10.804 1.00 80.56 346 ALA A CA 1
ATOM 2570 C C . ALA A 1 346 ? 7.876 13.087 10.147 1.00 80.56 346 ALA A C 1
ATOM 2572 O O . ALA A 1 346 ? 8.170 12.877 8.973 1.00 80.56 346 ALA A O 1
ATOM 2573 N N . ASP A 1 347 ? 7.257 12.173 10.898 1.00 83.62 347 ASP A N 1
ATOM 2574 C CA . ASP A 1 347 ? 6.817 10.862 10.430 1.00 83.62 347 ASP A CA 1
ATOM 2575 C C . ASP A 1 347 ? 5.441 10.869 9.728 1.00 83.62 347 ASP A C 1
ATOM 2577 O O . ASP A 1 347 ? 5.015 9.824 9.234 1.00 83.62 347 ASP A O 1
ATOM 2581 N N . GLY A 1 348 ? 4.780 12.029 9.639 1.00 90.00 348 GLY A N 1
ATOM 2582 C CA . GLY A 1 348 ? 3.462 12.223 9.028 1.00 90.00 348 GLY A CA 1
ATOM 2583 C C . GLY A 1 348 ? 2.274 12.002 9.970 1.00 90.00 348 GLY A C 1
ATOM 2584 O O . GLY A 1 348 ? 1.136 12.244 9.568 1.00 90.00 348 GLY A O 1
ATOM 2585 N N . SER A 1 349 ? 2.505 11.576 11.217 1.00 94.94 349 SER A N 1
ATOM 2586 C CA . SER A 1 349 ? 1.440 11.398 12.211 1.00 94.94 349 SER A CA 1
ATOM 2587 C C . SER A 1 349 ? 0.842 12.732 12.677 1.00 94.94 349 SER A C 1
ATOM 2589 O O . SER A 1 349 ? 1.504 13.778 12.681 1.00 94.94 349 SER A O 1
ATOM 2591 N N . PHE A 1 350 ? -0.433 12.700 13.077 1.00 96.56 350 PHE A N 1
ATOM 2592 C CA . PHE A 1 350 ? -1.161 13.876 13.554 1.00 96.56 350 PHE A CA 1
ATOM 2593 C C . PHE A 1 350 ? -2.324 13.504 14.478 1.00 96.56 350 PHE A C 1
ATOM 2595 O O . PHE A 1 350 ? -2.782 12.363 14.522 1.00 96.56 350 PHE A O 1
ATOM 2602 N N . THR A 1 351 ? -2.827 14.488 15.222 1.00 97.69 351 THR A N 1
ATOM 2603 C CA . THR A 1 351 ? -4.070 14.367 15.995 1.00 97.69 351 THR A CA 1
ATOM 2604 C C . THR A 1 351 ? -5.076 15.407 15.524 1.00 97.69 351 THR A C 1
ATOM 2606 O O . THR A 1 351 ? -4.742 16.587 15.411 1.00 97.69 351 THR A O 1
ATOM 2609 N N . TYR A 1 352 ? -6.308 14.974 15.268 1.00 97.94 352 TYR A N 1
ATOM 2610 C CA . TYR A 1 352 ? -7.451 15.850 15.034 1.00 97.94 352 TYR A CA 1
ATOM 2611 C C . TYR A 1 352 ? -8.382 15.836 16.247 1.00 97.94 352 TYR A C 1
ATOM 2613 O O . TYR A 1 352 ? -8.853 14.779 16.659 1.00 97.94 352 TYR A O 1
ATOM 2621 N N . THR A 1 353 ? -8.690 17.011 16.787 1.00 96.75 353 THR A N 1
ATOM 2622 C CA . THR A 1 353 ? -9.639 17.194 17.888 1.00 96.75 353 THR A CA 1
ATOM 2623 C C . THR A 1 353 ? -10.888 17.896 17.352 1.00 96.75 353 THR A C 1
ATOM 2625 O O . THR A 1 353 ? -10.809 19.085 17.025 1.00 96.75 353 THR A O 1
ATOM 2628 N N . PRO A 1 354 ? -12.042 17.210 17.247 1.00 96.56 354 PRO A N 1
ATOM 2629 C CA . PRO A 1 354 ? -13.297 17.839 16.841 1.00 96.56 354 PRO A CA 1
ATOM 2630 C C . PRO A 1 354 ? -13.693 18.986 17.780 1.00 96.56 354 PRO A C 1
ATOM 2632 O O . PRO A 1 354 ? -13.434 18.927 18.983 1.00 96.56 354 PRO A O 1
ATOM 2635 N N . ALA A 1 355 ? -14.366 20.016 17.258 1.00 95.25 355 ALA A N 1
ATOM 2636 C CA . ALA A 1 355 ? -15.014 20.997 18.126 1.00 95.25 355 ALA A CA 1
ATOM 2637 C C . ALA A 1 355 ? -16.145 20.329 18.922 1.00 95.25 355 ALA A C 1
ATOM 2639 O O . ALA A 1 355 ? -16.813 19.420 18.423 1.00 95.25 355 ALA A O 1
ATOM 2640 N N . THR A 1 356 ? -16.387 20.803 20.145 1.00 90.38 356 THR A N 1
ATOM 2641 C CA . THR A 1 356 ? -17.426 20.248 21.017 1.00 90.38 356 THR A CA 1
ATOM 2642 C C . THR A 1 356 ? -18.789 20.242 20.325 1.00 90.38 356 THR A C 1
ATOM 2644 O O . THR A 1 356 ? -19.268 21.272 19.856 1.00 90.38 356 THR A O 1
ATOM 2647 N N . GLY A 1 357 ? -19.421 19.073 20.273 1.00 89.50 357 GLY A N 1
ATOM 2648 C CA . GLY A 1 357 ? -20.729 18.851 19.669 1.00 89.50 357 GLY A CA 1
ATOM 2649 C C . GLY A 1 357 ? -20.717 18.708 18.144 1.00 89.50 357 GLY A C 1
ATOM 2650 O O . GLY A 1 357 ? -21.764 18.418 17.571 1.00 89.50 357 GLY A O 1
ATOM 2651 N N . PHE A 1 358 ? -19.577 18.850 17.466 1.00 93.69 358 PHE A N 1
ATOM 2652 C CA . PHE A 1 358 ? -19.539 18.806 16.006 1.00 93.69 358 PHE A CA 1
ATOM 2653 C C . PHE A 1 358 ? -19.761 17.392 15.446 1.00 93.69 358 PHE A C 1
ATOM 2655 O O . PHE A 1 358 ? -19.128 16.429 15.875 1.00 93.69 358 PHE A O 1
ATOM 2662 N N . THR A 1 359 ? -20.629 17.295 14.439 1.00 95.19 359 THR A N 1
ATOM 2663 C CA . THR A 1 359 ? -20.764 16.141 13.540 1.00 95.19 359 THR A CA 1
ATOM 2664 C C . THR A 1 359 ? -20.792 16.650 12.104 1.00 95.19 359 THR A C 1
ATOM 2666 O O . THR A 1 359 ? -21.194 17.788 11.852 1.00 95.19 359 THR A O 1
ATOM 2669 N N . GLY A 1 360 ? -20.351 15.821 11.164 1.00 96.69 360 GLY A N 1
ATOM 2670 C CA . GLY A 1 360 ? -20.223 16.182 9.756 1.00 96.69 360 GLY A CA 1
ATOM 2671 C C . GLY A 1 360 ? -18.788 16.077 9.257 1.00 96.69 360 GLY A C 1
ATOM 2672 O O . GLY A 1 360 ? -17.914 15.526 9.924 1.00 96.69 360 GLY A O 1
ATOM 2673 N N . THR A 1 361 ? -18.546 16.586 8.056 1.00 98.00 361 THR A N 1
ATOM 2674 C CA . THR A 1 361 ? -17.256 16.453 7.375 1.00 98.00 361 THR A CA 1
ATOM 2675 C C . THR A 1 361 ? -16.463 17.751 7.458 1.00 98.00 361 THR A C 1
ATOM 2677 O O . THR A 1 361 ? -17.005 18.833 7.234 1.00 98.00 361 THR A O 1
ATOM 2680 N N . VAL A 1 362 ? -15.168 17.641 7.747 1.00 98.31 362 VAL A N 1
ATOM 2681 C CA . VAL A 1 362 ? -14.203 18.739 7.633 1.00 98.31 362 VAL A CA 1
ATOM 2682 C C . VAL A 1 362 ? -13.075 18.352 6.692 1.00 98.31 362 VAL A C 1
ATOM 2684 O O . VAL A 1 362 ? -12.750 17.175 6.541 1.00 98.31 362 VAL A O 1
ATOM 2687 N N . THR A 1 363 ? -12.453 19.355 6.086 1.00 98.19 363 THR A N 1
ATOM 2688 C CA . THR A 1 363 ? -11.291 19.173 5.218 1.00 98.19 363 THR A CA 1
ATOM 2689 C C . THR A 1 363 ? -10.189 20.137 5.600 1.00 98.19 363 THR A C 1
ATOM 2691 O O . THR A 1 363 ? -10.466 21.276 5.974 1.00 98.19 363 THR A O 1
ATOM 2694 N N . PHE A 1 364 ? -8.946 19.714 5.442 1.00 97.88 364 PHE A N 1
ATOM 2695 C CA . PHE A 1 364 ? -7.787 20.598 5.459 1.00 97.88 364 PHE A CA 1
ATOM 2696 C C . PHE A 1 364 ? -6.769 20.104 4.434 1.00 97.88 364 PHE A C 1
ATOM 2698 O O . PHE A 1 364 ? -6.886 18.996 3.917 1.00 97.88 364 PHE A O 1
ATOM 2705 N N . THR A 1 365 ? -5.793 20.936 4.102 1.00 98.00 365 THR A N 1
ATOM 2706 C CA . THR A 1 365 ? -4.831 20.649 3.037 1.00 98.00 365 THR A CA 1
ATOM 2707 C C . THR A 1 365 ? -3.410 20.570 3.562 1.00 98.00 365 THR A C 1
ATOM 2709 O O . THR A 1 365 ? -3.049 21.235 4.541 1.00 98.00 365 THR A O 1
ATOM 2712 N N . TYR A 1 366 ? -2.597 19.772 2.882 1.00 96.25 366 TYR A N 1
ATOM 2713 C CA . TYR A 1 366 ? -1.169 19.652 3.126 1.00 96.25 366 TYR A CA 1
ATOM 2714 C C . TYR A 1 366 ? -0.393 19.547 1.815 1.00 96.25 366 TYR A C 1
ATOM 2716 O O . TYR A 1 366 ? -0.968 19.394 0.736 1.00 96.25 366 TYR A O 1
ATOM 2724 N N . ARG A 1 367 ? 0.926 19.652 1.921 1.00 95.06 367 ARG A N 1
ATOM 2725 C CA . ARG A 1 367 ? 1.867 19.287 0.863 1.00 95.06 367 ARG A CA 1
ATOM 2726 C C . ARG A 1 367 ? 3.076 18.608 1.481 1.00 95.06 367 ARG A C 1
ATOM 2728 O O . ARG A 1 367 ? 3.340 18.765 2.672 1.00 95.06 367 ARG A O 1
ATOM 2735 N N . LEU A 1 368 ? 3.836 17.911 0.662 1.00 92.00 368 LEU A N 1
ATOM 2736 C CA . LEU A 1 368 ? 5.130 17.377 1.023 1.00 92.00 368 LEU A CA 1
ATOM 2737 C C . LEU A 1 368 ? 6.234 18.371 0.677 1.00 92.00 368 LEU A C 1
ATOM 2739 O O . LEU A 1 368 ? 6.140 19.129 -0.290 1.00 92.00 368 LEU A O 1
ATOM 2743 N N . LYS A 1 369 ? 7.286 18.349 1.486 1.00 87.75 369 LYS A N 1
ATOM 2744 C CA . LYS A 1 369 ? 8.521 19.094 1.287 1.00 87.75 369 LYS A CA 1
ATOM 2745 C C . LYS A 1 369 ? 9.676 18.105 1.235 1.00 87.75 369 LYS A C 1
ATOM 2747 O O . LYS A 1 369 ? 9.946 17.429 2.228 1.00 87.75 369 LYS A O 1
ATOM 2752 N N . ASN A 1 370 ? 10.358 18.082 0.099 1.00 86.06 370 ASN A N 1
ATOM 2753 C CA . ASN A 1 370 ? 11.664 17.467 -0.067 1.00 86.06 370 ASN A CA 1
ATOM 2754 C C . ASN A 1 370 ? 12.753 18.556 -0.022 1.00 86.06 370 ASN A C 1
ATOM 2756 O O . ASN A 1 370 ? 12.513 19.705 -0.401 1.00 86.06 370 ASN A O 1
ATOM 2760 N N . THR A 1 371 ? 13.947 18.227 0.460 1.00 81.19 371 THR A N 1
ATOM 2761 C CA . THR A 1 371 ? 15.110 19.121 0.427 1.00 81.19 371 THR A CA 1
ATOM 2762 C C . THR A 1 371 ? 16.232 18.442 -0.324 1.00 81.19 371 THR A C 1
ATOM 2764 O O . THR A 1 371 ? 16.810 17.487 0.182 1.00 81.19 371 THR A O 1
ATOM 2767 N N . CYS A 1 372 ? 16.566 18.967 -1.496 1.00 78.81 372 CYS A N 1
ATOM 2768 C CA . CYS A 1 372 ? 17.611 18.387 -2.316 1.00 78.81 372 CYS A CA 1
ATOM 2769 C C . CYS A 1 372 ? 18.972 18.991 -1.955 1.00 78.81 372 CYS A C 1
ATOM 2771 O O . CYS A 1 372 ? 19.245 20.168 -2.222 1.00 78.81 372 CYS A O 1
ATOM 2773 N N . SER A 1 373 ? 19.811 18.181 -1.307 1.00 75.88 373 SER A N 1
ATOM 2774 C CA . SER A 1 373 ? 21.131 18.566 -0.791 1.00 75.88 373 SER A CA 1
ATOM 2775 C C . SER A 1 373 ? 22.201 18.683 -1.880 1.00 75.88 373 SER A C 1
ATOM 2777 O O . SER A 1 373 ? 23.205 19.363 -1.673 1.00 75.88 373 SER A O 1
ATOM 2779 N N . THR A 1 374 ? 21.979 18.091 -3.061 1.00 76.31 374 THR A N 1
ATOM 2780 C CA . THR A 1 374 ? 22.906 18.187 -4.202 1.00 76.31 374 THR A CA 1
ATOM 2781 C C . THR A 1 374 ? 22.894 19.562 -4.874 1.00 76.31 374 THR A C 1
ATOM 2783 O O . THR A 1 374 ? 23.824 19.892 -5.609 1.00 76.31 374 THR A O 1
ATOM 2786 N N . PHE A 1 375 ? 21.861 20.384 -4.650 1.00 75.75 375 PHE A N 1
ATOM 2787 C CA . PHE A 1 375 ? 21.897 21.793 -5.044 1.00 75.75 375 PHE A CA 1
ATOM 2788 C C . PHE A 1 375 ? 22.716 22.610 -4.043 1.00 75.75 375 PHE A C 1
ATOM 2790 O O . PHE A 1 375 ? 22.645 22.396 -2.835 1.00 75.75 375 PHE A O 1
ATOM 2797 N N . SER A 1 376 ? 23.463 23.596 -4.541 1.00 81.12 376 SER A N 1
ATOM 2798 C CA . SER A 1 376 ? 24.158 24.577 -3.707 1.00 81.12 376 SER A CA 1
ATOM 2799 C C . SER A 1 376 ? 23.631 25.983 -4.028 1.00 81.12 376 SER A C 1
ATOM 2801 O O . SER A 1 376 ? 23.919 26.486 -5.117 1.00 81.12 376 SER A O 1
ATOM 2803 N N . PRO A 1 377 ? 22.850 26.617 -3.125 1.00 84.38 377 PRO A N 1
ATOM 2804 C CA . PRO A 1 377 ? 22.412 26.114 -1.812 1.00 84.38 377 PRO A CA 1
ATOM 2805 C C . PRO A 1 377 ? 21.326 25.015 -1.903 1.00 84.38 377 PRO A C 1
ATOM 2807 O O . PRO A 1 377 ? 20.626 24.942 -2.919 1.00 84.38 377 PRO A O 1
ATOM 2810 N N . PRO A 1 378 ? 21.132 24.197 -0.843 1.00 82.31 378 PRO A N 1
ATOM 2811 C CA . PRO A 1 378 ? 20.059 23.206 -0.795 1.00 82.31 378 PRO A CA 1
ATOM 2812 C C . PRO A 1 378 ? 18.702 23.851 -1.057 1.00 82.31 378 PRO A C 1
ATOM 2814 O O . PRO A 1 378 ? 18.348 24.858 -0.436 1.00 82.31 378 PRO A O 1
ATOM 2817 N N . THR A 1 379 ? 17.946 23.272 -1.983 1.00 83.50 379 THR A N 1
ATOM 2818 C CA . THR A 1 379 ? 16.675 23.835 -2.446 1.00 83.50 379 THR A CA 1
ATOM 2819 C C . THR A 1 379 ? 15.520 22.953 -1.987 1.00 83.50 379 THR A C 1
ATOM 2821 O O . THR A 1 379 ? 15.591 21.727 -2.057 1.00 83.50 379 THR A O 1
ATOM 2824 N N . ALA A 1 380 ? 14.464 23.582 -1.467 1.00 86.31 380 ALA A N 1
ATOM 2825 C CA . ALA A 1 380 ? 13.242 22.884 -1.095 1.00 86.31 380 ALA A CA 1
ATOM 2826 C C . ALA A 1 380 ? 12.345 22.706 -2.320 1.00 86.31 380 ALA A C 1
ATOM 2828 O O . ALA A 1 380 ? 12.044 23.683 -3.008 1.00 86.31 380 ALA A O 1
ATOM 2829 N N . ILE A 1 381 ? 11.887 21.480 -2.535 1.00 88.44 381 ILE A N 1
ATOM 2830 C CA . ILE A 1 381 ? 10.988 21.098 -3.618 1.00 88.44 381 ILE A CA 1
ATOM 2831 C C . ILE A 1 381 ? 9.689 20.622 -2.976 1.00 88.44 381 ILE A C 1
ATOM 2833 O O . ILE A 1 381 ? 9.700 19.890 -1.984 1.00 88.44 381 ILE A O 1
ATOM 2837 N N . TYR A 1 382 ? 8.562 21.100 -3.492 1.00 91.19 382 TYR A N 1
ATOM 2838 C CA . TYR A 1 382 ? 7.251 20.867 -2.897 1.00 91.19 382 TYR A CA 1
ATOM 2839 C C . TYR A 1 382 ? 6.368 20.064 -3.837 1.00 91.19 382 TYR A C 1
ATOM 2841 O O . TYR A 1 382 ? 6.366 20.318 -5.040 1.00 91.19 382 TYR A O 1
ATOM 2849 N N . SER A 1 383 ? 5.571 19.160 -3.270 1.00 93.12 383 SER A N 1
ATOM 2850 C CA . SER A 1 383 ? 4.547 18.441 -4.023 1.00 93.12 383 SER A CA 1
ATOM 2851 C C . SER A 1 383 ? 3.399 19.346 -4.467 1.00 93.12 383 SER A C 1
ATOM 2853 O O . SER A 1 383 ? 3.247 20.495 -4.030 1.00 93.12 383 SER A O 1
ATOM 2855 N N . ASN A 1 384 ? 2.488 18.761 -5.244 1.00 95.31 384 ASN A N 1
ATOM 2856 C CA . ASN A 1 384 ? 1.112 19.237 -5.322 1.00 95.31 384 ASN A CA 1
ATOM 2857 C C . ASN A 1 384 ? 0.462 19.317 -3.924 1.00 95.31 384 ASN A C 1
ATOM 2859 O O . ASN A 1 384 ? 0.905 18.701 -2.955 1.00 95.31 384 ASN A O 1
ATOM 2863 N N . THR A 1 385 ? -0.627 20.077 -3.823 1.00 96.69 385 THR A N 1
ATOM 2864 C CA . THR A 1 385 ? -1.450 20.099 -2.607 1.00 96.69 385 THR A CA 1
ATOM 2865 C C . THR A 1 385 ? -2.390 18.896 -2.586 1.00 96.69 385 THR A C 1
ATOM 2867 O O . THR A 1 385 ? -3.062 18.634 -3.585 1.00 96.69 385 THR A O 1
ATOM 2870 N N . ALA A 1 386 ? -2.472 18.221 -1.443 1.00 97.81 386 ALA A N 1
ATOM 2871 C CA . ALA A 1 386 ? -3.429 17.157 -1.163 1.00 97.81 386 ALA A CA 1
ATOM 2872 C C . ALA A 1 386 ? -4.412 17.581 -0.061 1.00 97.81 386 ALA A C 1
ATOM 2874 O O . ALA A 1 386 ? -4.144 18.472 0.752 1.00 97.81 386 ALA A O 1
ATOM 2875 N N . THR A 1 387 ? -5.592 16.967 -0.070 1.00 98.31 387 THR A N 1
ATOM 2876 C CA . THR A 1 387 ? -6.698 17.234 0.854 1.00 98.31 387 THR A CA 1
ATOM 2877 C C . THR A 1 387 ? -6.898 16.049 1.780 1.00 98.31 387 THR A C 1
ATOM 2879 O O . THR A 1 387 ? -7.106 14.931 1.319 1.00 98.31 387 THR A O 1
ATOM 2882 N N . VAL A 1 388 ? -6.932 16.316 3.081 1.00 98.44 388 VAL A N 1
ATOM 2883 C CA . VAL A 1 388 ? -7.373 15.368 4.101 1.00 98.44 388 VAL A CA 1
ATOM 2884 C C . VAL A 1 388 ? -8.843 15.625 4.398 1.00 98.44 388 VAL A C 1
ATOM 2886 O O . VAL A 1 388 ? -9.219 16.742 4.759 1.00 98.44 388 VAL A O 1
ATOM 2889 N N . THR A 1 389 ? -9.670 14.589 4.285 1.00 98.44 389 THR A N 1
ATOM 2890 C CA . THR A 1 389 ? -11.099 14.628 4.624 1.00 98.44 389 THR A CA 1
ATOM 2891 C C . THR A 1 389 ? -11.359 13.839 5.903 1.00 98.44 389 THR A C 1
ATOM 2893 O O . THR A 1 389 ? -11.053 12.654 5.970 1.00 98.44 389 THR A O 1
ATOM 2896 N N . ILE A 1 390 ? -11.958 14.461 6.919 1.00 98.50 390 ILE A N 1
ATOM 2897 C CA . ILE A 1 390 ? -12.340 13.780 8.163 1.00 98.50 390 ILE A CA 1
ATOM 2898 C C . ILE A 1 390 ? -13.856 13.814 8.311 1.00 98.50 390 ILE A C 1
ATOM 2900 O O . ILE A 1 390 ? -14.454 14.889 8.360 1.00 98.50 390 ILE A O 1
ATOM 2904 N N . THR A 1 391 ? -14.476 12.639 8.423 1.00 98.12 391 THR A N 1
ATOM 2905 C CA . THR A 1 391 ? -15.913 12.510 8.707 1.00 98.12 391 THR A CA 1
ATOM 2906 C C . THR A 1 391 ? -16.128 12.230 10.189 1.00 98.12 391 THR A C 1
ATOM 2908 O O . THR A 1 391 ? -15.725 11.183 10.695 1.00 98.12 391 THR A O 1
ATOM 2911 N N . VAL A 1 392 ? -16.759 13.173 10.888 1.00 97.69 392 VAL A N 1
ATOM 2912 C CA . VAL A 1 392 ? -17.071 13.087 12.317 1.00 97.69 392 VAL A CA 1
ATOM 2913 C C . VAL A 1 392 ? -18.488 12.549 12.496 1.00 97.69 392 VAL A C 1
ATOM 2915 O O . VAL A 1 392 ? -19.469 13.253 12.246 1.00 97.69 392 VAL A O 1
ATOM 2918 N N . GLY A 1 393 ? -18.587 11.288 12.911 1.00 94.88 393 GLY A N 1
ATOM 2919 C CA . GLY A 1 393 ? -19.851 10.615 13.213 1.00 94.88 393 GLY A CA 1
ATOM 2920 C C . GLY A 1 393 ? -20.270 10.753 14.682 1.00 94.88 393 GLY A C 1
ATOM 2921 O O . GLY A 1 393 ? -19.484 11.224 15.510 1.00 94.88 393 GLY A O 1
ATOM 2922 N N . PRO A 1 394 ? -21.496 10.326 15.037 1.00 92.50 394 PRO A N 1
ATOM 2923 C CA . PRO A 1 394 ? -21.899 10.211 16.435 1.00 92.50 394 PRO A CA 1
ATOM 2924 C C . PRO A 1 394 ? -20.981 9.235 17.175 1.00 92.50 394 PRO A C 1
ATOM 2926 O O . PRO A 1 394 ? -20.421 8.314 16.576 1.00 92.50 394 PRO A O 1
ATOM 2929 N N . CYS A 1 395 ? -20.832 9.415 18.485 1.00 90.31 395 CYS A N 1
ATOM 2930 C CA . CYS A 1 395 ? -20.035 8.474 19.252 1.00 90.31 395 CYS A CA 1
ATOM 2931 C C . CYS A 1 395 ? -20.720 7.106 19.395 1.00 90.31 395 CYS A C 1
ATOM 2933 O O . CYS A 1 395 ? -21.877 7.017 19.805 1.00 90.31 395 CYS A O 1
ATOM 2935 N N . THR A 1 396 ? -19.959 6.039 19.144 1.00 92.25 396 THR A N 1
ATOM 2936 C CA . THR A 1 396 ? -20.400 4.645 19.275 1.00 92.25 396 THR A CA 1
ATOM 2937 C C . THR A 1 396 ? -19.796 3.905 20.472 1.00 92.25 396 THR A C 1
ATOM 2939 O O . THR A 1 396 ? -20.155 2.753 20.696 1.00 92.25 396 THR A O 1
ATOM 2942 N N . LEU A 1 397 ? -18.925 4.542 21.266 1.00 95.19 397 LEU A N 1
ATOM 2943 C CA . LEU A 1 397 ? -18.351 3.932 22.472 1.00 95.19 397 LEU A CA 1
ATOM 2944 C C . LEU A 1 397 ? -19.447 3.611 23.513 1.00 95.19 397 LEU A C 1
ATOM 2946 O O . LEU A 1 397 ? -20.465 4.315 23.563 1.00 95.19 397 LEU A O 1
ATOM 2950 N N . PRO A 1 398 ? -19.261 2.562 24.337 1.00 95.12 398 PRO A N 1
ATOM 2951 C CA . PRO A 1 398 ? -20.347 1.969 25.116 1.00 95.12 398 PRO A CA 1
ATOM 2952 C C . PRO A 1 398 ? -20.674 2.713 26.420 1.00 95.12 398 PRO A C 1
ATOM 2954 O O . PRO A 1 398 ? -21.693 2.434 27.044 1.00 95.12 398 PRO A O 1
ATOM 2957 N N . VAL A 1 399 ? -19.832 3.656 26.853 1.00 96.81 399 VAL A N 1
ATOM 2958 C CA . VAL A 1 399 ? -20.097 4.509 28.020 1.00 96.81 399 VAL A CA 1
ATOM 2959 C C . VAL A 1 399 ? -20.351 5.926 27.534 1.00 96.81 399 VAL A C 1
ATOM 2961 O O . VAL A 1 399 ? -19.462 6.528 26.941 1.00 96.81 399 VAL A O 1
ATOM 2964 N N . ARG A 1 400 ? -21.543 6.479 27.764 1.00 95.31 400 ARG A N 1
ATOM 2965 C CA . ARG A 1 400 ? -21.963 7.792 27.247 1.00 95.31 400 ARG A CA 1
ATOM 2966 C C . ARG A 1 400 ? -22.350 8.726 28.381 1.00 95.31 400 ARG A C 1
ATOM 2968 O O . ARG A 1 400 ? -23.031 8.329 29.315 1.00 95.31 400 ARG A O 1
ATOM 2975 N N . ILE A 1 401 ? -21.940 9.979 28.277 1.00 95.31 401 ILE A N 1
ATOM 2976 C CA . ILE A 1 401 ? -22.214 11.034 29.246 1.00 95.31 401 ILE A CA 1
ATOM 2977 C C . ILE A 1 401 ? -23.221 11.999 28.644 1.00 95.31 401 ILE A C 1
ATOM 2979 O O . ILE A 1 401 ? -23.038 12.494 27.529 1.00 95.31 401 ILE A O 1
ATOM 2983 N N . TYR A 1 402 ? -24.246 12.303 29.423 1.00 93.75 402 TYR A N 1
ATOM 2984 C CA . TYR A 1 402 ? -25.259 13.298 29.131 1.00 93.75 402 TYR A CA 1
ATOM 2985 C C . TYR A 1 402 ? -25.247 14.370 30.214 1.00 93.75 402 TYR A C 1
ATOM 2987 O O . TYR A 1 402 ? -25.021 14.079 31.390 1.00 93.75 402 TYR A O 1
ATOM 2995 N N . ASN A 1 403 ? -25.490 15.617 29.823 1.00 90.62 403 ASN A N 1
ATOM 2996 C CA . ASN A 1 403 ? -25.627 16.706 30.784 1.00 90.62 403 ASN A CA 1
ATOM 2997 C C . ASN A 1 403 ? -27.010 16.708 31.464 1.00 90.62 403 ASN A C 1
ATOM 2999 O O . ASN A 1 403 ? -27.893 15.929 31.103 1.00 90.62 403 ASN A O 1
ATOM 3003 N N . GLY A 1 404 ? -27.225 17.635 32.404 1.00 85.69 404 GLY A N 1
ATOM 3004 C CA . GLY A 1 404 ? -28.503 17.770 33.114 1.00 85.69 404 GLY A CA 1
ATOM 3005 C C . GLY A 1 404 ? -29.713 18.091 32.223 1.00 85.69 404 GLY A C 1
ATOM 3006 O O . GLY A 1 404 ? -30.846 17.902 32.655 1.00 85.69 404 GLY A O 1
ATOM 3007 N N . SER A 1 405 ? -29.504 18.532 30.974 1.00 88.38 405 SER A N 1
ATOM 3008 C CA . SER A 1 405 ? -30.571 18.712 29.977 1.00 88.38 405 SER A CA 1
ATOM 3009 C C . SER A 1 405 ? -30.771 17.498 29.059 1.00 88.38 405 SER A C 1
ATOM 3011 O O . SER A 1 405 ? -31.589 17.556 28.144 1.00 88.38 405 SER A O 1
ATOM 3013 N N . GLY A 1 406 ? -30.036 16.401 29.273 1.00 89.19 406 GLY A N 1
ATOM 3014 C CA . GLY A 1 406 ? -30.111 15.181 28.466 1.00 89.19 406 GLY A CA 1
ATOM 3015 C C . GLY A 1 406 ? -29.363 15.251 27.131 1.00 89.19 406 GLY A C 1
ATOM 3016 O O . GLY A 1 406 ? -29.550 14.386 26.280 1.00 89.19 406 GLY A O 1
ATOM 3017 N N . THR A 1 407 ? -28.515 16.259 26.921 1.00 90.81 407 THR A N 1
ATOM 3018 C CA . THR A 1 407 ? -27.699 16.395 25.704 1.00 90.81 407 THR A CA 1
ATOM 3019 C C . THR A 1 407 ? -26.434 15.551 25.819 1.00 90.81 407 THR A C 1
ATOM 3021 O O . THR A 1 407 ? -25.785 15.571 26.864 1.00 90.81 407 THR A O 1
ATOM 3024 N N . PHE A 1 408 ? -26.066 14.835 24.753 1.00 92.31 408 PHE A N 1
ATOM 3025 C CA . PHE A 1 408 ? -24.818 14.069 24.692 1.00 92.31 408 PHE A CA 1
ATOM 3026 C C . PHE A 1 408 ? -23.596 14.988 24.838 1.00 92.31 408 PHE A C 1
ATOM 3028 O O . PHE A 1 408 ? -23.501 16.018 24.169 1.00 92.31 408 PHE A O 1
ATOM 3035 N N . VAL A 1 409 ? -22.658 14.603 25.703 1.00 92.00 409 VAL A N 1
ATOM 3036 C CA . VAL A 1 409 ? -21.457 15.386 26.026 1.00 92.00 409 VAL A CA 1
ATOM 3037 C C . VAL A 1 409 ? -20.194 14.666 25.596 1.00 92.00 409 VAL A C 1
ATOM 3039 O O . VAL A 1 409 ? -19.336 15.263 24.957 1.00 92.00 409 VAL A O 1
ATOM 3042 N N . GLN A 1 410 ? -20.042 13.399 25.964 1.00 93.06 410 GLN A N 1
ATOM 3043 C CA . GLN A 1 410 ? -18.815 12.652 25.723 1.00 93.06 410 GLN A CA 1
ATOM 3044 C C . GLN A 1 410 ? -19.084 11.159 25.844 1.00 93.06 410 GLN A C 1
ATOM 3046 O O . GLN A 1 410 ? -20.090 10.748 26.414 1.00 93.06 410 GLN A O 1
ATOM 3051 N N . CYS A 1 411 ? -18.179 10.338 25.341 1.00 95.00 411 CYS A N 1
ATOM 3052 C CA . CYS A 1 411 ? -18.224 8.903 25.538 1.00 95.00 411 CYS A CA 1
ATOM 3053 C C . CYS A 1 411 ? -16.829 8.326 25.788 1.00 95.00 411 CYS A C 1
ATOM 3055 O O . CYS A 1 411 ? -15.819 8.944 25.459 1.00 95.00 411 CYS A O 1
ATOM 3057 N N . TYR A 1 412 ? -16.791 7.132 26.366 1.00 95.62 412 TYR A N 1
ATOM 3058 C CA . TYR A 1 412 ? -15.577 6.432 26.753 1.00 95.62 412 TYR A CA 1
ATOM 3059 C C . TYR A 1 412 ? -15.734 4.924 26.548 1.00 95.62 412 TYR A C 1
ATOM 3061 O O . TYR A 1 412 ? -16.841 4.393 26.470 1.00 95.62 412 TYR A O 1
ATOM 3069 N N . ASN A 1 413 ? -14.599 4.225 26.498 1.00 94.88 413 ASN A N 1
ATOM 3070 C CA . ASN A 1 413 ? -14.564 2.760 26.511 1.00 94.88 413 ASN A CA 1
ATOM 3071 C C . ASN A 1 413 ? -14.680 2.161 27.918 1.00 94.88 413 ASN A C 1
ATOM 3073 O O . ASN A 1 413 ? -15.006 0.988 28.044 1.00 94.88 413 ASN A O 1
ATOM 3077 N N . ASN A 1 414 ? -14.395 2.942 28.962 1.00 96.06 414 ASN A N 1
ATOM 3078 C CA . ASN A 1 414 ? -14.400 2.490 30.352 1.00 96.06 414 ASN A CA 1
ATOM 3079 C C . ASN A 1 414 ? -15.164 3.472 31.248 1.00 96.06 414 ASN A C 1
ATOM 3081 O O . ASN A 1 414 ? -15.269 4.667 30.945 1.00 96.06 414 ASN A O 1
ATOM 3085 N N . ILE A 1 415 ? -15.701 2.947 32.344 1.00 96.50 415 ILE A N 1
ATOM 3086 C CA . ILE A 1 415 ? -16.569 3.653 33.282 1.00 96.50 415 ILE A CA 1
ATOM 3087 C C . ILE A 1 415 ? -15.750 4.651 34.108 1.00 96.50 415 ILE A C 1
ATOM 3089 O O . ILE A 1 415 ? -16.204 5.778 34.312 1.00 96.50 415 ILE A O 1
ATOM 3093 N N . GLN A 1 416 ? -14.522 4.310 34.518 1.00 95.88 416 GLN A N 1
ATOM 3094 C CA . GLN A 1 416 ? -13.682 5.208 35.317 1.00 95.88 416 GLN A CA 1
ATOM 3095 C C . GLN A 1 416 ? -13.378 6.532 34.602 1.00 95.88 416 GLN A C 1
ATOM 3097 O O . GLN A 1 416 ? -13.458 7.600 35.210 1.00 95.88 416 GLN A O 1
ATOM 3102 N N . SER A 1 417 ? -13.040 6.495 33.311 1.00 95.31 417 SER A N 1
ATOM 3103 C CA . SER A 1 417 ? -12.767 7.711 32.529 1.00 95.31 417 SER A CA 1
ATOM 3104 C C . SER A 1 417 ? -14.014 8.577 32.412 1.00 95.31 417 SER A C 1
ATOM 3106 O O . SER A 1 417 ? -13.923 9.802 32.504 1.00 95.31 417 SER A O 1
ATOM 3108 N N . ALA A 1 418 ? -15.183 7.944 32.280 1.00 95.12 418 ALA A N 1
ATOM 3109 C CA . ALA A 1 418 ? -16.443 8.661 32.269 1.00 95.12 418 ALA A CA 1
ATOM 3110 C C . ALA A 1 418 ? -16.745 9.313 33.623 1.00 95.12 418 ALA A C 1
ATOM 3112 O O . ALA A 1 418 ? -17.162 10.466 33.645 1.00 95.12 418 ALA A O 1
ATOM 3113 N N . ILE A 1 419 ? -16.472 8.633 34.742 1.00 93.50 419 ILE A N 1
ATOM 3114 C CA . ILE A 1 419 ? -16.602 9.192 36.099 1.00 93.50 419 ILE A CA 1
ATOM 3115 C C . ILE A 1 419 ? -15.663 10.390 36.290 1.00 93.50 419 ILE A C 1
ATOM 3117 O O . ILE A 1 419 ? -16.100 11.434 36.769 1.00 93.50 419 ILE A O 1
ATOM 3121 N N . ASN A 1 420 ? -14.401 10.272 35.864 1.00 92.31 420 ASN A N 1
ATOM 3122 C CA . ASN A 1 420 ? -13.411 11.351 35.961 1.00 92.31 420 ASN A CA 1
ATOM 3123 C C . ASN A 1 420 ? -13.821 12.598 35.167 1.00 92.31 420 ASN A C 1
ATOM 3125 O O . ASN A 1 420 ? -13.564 13.725 35.586 1.00 92.31 420 ASN A O 1
ATOM 3129 N N . TYR A 1 421 ? -14.440 12.409 34.000 1.00 91.19 421 TYR A N 1
ATOM 3130 C CA . TYR A 1 421 ? -15.019 13.518 33.249 1.00 91.19 421 TYR A CA 1
ATOM 3131 C C . TYR A 1 421 ? -16.274 14.046 33.941 1.00 91.19 421 TYR A C 1
ATOM 3133 O O . TYR A 1 421 ? -16.478 15.257 34.044 1.00 91.19 421 TYR A O 1
ATOM 3141 N N . ALA A 1 422 ? -17.116 13.137 34.439 1.00 89.94 422 ALA A N 1
ATOM 3142 C CA . ALA A 1 422 ? -18.398 13.494 35.004 1.00 89.94 422 ALA A CA 1
ATOM 3143 C C . ALA A 1 422 ? -18.261 14.371 36.262 1.00 89.94 422 ALA A C 1
ATOM 3145 O O . ALA A 1 422 ? -19.090 15.239 36.510 1.00 89.94 422 ALA A O 1
ATOM 3146 N N . SER A 1 423 ? -17.174 14.203 37.017 1.00 87.50 423 SER A N 1
ATOM 3147 C CA . SER A 1 423 ? -16.876 15.005 38.205 1.00 87.50 423 SER A CA 1
ATOM 3148 C C . SER A 1 423 ? -16.518 16.469 37.912 1.00 87.50 423 SER A C 1
ATOM 3150 O O . SER A 1 423 ? -16.387 17.264 38.839 1.00 87.50 423 SER A O 1
ATOM 3152 N N . MET A 1 424 ? -16.353 16.863 36.643 1.00 84.44 424 MET A N 1
ATOM 3153 C CA . MET A 1 424 ? -15.991 18.239 36.277 1.00 84.44 424 MET A CA 1
ATOM 3154 C C . MET A 1 424 ? -17.177 19.218 36.311 1.00 84.44 424 MET A C 1
ATOM 3156 O O . MET A 1 424 ? -16.961 20.427 36.402 1.00 84.44 424 MET A O 1
ATOM 3160 N N . ALA A 1 425 ? -18.422 18.737 36.243 1.00 85.31 425 ALA A N 1
ATOM 3161 C CA . ALA A 1 425 ? -19.622 19.577 36.225 1.00 85.31 425 ALA A CA 1
ATOM 3162 C C . ALA A 1 425 ? -20.806 18.909 36.941 1.00 85.31 425 ALA A C 1
ATOM 3164 O O . ALA A 1 425 ? -20.759 17.732 37.279 1.00 85.31 425 ALA A O 1
ATOM 3165 N N . ASP A 1 426 ? -21.853 19.685 37.226 1.00 86.12 426 ASP A N 1
ATOM 3166 C CA . ASP A 1 426 ? -23.024 19.197 37.963 1.00 86.12 426 ASP A CA 1
ATOM 3167 C C . ASP A 1 426 ? -24.099 18.600 37.047 1.00 86.12 426 ASP A C 1
ATOM 3169 O O . ASP A 1 426 ? -24.270 19.032 35.904 1.00 86.12 426 ASP A O 1
ATOM 3173 N N . GLY A 1 427 ? -24.846 17.628 37.575 1.00 84.38 427 GLY A N 1
ATOM 3174 C CA . GLY A 1 427 ? -26.017 17.036 36.930 1.00 84.38 427 GLY A CA 1
ATOM 3175 C C . GLY A 1 427 ? -25.706 16.082 35.777 1.00 84.38 427 GLY A C 1
ATOM 3176 O O . GLY A 1 427 ? -26.544 15.902 34.895 1.00 84.38 427 GLY A O 1
ATOM 3177 N N . TYR A 1 428 ? -24.510 15.497 35.736 1.00 92.00 428 TYR A N 1
ATOM 3178 C CA . TYR A 1 428 ? -24.122 14.570 34.677 1.00 92.00 428 TYR A CA 1
ATOM 3179 C C . TYR A 1 428 ? -24.671 13.153 34.901 1.00 92.00 428 TYR A C 1
ATOM 3181 O O . TYR A 1 428 ? -24.653 12.606 36.008 1.00 92.00 428 TYR A O 1
ATOM 3189 N N . ARG A 1 429 ? -25.149 12.550 33.807 1.00 94.56 429 ARG A N 1
ATOM 3190 C CA . ARG A 1 429 ? -25.635 11.170 33.732 1.00 94.56 429 ARG A CA 1
ATOM 3191 C C . ARG A 1 429 ? -24.702 10.347 32.855 1.00 94.56 429 ARG A C 1
ATOM 3193 O O . ARG A 1 429 ? -24.461 10.713 31.710 1.00 94.56 429 ARG A O 1
ATOM 3200 N N . ILE A 1 430 ? -24.217 9.231 33.376 1.00 96.75 430 ILE A N 1
ATOM 3201 C CA . ILE A 1 430 ? -23.420 8.240 32.662 1.00 96.75 430 ILE A CA 1
ATOM 3202 C C . ILE A 1 430 ? -24.319 7.043 32.361 1.00 96.75 430 ILE A C 1
ATOM 3204 O O . ILE A 1 430 ? -24.792 6.371 33.277 1.00 96.75 430 ILE A O 1
ATOM 3208 N N . ASP A 1 431 ? -24.528 6.784 31.078 1.00 95.69 431 ASP A N 1
ATOM 3209 C CA . ASP A 1 431 ? -25.218 5.612 30.563 1.00 95.69 431 ASP A CA 1
ATOM 3210 C C . ASP A 1 431 ? -24.182 4.591 30.095 1.00 95.69 431 ASP A C 1
ATOM 3212 O O . ASP A 1 431 ? -23.324 4.900 29.266 1.00 95.69 431 ASP A O 1
ATOM 3216 N N . VAL A 1 432 ? -24.265 3.379 30.630 1.00 96.81 432 VAL A N 1
ATOM 3217 C CA . VAL A 1 432 ? -23.350 2.276 30.332 1.00 96.81 432 VAL A CA 1
ATOM 3218 C C . VAL A 1 432 ? -24.123 1.187 29.601 1.00 96.81 432 VAL A C 1
ATOM 3220 O O . VAL A 1 432 ? -25.127 0.695 30.114 1.00 96.81 432 VAL A O 1
ATOM 3223 N N . ASP A 1 433 ? -23.680 0.810 28.407 1.00 95.25 433 ASP A N 1
ATOM 3224 C CA . ASP A 1 433 ? -24.305 -0.281 27.660 1.00 95.25 433 ASP A CA 1
ATOM 3225 C C . ASP A 1 433 ? -24.142 -1.642 28.387 1.00 95.25 433 ASP A C 1
ATOM 3227 O O . ASP A 1 433 ? -23.226 -1.822 29.199 1.00 95.25 433 ASP A O 1
ATOM 3231 N N . PRO A 1 434 ? -25.031 -2.626 28.147 1.00 93.12 434 PRO A N 1
ATOM 3232 C CA . PRO A 1 434 ? -24.872 -3.978 28.677 1.00 93.12 434 PRO A CA 1
ATOM 3233 C C . PRO A 1 434 ? -23.560 -4.620 28.217 1.00 93.12 434 PRO A C 1
ATOM 3235 O O . PRO A 1 434 ? -23.199 -4.545 27.043 1.00 93.12 434 PRO A O 1
ATOM 3238 N N . GLY A 1 435 ? -22.853 -5.278 29.135 1.00 92.56 435 GLY A N 1
ATOM 3239 C CA . GLY A 1 435 ? -21.543 -5.874 28.872 1.00 92.56 435 GLY A CA 1
ATOM 3240 C C . GLY A 1 435 ? -20.728 -6.097 30.144 1.00 92.56 435 GLY A C 1
ATOM 3241 O O . GLY A 1 435 ? -21.172 -5.760 31.242 1.00 92.56 435 GLY A O 1
ATOM 3242 N N . THR A 1 436 ? -19.526 -6.657 29.996 1.00 94.00 436 THR A N 1
ATOM 3243 C CA . THR A 1 436 ? -18.587 -6.875 31.108 1.00 94.00 436 THR A CA 1
ATOM 3244 C C . THR A 1 436 ? -17.436 -5.879 31.039 1.00 94.00 436 THR A C 1
ATOM 3246 O O . THR A 1 436 ? -16.674 -5.864 30.075 1.00 94.00 436 THR A O 1
ATOM 3249 N N . TYR A 1 437 ? -17.291 -5.086 32.095 1.00 96.19 437 TYR A N 1
ATOM 3250 C CA . TYR A 1 437 ? -16.266 -4.070 32.287 1.00 96.19 437 TYR A CA 1
ATOM 3251 C C . TYR A 1 437 ? -15.304 -4.545 33.373 1.00 96.19 437 TYR A C 1
ATOM 3253 O O . TYR A 1 437 ? -15.659 -4.638 34.548 1.00 96.19 437 TYR A O 1
ATOM 3261 N N . THR A 1 438 ? -14.084 -4.892 32.975 1.00 96.62 438 THR A N 1
ATOM 3262 C CA . THR A 1 438 ? -13.041 -5.344 33.901 1.00 96.62 438 THR A CA 1
ATOM 3263 C C . THR A 1 438 ? -12.212 -4.146 34.345 1.00 96.62 438 THR A C 1
ATOM 3265 O O . THR A 1 438 ? -11.205 -3.809 33.724 1.00 96.62 438 THR A O 1
ATOM 3268 N N . GLU A 1 439 ? -12.666 -3.472 35.395 1.00 96.19 439 GLU A N 1
ATOM 3269 C CA . GLU A 1 439 ? -12.032 -2.279 35.951 1.00 96.19 439 GLU A CA 1
ATOM 3270 C C . GLU A 1 439 ? -12.419 -2.097 37.423 1.00 96.19 439 GLU A C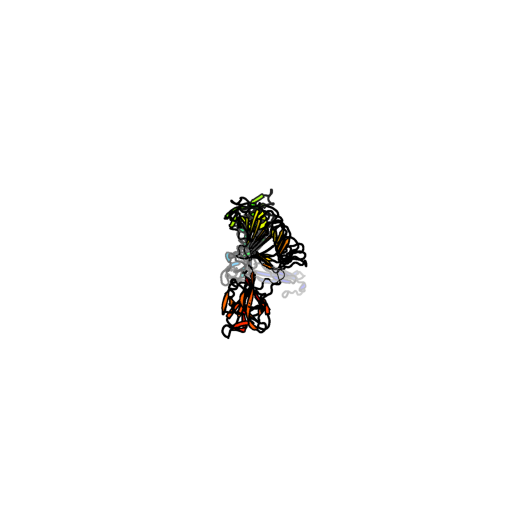 1
ATOM 3272 O O . GLU A 1 439 ? -13.483 -2.538 37.857 1.00 96.19 439 GLU A O 1
ATOM 3277 N N . ASN A 1 440 ? -11.563 -1.407 38.177 1.00 95.12 440 ASN A N 1
ATOM 3278 C CA . ASN A 1 440 ? -11.905 -0.909 39.505 1.00 95.12 440 ASN A CA 1
ATOM 3279 C C . ASN A 1 440 ? -12.308 0.550 39.377 1.00 95.12 440 ASN A C 1
ATOM 3281 O O . ASN A 1 440 ? -11.494 1.371 38.941 1.00 95.12 440 ASN A O 1
ATOM 3285 N N . ILE A 1 441 ? -13.535 0.869 39.777 1.00 95.69 441 ILE A N 1
ATOM 3286 C CA . ILE A 1 441 ? -14.048 2.230 39.715 1.00 95.69 441 ILE A CA 1
ATOM 3287 C C . ILE A 1 441 ? -13.972 2.920 41.074 1.00 95.69 441 ILE A C 1
ATOM 3289 O O . ILE A 1 441 ? -14.246 2.346 42.127 1.00 95.69 441 ILE A O 1
ATOM 3293 N N . SER A 1 442 ? -13.606 4.190 41.048 1.00 94.12 442 SER A N 1
ATOM 3294 C CA . SER A 1 442 ? -13.405 5.039 42.204 1.00 94.12 442 SER A CA 1
ATOM 3295 C C . SER A 1 442 ? -13.952 6.428 41.903 1.00 94.12 442 SER A C 1
ATOM 3297 O O . SER A 1 442 ? -13.454 7.131 41.020 1.00 94.12 442 SER A O 1
ATOM 3299 N N . PHE A 1 443 ? -14.962 6.840 42.662 1.00 91.88 443 PHE A N 1
ATOM 3300 C CA . PHE A 1 443 ? -15.504 8.191 42.589 1.00 91.88 443 PHE A CA 1
ATOM 3301 C C . PHE A 1 443 ? -14.541 9.159 43.284 1.00 91.88 443 PHE A C 1
ATOM 3303 O O . PHE A 1 443 ? -14.092 8.868 44.397 1.00 91.88 443 PHE A O 1
ATOM 3310 N N . PRO A 1 444 ? -14.168 10.277 42.646 1.00 86.50 444 PRO A N 1
ATOM 3311 C CA . PRO A 1 444 ? -13.198 11.210 43.204 1.00 86.50 444 PRO A CA 1
ATOM 3312 C C . PRO A 1 444 ? -13.795 12.008 44.378 1.00 86.50 444 PRO A C 1
ATOM 3314 O O . PRO A 1 444 ? -15.001 12.006 44.613 1.00 86.50 444 PRO A O 1
ATOM 3317 N N . THR A 1 445 ? -12.941 12.670 45.159 1.00 84.62 445 THR A N 1
ATOM 3318 C CA . THR A 1 445 ? -13.347 13.365 46.392 1.00 84.62 445 THR A CA 1
ATOM 3319 C C . THR A 1 445 ? -13.887 14.778 46.133 1.00 84.62 445 THR A C 1
ATOM 3321 O O . THR A 1 445 ? -13.164 15.596 45.573 1.00 84.62 445 THR A O 1
ATOM 3324 N N . ASN A 1 446 ? -15.078 15.082 46.668 1.00 67.56 446 ASN A N 1
ATOM 3325 C CA . ASN A 1 446 ? -15.675 16.414 46.894 1.00 67.56 446 ASN A CA 1
ATOM 3326 C C . ASN A 1 446 ? -15.768 17.391 45.701 1.00 67.56 446 ASN A C 1
ATOM 3328 O O . ASN A 1 446 ? -14.927 18.281 45.561 1.00 67.56 446 ASN A O 1
ATOM 3332 N N . TYR A 1 447 ? -16.894 17.384 44.977 1.00 70.31 447 TYR A N 1
ATOM 3333 C CA . TYR A 1 447 ? -17.215 18.412 43.972 1.00 70.31 447 TYR A CA 1
ATOM 3334 C C . TYR A 1 447 ? -18.566 19.126 44.199 1.00 70.31 447 TYR A C 1
ATOM 3336 O O . TYR A 1 447 ? -18.901 20.062 43.462 1.00 70.31 447 TYR A O 1
ATOM 3344 N N . ASN A 1 448 ? -19.314 18.738 45.239 1.00 78.88 448 ASN A N 1
ATOM 3345 C CA . ASN A 1 448 ? -20.698 19.137 45.501 1.00 78.88 448 ASN A CA 1
ATOM 3346 C C . ASN A 1 448 ? -21.598 18.986 44.256 1.00 78.88 448 ASN A C 1
ATOM 3348 O O . ASN A 1 448 ? -22.198 19.964 43.805 1.00 78.88 448 ASN A O 1
ATOM 3352 N N . LYS A 1 449 ? -21.609 17.787 43.659 1.00 84.88 449 LYS A N 1
ATOM 3353 C CA . LYS A 1 449 ? -22.295 17.440 42.400 1.00 84.88 449 LYS A CA 1
ATOM 3354 C C . LYS A 1 449 ? -23.324 16.332 42.573 1.00 84.88 449 LYS A C 1
ATOM 3356 O O . LYS A 1 449 ? -23.253 15.532 43.497 1.00 84.88 449 LYS A O 1
ATOM 3361 N N . THR A 1 450 ? -24.239 16.231 41.622 1.00 88.19 450 THR A N 1
ATOM 3362 C CA . THR A 1 450 ? -25.099 15.062 41.436 1.00 88.19 450 THR A CA 1
ATOM 3363 C C . THR A 1 450 ? -24.604 14.260 40.241 1.00 88.19 450 THR A C 1
ATOM 3365 O O . THR A 1 450 ? -24.594 14.768 39.118 1.00 88.19 450 THR A O 1
ATOM 3368 N N . ILE A 1 451 ? -24.206 13.007 40.474 1.00 89.81 451 ILE A N 1
ATOM 3369 C CA . ILE A 1 451 ? -23.742 12.092 39.425 1.00 89.81 451 ILE A CA 1
ATOM 3370 C C . ILE A 1 451 ? -24.661 10.876 39.407 1.00 89.81 451 ILE A C 1
ATOM 3372 O O . ILE A 1 451 ? -24.820 10.190 40.414 1.00 89.81 451 ILE A O 1
ATOM 3376 N N . THR A 1 452 ? -25.257 10.591 38.253 1.00 93.75 452 THR A N 1
ATOM 3377 C CA . THR A 1 452 ? -25.998 9.342 38.037 1.00 93.75 452 THR A CA 1
ATOM 3378 C C . THR A 1 452 ? -25.189 8.437 37.131 1.00 93.75 452 THR A C 1
ATOM 3380 O O . THR A 1 452 ? -24.864 8.831 36.018 1.00 93.75 452 THR A O 1
ATOM 3383 N N . VAL A 1 453 ? -24.893 7.223 37.576 1.00 95.56 453 VAL A N 1
ATOM 3384 C CA . VAL A 1 453 ? -24.279 6.173 36.762 1.00 95.56 453 VAL A CA 1
ATOM 3385 C C . VAL A 1 453 ? -25.284 5.041 36.654 1.00 95.56 453 VAL A C 1
ATOM 3387 O O . VAL A 1 453 ? -25.767 4.539 37.670 1.00 95.56 453 VAL A O 1
ATOM 3390 N N . GLN A 1 454 ? -25.640 4.661 35.433 1.00 94.88 454 GLN A N 1
ATOM 3391 C CA . GLN A 1 454 ? -26.658 3.648 35.203 1.00 94.88 454 GLN A CA 1
ATOM 3392 C C . GLN A 1 454 ? -26.325 2.749 34.019 1.00 94.88 454 GLN A C 1
ATOM 3394 O O . GLN A 1 454 ? -25.886 3.226 32.974 1.00 94.88 454 GLN A O 1
ATOM 3399 N N . SER A 1 455 ? -26.605 1.456 34.159 1.00 94.06 455 SER A N 1
ATOM 3400 C CA . SER A 1 455 ? -26.733 0.589 32.989 1.00 94.06 455 SER A CA 1
ATOM 3401 C C . SER A 1 455 ? -27.938 1.018 32.148 1.00 94.06 455 SER A C 1
ATOM 3403 O O . SER A 1 455 ? -28.967 1.422 32.693 1.00 94.06 455 SER A O 1
ATOM 3405 N N . THR A 1 456 ? -27.846 0.929 30.823 1.00 91.00 456 THR A N 1
ATOM 3406 C CA . THR A 1 456 ? -28.996 1.117 29.925 1.00 91.00 456 THR A CA 1
ATOM 3407 C C . THR A 1 456 ? -29.902 -0.117 29.867 1.00 91.00 456 THR A C 1
ATOM 3409 O O . THR A 1 456 ? -31.041 -0.013 29.412 1.00 91.00 456 THR A O 1
ATOM 3412 N N 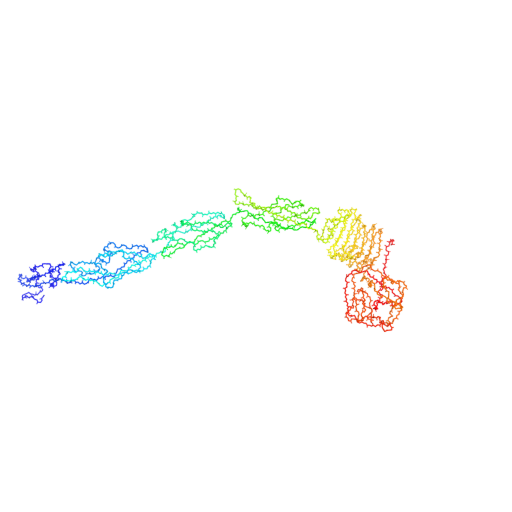. GLY A 1 457 ? -29.451 -1.262 30.387 1.00 77.88 457 GLY A N 1
ATOM 3413 C CA . GLY A 1 457 ? -30.242 -2.482 30.511 1.00 77.88 457 GLY A CA 1
ATOM 3414 C C . GLY A 1 457 ? -31.353 -2.409 31.553 1.00 77.88 457 GLY A C 1
ATOM 3415 O O . GLY A 1 457 ? -31.351 -1.556 32.434 1.00 77.88 457 GLY A O 1
ATOM 3416 N N . THR A 1 458 ? -32.338 -3.301 31.470 1.00 64.88 458 THR A N 1
ATOM 3417 C CA . THR A 1 458 ? -33.488 -3.328 32.395 1.00 64.88 458 THR A CA 1
ATOM 3418 C C . THR A 1 458 ? -33.134 -3.847 33.794 1.00 64.88 458 THR A C 1
ATOM 3420 O O . THR A 1 458 ? -33.770 -3.438 34.762 1.00 64.88 458 THR A O 1
ATOM 3423 N N . TYR A 1 459 ? -32.081 -4.660 33.909 1.00 65.31 459 TYR A N 1
ATOM 3424 C CA . TYR A 1 459 ? -31.539 -5.217 35.156 1.00 65.31 459 TYR A CA 1
ATOM 3425 C C . TYR A 1 459 ? -30.006 -5.129 35.150 1.00 65.31 459 TYR A C 1
ATOM 3427 O O . TYR A 1 459 ? -29.438 -4.528 34.241 1.00 65.31 459 TYR A O 1
ATOM 3435 N N . SER A 1 460 ? -29.332 -5.721 36.137 1.00 62.53 460 SER A N 1
ATOM 3436 C CA . SER A 1 460 ? -27.871 -5.814 36.290 1.00 62.53 460 SER A CA 1
ATOM 3437 C C . SER A 1 460 ? -27.168 -6.653 35.202 1.00 62.53 460 SER A C 1
ATOM 3439 O O . SER A 1 460 ? -26.322 -7.492 35.485 1.00 62.53 460 SER A O 1
ATOM 3441 N N . ASN A 1 461 ? -27.499 -6.417 33.931 1.00 75.31 461 ASN A N 1
ATOM 3442 C CA . ASN A 1 461 ? -26.870 -7.026 32.759 1.00 75.31 461 ASN A CA 1
ATOM 3443 C C . ASN A 1 461 ? -25.540 -6.350 32.370 1.00 75.31 461 ASN A C 1
ATOM 3445 O O . ASN A 1 461 ? -24.836 -6.825 31.480 1.00 75.31 461 ASN A O 1
ATOM 3449 N N . THR A 1 462 ? -25.185 -5.252 33.039 1.00 91.56 462 THR A N 1
ATOM 3450 C CA . THR A 1 462 ? -23.847 -4.667 32.987 1.00 91.56 462 THR A CA 1
ATOM 3451 C C . THR A 1 462 ? -23.043 -5.147 34.185 1.00 91.56 462 THR A C 1
ATOM 3453 O O . THR A 1 462 ? -23.354 -4.804 35.325 1.00 91.56 462 THR A O 1
ATOM 3456 N N . THR A 1 463 ? -21.996 -5.925 33.926 1.00 93.19 463 THR A N 1
ATOM 3457 C CA . THR A 1 463 ? -21.088 -6.449 34.948 1.00 93.19 463 THR A CA 1
ATOM 3458 C C . THR A 1 463 ? -19.865 -5.556 35.079 1.00 93.19 463 THR A C 1
ATOM 3460 O O . THR A 1 463 ? -19.200 -5.277 34.089 1.00 93.19 463 THR A O 1
ATOM 3463 N N . ILE A 1 464 ? -19.527 -5.164 36.302 1.00 96.44 464 ILE A N 1
ATOM 3464 C CA . ILE A 1 464 ? -18.253 -4.552 36.669 1.00 96.44 464 ILE A CA 1
ATOM 3465 C C . ILE A 1 464 ? -17.494 -5.588 37.492 1.00 96.44 464 ILE A C 1
ATOM 3467 O O . ILE A 1 464 ? -17.961 -6.026 38.545 1.00 96.44 464 ILE A O 1
ATOM 3471 N N . SER A 1 465 ? -16.347 -6.022 36.980 1.00 96.31 465 SER A N 1
ATOM 3472 C CA . SER A 1 465 ? -15.529 -7.073 37.579 1.00 96.31 465 SER A CA 1
ATOM 3473 C C . SER A 1 465 ? -14.212 -6.497 38.081 1.00 96.31 465 SER A C 1
ATOM 3475 O O . SER A 1 465 ? -13.407 -6.022 37.280 1.00 96.31 465 SER A O 1
ATOM 3477 N N . GLY A 1 466 ? -13.950 -6.628 39.382 1.00 93.38 466 GLY A N 1
ATOM 3478 C CA . GLY A 1 466 ? -12.697 -6.187 40.005 1.00 93.38 466 GLY A CA 1
ATOM 3479 C C . GLY A 1 466 ? -11.486 -7.076 39.694 1.00 93.38 466 GLY A C 1
ATOM 3480 O O . GLY A 1 466 ? -10.397 -6.852 40.218 1.00 93.38 466 GLY A O 1
ATOM 3481 N N . ALA A 1 467 ? -11.657 -8.114 38.863 1.00 93.44 467 ALA A N 1
ATOM 3482 C CA . ALA A 1 467 ? -10.602 -9.042 38.431 1.00 93.44 467 ALA A CA 1
ATOM 3483 C C . ALA A 1 467 ? -9.789 -9.674 39.578 1.00 93.44 467 ALA A C 1
ATOM 3485 O O . ALA A 1 467 ? -8.603 -9.963 39.428 1.00 93.44 467 ALA A O 1
ATOM 3486 N N . ASN A 1 468 ? -10.424 -9.894 40.728 1.00 90.88 468 ASN A N 1
ATOM 3487 C CA . ASN A 1 468 ? -9.806 -10.346 41.970 1.00 90.88 468 ASN A CA 1
ATOM 3488 C C . ASN A 1 468 ? -8.678 -9.427 42.466 1.00 90.88 468 ASN A C 1
ATOM 3490 O O . ASN A 1 468 ? -7.714 -9.905 43.068 1.00 90.88 468 ASN A O 1
ATOM 3494 N N . ASN A 1 469 ? -8.789 -8.119 42.229 1.00 89.81 469 ASN A N 1
ATOM 3495 C CA . ASN A 1 469 ? -7.774 -7.144 42.596 1.00 89.81 469 ASN A CA 1
ATOM 3496 C C . ASN A 1 469 ? -8.393 -5.910 43.261 1.00 89.81 469 ASN A C 1
ATOM 3498 O O . ASN A 1 469 ? -8.876 -5.013 42.584 1.00 89.81 469 ASN A O 1
ATOM 3502 N N . GLY A 1 470 ? -8.322 -5.816 44.588 1.00 90.56 470 GLY A N 1
ATOM 3503 C CA . GLY A 1 470 ? -8.801 -4.647 45.325 1.00 90.56 470 GLY A CA 1
ATOM 3504 C C . GLY A 1 470 ? -10.326 -4.547 45.372 1.00 90.56 470 GLY A C 1
ATOM 3505 O O . GLY A 1 470 ? -11.030 -5.550 45.272 1.00 90.56 470 GLY A O 1
ATOM 3506 N N . ARG A 1 471 ? -10.826 -3.329 45.590 1.00 94.56 471 ARG A N 1
ATOM 3507 C CA . ARG A 1 471 ? -12.261 -3.034 45.653 1.00 94.56 471 ARG A CA 1
ATOM 3508 C C . ARG A 1 471 ? -12.794 -2.736 44.256 1.00 94.56 471 ARG A C 1
ATOM 3510 O O . ARG A 1 471 ? -12.206 -1.897 43.574 1.00 94.56 471 ARG A O 1
ATOM 3517 N N . THR A 1 472 ? -13.910 -3.349 43.869 1.00 96.44 472 THR A N 1
ATOM 3518 C CA . THR A 1 472 ? -14.486 -3.150 42.529 1.00 96.44 472 THR A CA 1
ATOM 3519 C C . THR A 1 472 ? -15.088 -1.753 42.370 1.00 96.44 472 THR A C 1
ATOM 3521 O O . THR A 1 472 ? -14.843 -1.087 41.368 1.00 96.44 472 THR A O 1
ATOM 3524 N N . VAL A 1 473 ? -15.844 -1.278 43.366 1.00 97.00 473 VAL A N 1
ATOM 3525 C CA . VAL A 1 473 ? -16.448 0.062 43.381 1.00 97.00 473 VAL A CA 1
ATOM 3526 C C . VAL A 1 473 ? -16.102 0.771 44.682 1.00 97.00 473 VAL A C 1
ATOM 3528 O O . VAL A 1 473 ? -16.370 0.266 45.768 1.00 97.00 473 VAL A O 1
ATOM 3531 N N . THR A 1 474 ? -15.534 1.969 44.585 1.00 95.50 474 THR A N 1
ATOM 3532 C CA . THR A 1 474 ? -15.187 2.803 45.738 1.00 95.50 474 THR A CA 1
ATOM 3533 C C . THR A 1 474 ? -15.837 4.177 45.625 1.00 95.50 474 THR A C 1
ATOM 3535 O O . THR A 1 474 ? -15.561 4.933 44.697 1.00 95.50 474 THR A O 1
ATOM 3538 N N . PHE A 1 475 ? -16.660 4.541 46.601 1.00 94.06 475 PHE A N 1
ATOM 3539 C CA . PHE A 1 475 ? -17.157 5.903 46.774 1.00 94.06 475 PHE A CA 1
ATOM 3540 C C . PHE A 1 475 ? -16.296 6.590 47.832 1.00 94.06 475 PHE A C 1
ATOM 3542 O O . PHE A 1 475 ? -16.395 6.256 49.008 1.00 94.06 475 PHE A O 1
ATOM 3549 N N . ASN A 1 476 ? -15.404 7.493 47.422 1.00 91.31 476 ASN A N 1
ATOM 3550 C CA . ASN A 1 476 ? -14.538 8.217 48.356 1.00 91.31 476 ASN A CA 1
ATOM 3551 C C . ASN A 1 476 ? -15.280 9.366 49.053 1.00 91.31 476 ASN A C 1
ATOM 3553 O O . ASN A 1 476 ? -16.338 9.772 48.567 1.00 91.31 476 ASN A O 1
ATOM 3557 N N . PRO A 1 477 ? -14.704 9.944 50.130 1.00 84.44 477 PRO A N 1
ATOM 3558 C CA . PRO A 1 477 ? -15.335 11.025 50.870 1.00 84.44 477 PRO A CA 1
ATOM 3559 C C . PRO A 1 477 ? -15.707 12.162 49.937 1.00 84.44 477 PRO A C 1
ATOM 3561 O O . PRO A 1 477 ? -14.848 12.782 49.303 1.00 84.44 477 PRO A O 1
ATOM 3564 N N . SER A 1 478 ? -17.008 12.396 49.824 1.00 79.88 478 SER A N 1
ATOM 3565 C CA . SER A 1 478 ? -17.540 13.345 48.862 1.00 79.88 478 SER A CA 1
ATOM 3566 C C . SER A 1 478 ? -18.799 14.020 49.383 1.00 79.88 478 SER A C 1
ATOM 3568 O O . SER A 1 478 ? -19.594 13.417 50.103 1.00 79.88 478 SER A O 1
ATOM 3570 N N . THR A 1 479 ? -18.992 15.289 49.046 1.00 79.62 479 THR A N 1
ATOM 3571 C CA . THR A 1 479 ? -20.287 15.974 49.138 1.00 79.62 479 THR A CA 1
ATOM 3572 C C . THR A 1 479 ? -21.196 15.642 47.953 1.00 79.62 479 THR A C 1
ATOM 3574 O O . THR A 1 479 ? -22.357 16.041 47.958 1.00 79.62 479 THR A O 1
ATOM 3577 N N . ASP A 1 480 ? -20.690 14.915 46.954 1.00 81.06 480 ASP A N 1
ATOM 3578 C CA . ASP A 1 480 ? -21.445 14.548 45.761 1.00 81.06 480 ASP A CA 1
ATOM 3579 C C . ASP A 1 480 ? -22.510 13.508 46.081 1.00 81.06 480 ASP A C 1
ATOM 3581 O O . ASP A 1 480 ? -22.213 12.485 46.689 1.00 81.06 480 ASP A O 1
ATOM 3585 N N . THR A 1 481 ? -23.734 13.731 45.610 1.00 87.31 481 THR A N 1
ATOM 3586 C CA . THR A 1 481 ? -24.788 12.717 45.659 1.00 87.31 481 THR A CA 1
ATOM 3587 C C . THR A 1 481 ? -24.640 11.795 44.461 1.00 87.31 481 THR A C 1
ATOM 3589 O O . THR A 1 481 ? -24.860 12.209 43.318 1.00 87.31 481 THR A O 1
ATOM 3592 N N . VAL A 1 482 ? -24.268 10.540 44.716 1.00 91.75 482 VAL A N 1
ATOM 3593 C CA . VAL A 1 482 ? -24.069 9.549 43.656 1.00 91.75 482 VAL A CA 1
ATOM 3594 C C . VAL A 1 482 ? -25.235 8.576 43.610 1.00 91.75 482 VAL A C 1
ATOM 3596 O O . VAL A 1 482 ? -25.569 7.936 44.601 1.00 91.75 482 VAL A O 1
ATOM 3599 N N . THR A 1 483 ? -25.845 8.442 42.438 1.00 94.56 483 THR A N 1
ATOM 3600 C CA . THR A 1 483 ? -26.847 7.413 42.155 1.00 94.56 483 THR A CA 1
ATOM 3601 C C . THR A 1 483 ? -26.214 6.337 41.281 1.00 94.56 483 THR A C 1
ATOM 3603 O O . THR A 1 483 ? -25.709 6.645 40.204 1.00 94.56 483 THR A O 1
ATOM 3606 N N . PHE A 1 484 ? -26.235 5.088 41.736 1.00 95.12 484 PHE A N 1
ATOM 3607 C CA . PHE A 1 484 ? -25.597 3.946 41.090 1.00 95.12 484 PHE A CA 1
ATOM 3608 C C . PHE A 1 484 ? -26.631 2.852 40.820 1.00 95.12 484 PHE A C 1
ATOM 3610 O O . PHE A 1 484 ? -27.130 2.214 41.748 1.00 95.12 484 PHE A O 1
ATOM 3617 N N . ASN A 1 485 ? -26.979 2.667 39.546 1.00 93.50 485 ASN A N 1
ATOM 3618 C CA . ASN A 1 485 ? -28.167 1.914 39.152 1.00 93.50 485 ASN A CA 1
ATOM 3619 C C . ASN A 1 485 ? -27.846 0.738 38.226 1.00 93.50 485 ASN A C 1
ATOM 3621 O O . ASN A 1 485 ? -27.250 0.941 37.167 1.00 93.50 485 ASN A O 1
ATOM 3625 N N . ARG A 1 486 ? -28.411 -0.438 38.526 1.00 91.44 486 ARG A N 1
ATOM 3626 C CA . ARG A 1 486 ? -28.497 -1.579 37.592 1.00 91.44 486 ARG A CA 1
ATOM 3627 C C . ARG A 1 486 ? -27.142 -2.166 37.185 1.00 91.44 486 ARG A C 1
ATOM 3629 O O . ARG A 1 486 ? -26.923 -2.474 36.019 1.00 91.44 486 ARG A O 1
ATOM 3636 N N . PHE A 1 487 ? -26.238 -2.352 38.144 1.00 93.25 487 PHE A N 1
ATOM 3637 C CA . PHE A 1 487 ? -24.944 -2.997 37.901 1.00 93.25 487 PHE A CA 1
ATOM 3638 C C . PHE A 1 487 ? -24.814 -4.321 38.640 1.00 93.25 487 PHE A C 1
ATOM 3640 O O . PHE A 1 487 ? -25.222 -4.445 39.795 1.00 93.25 487 PHE A O 1
ATOM 3647 N N . LYS A 1 488 ? -24.185 -5.291 37.981 1.00 91.69 488 LYS A N 1
ATOM 3648 C CA . LYS A 1 488 ? -23.639 -6.484 38.617 1.00 91.69 488 LYS A CA 1
ATOM 3649 C C . LYS A 1 488 ? -22.203 -6.181 39.050 1.00 91.69 488 LYS A C 1
ATOM 3651 O O . LYS A 1 488 ? -21.397 -5.785 38.217 1.00 91.69 488 LYS A O 1
ATOM 3656 N N . VAL A 1 489 ? -21.874 -6.333 40.328 1.00 94.31 489 VAL A N 1
ATOM 3657 C CA . VAL A 1 489 ? -20.542 -6.043 40.887 1.00 94.31 489 VAL A CA 1
ATOM 3658 C C . VAL A 1 489 ? -19.933 -7.335 41.407 1.00 94.31 489 VAL A C 1
ATOM 3660 O O . VAL A 1 489 ? -20.459 -7.936 42.346 1.00 94.31 489 VAL A O 1
ATOM 3663 N N . VAL A 1 490 ? -18.840 -7.772 40.780 1.00 93.25 490 VAL A N 1
ATOM 3664 C CA . VAL A 1 490 ? -18.266 -9.102 41.023 1.00 93.25 490 VAL A CA 1
ATOM 3665 C C . VAL A 1 490 ? -16.758 -9.102 41.148 1.00 93.25 490 VAL A C 1
ATOM 3667 O O . VAL A 1 490 ? -16.076 -8.178 40.699 1.00 93.25 490 VAL A O 1
ATOM 3670 N N . ASN A 1 491 ? -16.238 -10.206 41.688 1.00 93.44 491 ASN A N 1
ATOM 3671 C CA . ASN A 1 491 ? -14.819 -10.543 41.701 1.00 93.44 491 ASN A CA 1
ATOM 3672 C C . ASN A 1 491 ? -13.946 -9.437 42.310 1.00 93.44 491 ASN A C 1
ATOM 3674 O O . ASN A 1 491 ? -12.793 -9.267 41.920 1.00 93.44 491 ASN A O 1
ATOM 3678 N N . GLY A 1 492 ? -14.476 -8.649 43.240 1.00 94.06 492 GLY A N 1
ATOM 3679 C CA . GLY A 1 492 ? -13.680 -7.761 44.072 1.00 94.06 492 GLY A CA 1
ATOM 3680 C C . GLY A 1 492 ? -12.881 -8.591 45.066 1.00 94.06 492 GLY A C 1
ATOM 3681 O O . GLY A 1 492 ? -13.415 -9.516 45.676 1.00 94.06 492 GLY A O 1
ATOM 3682 N N . ARG A 1 493 ? -11.598 -8.282 45.252 1.00 93.12 493 ARG A N 1
ATOM 3683 C CA . ARG A 1 493 ? -10.758 -8.949 46.253 1.00 93.12 493 ARG A CA 1
ATOM 3684 C C . ARG A 1 493 ? -9.919 -7.936 47.017 1.00 93.12 493 ARG A C 1
ATOM 3686 O O . ARG A 1 493 ? -8.757 -7.685 46.689 1.00 93.12 493 ARG A O 1
ATOM 3693 N N . ALA A 1 494 ? -10.501 -7.370 48.067 1.00 90.12 494 ALA A N 1
ATOM 3694 C CA . ALA A 1 494 ? -9.792 -6.472 48.966 1.00 90.12 494 ALA A CA 1
ATOM 3695 C C . ALA A 1 494 ? -8.840 -7.287 49.854 1.00 90.12 494 ALA A C 1
ATOM 3697 O O . ALA A 1 494 ? -9.273 -8.058 50.711 1.00 90.12 494 ALA A O 1
ATOM 3698 N N . THR A 1 495 ? -7.531 -7.145 49.641 1.00 85.19 495 THR A N 1
ATOM 3699 C CA . THR A 1 495 ? -6.502 -7.795 50.473 1.00 85.19 495 THR A CA 1
ATOM 3700 C C . THR A 1 495 ? -6.349 -7.113 51.834 1.00 85.19 495 THR A C 1
ATOM 3702 O O . THR A 1 495 ? -5.975 -7.765 52.810 1.00 85.19 495 THR A O 1
ATOM 3705 N N . SER A 1 496 ? -6.705 -5.828 51.916 1.00 82.25 496 SER A N 1
ATOM 3706 C CA . SER A 1 496 ? -6.830 -5.045 53.143 1.00 82.25 496 SER A CA 1
ATOM 3707 C C . SER A 1 496 ? -8.086 -4.166 53.126 1.00 82.25 496 SER A C 1
ATOM 3709 O O . SER A 1 496 ? -8.440 -3.586 52.098 1.00 82.25 496 SER A O 1
ATOM 3711 N N . GLY A 1 497 ? -8.753 -4.060 54.280 1.00 82.88 497 GLY A N 1
ATOM 3712 C CA . GLY A 1 497 ? -9.923 -3.199 54.484 1.00 82.88 497 GLY A CA 1
ATOM 3713 C C . GLY A 1 497 ? -11.278 -3.830 54.137 1.00 82.88 497 GLY A C 1
ATOM 3714 O O . GLY A 1 497 ? -11.362 -4.917 53.572 1.00 82.88 497 GLY A O 1
ATOM 3715 N N . ASP A 1 498 ? -12.344 -3.121 54.515 1.00 88.44 498 ASP A N 1
ATOM 3716 C CA . ASP A 1 498 ? -13.743 -3.542 54.352 1.00 88.44 498 ASP A CA 1
ATOM 3717 C C . ASP A 1 498 ? -14.247 -3.317 52.901 1.00 88.44 498 ASP A C 1
ATOM 3719 O O . ASP A 1 498 ? -13.686 -2.473 52.192 1.00 88.44 498 ASP A O 1
ATOM 3723 N N . GLY A 1 499 ? -15.305 -4.010 52.456 1.00 86.50 499 GLY A N 1
ATOM 3724 C CA . GLY A 1 499 ? -16.034 -3.686 51.212 1.00 86.50 499 GLY A CA 1
ATOM 3725 C C . GLY A 1 499 ? -15.335 -4.081 49.913 1.00 86.50 499 GLY A C 1
ATOM 3726 O O . GLY A 1 499 ? -14.904 -3.195 49.178 1.00 86.50 499 GLY A O 1
ATOM 3727 N N . ALA A 1 500 ? -15.198 -5.374 49.605 1.00 92.00 500 ALA A N 1
ATOM 3728 C CA . ALA A 1 500 ? -14.492 -5.800 48.390 1.00 92.00 500 ALA A CA 1
ATOM 3729 C C . ALA A 1 500 ? -15.294 -5.561 47.099 1.00 92.00 500 ALA A C 1
ATOM 3731 O O . ALA A 1 500 ? -14.708 -5.170 46.091 1.00 92.00 500 ALA A O 1
ATOM 3732 N N . GLY A 1 501 ? -16.614 -5.750 47.119 1.00 93.88 501 GLY A N 1
ATOM 3733 C CA . GLY A 1 501 ? -17.477 -5.392 45.993 1.00 93.88 501 GLY A CA 1
ATOM 3734 C C . GLY A 1 501 ? -17.677 -3.882 45.917 1.00 93.88 501 GLY A C 1
ATOM 3735 O O . GLY A 1 501 ? -17.188 -3.221 45.001 1.00 93.88 501 GLY A O 1
ATOM 3736 N N . ILE A 1 502 ? -18.374 -3.330 46.909 1.00 96.12 502 ILE A N 1
ATOM 3737 C CA . ILE A 1 502 ? -18.668 -1.902 47.021 1.00 96.12 502 ILE A CA 1
ATOM 3738 C C . ILE A 1 502 ? -18.189 -1.375 48.374 1.00 96.12 502 ILE A C 1
ATOM 3740 O O . ILE A 1 502 ? -18.596 -1.863 49.426 1.00 96.12 502 ILE A O 1
ATOM 3744 N N . TYR A 1 503 ? -17.382 -0.320 48.357 1.00 95.50 503 TYR A N 1
ATOM 3745 C CA . TYR A 1 503 ? -16.951 0.398 49.552 1.00 95.50 503 TYR A CA 1
ATOM 3746 C C . TYR A 1 503 ? -17.425 1.847 49.507 1.00 95.50 503 TYR A C 1
ATOM 3748 O O . TYR A 1 503 ? -17.074 2.592 48.592 1.00 95.50 503 TYR A O 1
ATOM 3756 N N . ILE A 1 504 ? -18.195 2.260 50.510 1.00 94.50 504 ILE A N 1
ATOM 3757 C CA . ILE A 1 504 ? -18.654 3.638 50.680 1.00 94.50 504 ILE A CA 1
ATOM 3758 C C . ILE A 1 504 ? -17.864 4.266 51.820 1.00 94.50 504 ILE A C 1
ATOM 3760 O O . ILE A 1 504 ? -17.956 3.825 52.959 1.00 94.50 504 ILE A O 1
ATOM 3764 N N . ASN A 1 505 ? -17.102 5.306 51.514 1.00 92.81 505 ASN A N 1
ATOM 3765 C CA . ASN A 1 505 ? -16.282 6.052 52.455 1.00 92.81 505 ASN A CA 1
ATOM 3766 C C . ASN A 1 505 ? -16.804 7.485 52.535 1.00 92.81 505 ASN A C 1
ATOM 3768 O O . ASN A 1 505 ? -16.502 8.290 51.667 1.00 92.81 505 ASN A O 1
ATOM 3772 N N . ASP A 1 506 ? -17.610 7.794 53.543 1.00 91.62 506 ASP A N 1
ATOM 3773 C CA . ASP A 1 506 ? -18.176 9.122 53.808 1.00 91.62 506 ASP A CA 1
ATOM 3774 C C . ASP A 1 506 ? -18.761 9.854 52.579 1.00 91.62 506 ASP A C 1
ATOM 3776 O O . ASP A 1 506 ? -18.484 11.031 52.326 1.00 91.62 506 ASP A O 1
ATOM 3780 N N . ALA A 1 507 ? -19.591 9.156 51.802 1.00 90.06 507 ALA A N 1
ATOM 3781 C CA . ALA A 1 507 ? -20.285 9.689 50.629 1.00 90.06 507 ALA A CA 1
ATOM 3782 C C . ALA A 1 507 ? -21.808 9.471 50.735 1.00 90.06 507 ALA A C 1
ATOM 3784 O O . ALA A 1 507 ? -22.229 8.441 51.272 1.00 90.06 507 ALA A O 1
ATOM 3785 N N . PRO A 1 508 ? -22.644 10.408 50.242 1.00 91.25 508 PRO A N 1
ATOM 3786 C CA . PRO A 1 508 ? -24.072 10.188 50.080 1.00 91.25 508 PRO A CA 1
ATOM 3787 C C . PRO A 1 508 ? -24.335 9.400 48.791 1.00 91.25 508 PRO A C 1
ATOM 3789 O O . PRO A 1 508 ? -24.108 9.894 47.684 1.00 91.25 508 PRO A O 1
ATOM 3792 N N . VAL A 1 509 ? -24.806 8.160 48.934 1.00 93.75 509 VAL A N 1
ATOM 3793 C CA . VAL A 1 509 ? -24.933 7.212 47.816 1.00 93.75 509 VAL A CA 1
ATOM 3794 C C . VAL A 1 509 ? -26.312 6.558 47.806 1.00 93.75 509 VAL A C 1
ATOM 3796 O O . VAL A 1 509 ? -26.803 6.111 48.841 1.00 93.75 509 VAL A O 1
ATOM 3799 N N . ALA A 1 510 ? -26.910 6.460 46.621 1.00 95.12 510 ALA A N 1
ATOM 3800 C CA . ALA A 1 510 ? -28.089 5.648 46.353 1.00 95.12 510 ALA A CA 1
ATOM 3801 C C . ALA A 1 510 ? -27.716 4.482 45.429 1.00 95.12 510 ALA A C 1
ATOM 3803 O O . ALA A 1 510 ? -27.390 4.701 44.262 1.00 95.12 510 ALA A O 1
ATOM 3804 N N . ILE A 1 511 ? -27.762 3.254 45.942 1.00 94.62 511 ILE A N 1
ATOM 3805 C CA . ILE A 1 511 ? -27.526 2.016 45.190 1.00 94.62 511 ILE A CA 1
ATOM 3806 C C . ILE A 1 511 ? -28.884 1.399 44.871 1.00 94.62 511 ILE A C 1
ATOM 3808 O O . ILE A 1 511 ? -29.626 1.032 45.783 1.00 94.62 511 ILE A O 1
ATOM 3812 N N . ASN A 1 512 ? -29.219 1.290 43.585 1.00 92.06 512 ASN A N 1
ATOM 3813 C CA . ASN A 1 512 ? -30.532 0.806 43.170 1.00 92.06 512 ASN A CA 1
ATOM 3814 C C . ASN A 1 512 ? -30.431 -0.335 42.160 1.00 92.06 512 ASN A C 1
ATOM 3816 O O . ASN A 1 512 ? -29.794 -0.203 41.113 1.00 92.06 512 ASN A O 1
ATOM 3820 N N . ASN A 1 513 ? -31.169 -1.413 42.419 1.00 87.88 513 ASN A N 1
ATOM 3821 C CA . ASN A 1 513 ? -31.338 -2.534 41.495 1.00 87.88 513 ASN A CA 1
ATOM 3822 C C . ASN A 1 513 ? -30.006 -3.178 41.074 1.00 87.88 513 ASN A C 1
ATOM 3824 O O . ASN A 1 513 ? -29.842 -3.525 39.904 1.00 87.88 513 ASN A O 1
ATOM 3828 N N . CYS A 1 514 ? -29.046 -3.275 41.995 1.00 90.44 514 CYS A N 1
ATOM 3829 C CA . CYS A 1 514 ? -27.734 -3.865 41.737 1.00 90.44 514 CYS A CA 1
ATOM 3830 C C . CYS A 1 514 ? -27.656 -5.321 42.223 1.00 90.44 514 CYS A C 1
ATOM 3832 O O . CYS A 1 514 ? -28.389 -5.727 43.122 1.00 90.44 514 CYS A O 1
ATOM 3834 N N . TYR A 1 515 ? -26.704 -6.077 41.678 1.00 88.94 515 TYR A N 1
ATOM 3835 C CA . TYR A 1 515 ? -26.411 -7.451 42.087 1.00 88.94 515 TYR A CA 1
ATOM 3836 C C . TYR A 1 515 ? -24.938 -7.574 42.486 1.00 88.94 515 TYR A C 1
ATOM 3838 O O . TYR A 1 515 ? -24.053 -7.477 41.639 1.00 88.94 515 TYR A O 1
ATOM 3846 N N . VAL A 1 516 ? -24.648 -7.732 43.774 1.00 90.56 516 VAL A N 1
ATOM 3847 C CA . VAL A 1 516 ? -23.285 -7.778 44.320 1.00 90.56 516 VAL A CA 1
ATOM 3848 C C . VAL A 1 516 ? -22.963 -9.213 44.721 1.00 90.56 516 VAL A C 1
ATOM 3850 O O . VAL A 1 516 ? -23.520 -9.728 45.689 1.00 90.56 516 VAL A O 1
ATOM 3853 N N . TYR A 1 517 ? -22.076 -9.853 43.964 1.00 87.44 517 TYR A N 1
ATOM 3854 C CA . TYR A 1 517 ? -21.869 -11.302 44.004 1.00 87.44 517 TYR A CA 1
ATOM 3855 C C . TYR A 1 517 ? -20.393 -11.690 43.920 1.00 87.44 517 TYR A C 1
ATOM 3857 O O . TYR A 1 517 ? -19.646 -11.088 43.151 1.00 87.44 517 TYR A O 1
ATOM 3865 N N . ASN A 1 518 ? -19.973 -12.728 44.645 1.00 87.50 518 ASN A N 1
ATOM 3866 C CA . ASN A 1 518 ? -18.624 -13.300 44.563 1.00 87.50 518 ASN A CA 1
ATOM 3867 C C . ASN A 1 518 ? -17.502 -12.271 44.779 1.00 87.50 518 ASN A C 1
ATOM 3869 O O . ASN A 1 518 ? -16.550 -12.172 44.000 1.00 87.50 518 ASN A O 1
ATOM 3873 N N . ASN A 1 519 ? -17.625 -11.463 45.831 1.00 90.94 519 ASN A N 1
ATOM 3874 C CA . ASN A 1 519 ? -16.582 -10.536 46.264 1.00 90.94 519 ASN A CA 1
ATOM 3875 C C . ASN A 1 519 ? -15.984 -10.996 47.599 1.00 90.94 519 ASN A C 1
ATOM 3877 O O . ASN A 1 519 ? -16.687 -11.514 48.461 1.00 90.94 519 ASN A O 1
ATOM 3881 N N . THR A 1 520 ? -14.675 -10.812 47.780 1.00 90.94 520 THR A N 1
ATOM 3882 C CA . THR A 1 520 ? -13.918 -11.319 48.933 1.00 90.94 520 THR A CA 1
ATOM 3883 C C . THR A 1 520 ? -13.134 -10.220 49.658 1.00 90.94 520 THR A C 1
ATOM 3885 O O . THR A 1 520 ? -12.141 -9.703 49.138 1.00 90.94 520 THR A O 1
ATOM 3888 N N . ALA A 1 521 ? -13.503 -9.912 50.902 1.00 90.12 521 ALA A N 1
ATOM 3889 C CA . ALA A 1 521 ? -12.703 -9.108 51.826 1.00 90.12 521 ALA A CA 1
ATOM 3890 C C . ALA A 1 521 ? -11.761 -10.026 52.628 1.00 90.12 521 ALA A C 1
ATOM 3892 O O . ALA A 1 521 ? -12.159 -10.701 53.572 1.00 90.12 521 ALA A O 1
ATOM 3893 N N . SER A 1 522 ? -10.482 -10.069 52.244 1.00 86.00 522 SER A N 1
ATOM 3894 C CA . SER A 1 522 ? -9.519 -11.075 52.731 1.00 86.00 522 SER A CA 1
ATOM 3895 C C . SER A 1 522 ? -8.986 -10.819 54.143 1.00 86.00 522 SER A C 1
ATOM 3897 O O . SER A 1 522 ? -8.359 -11.712 54.712 1.00 86.00 522 SER A O 1
ATOM 3899 N N . THR A 1 523 ? -9.181 -9.623 54.699 1.00 80.81 523 THR A N 1
ATOM 3900 C CA . THR A 1 523 ? -8.811 -9.265 56.086 1.00 80.81 523 THR A CA 1
ATOM 3901 C C . THR A 1 523 ? -9.790 -8.268 56.727 1.00 80.81 523 THR A C 1
ATOM 3903 O O . THR A 1 523 ? -9.530 -7.763 57.817 1.00 80.81 523 THR A O 1
ATOM 3906 N N . GLY A 1 524 ? -10.897 -7.957 56.046 1.00 80.94 524 GLY A N 1
ATOM 3907 C CA . GLY A 1 524 ? -11.886 -6.956 56.454 1.00 80.94 524 GLY A CA 1
ATOM 3908 C C . GLY A 1 524 ? -13.295 -7.538 56.544 1.00 80.94 524 GLY A C 1
ATOM 3909 O O . GLY A 1 524 ? -13.478 -8.751 56.486 1.00 80.94 524 GLY A O 1
ATOM 3910 N N . ARG A 1 525 ? -14.287 -6.660 56.687 1.00 86.12 525 ARG A N 1
ATOM 3911 C CA . ARG A 1 525 ? -15.721 -6.963 56.816 1.00 86.12 525 ARG A CA 1
ATOM 3912 C C . ARG A 1 525 ? -16.489 -6.536 55.565 1.00 86.12 525 ARG A C 1
ATOM 3914 O O . ARG A 1 525 ? -16.013 -5.698 54.799 1.00 86.12 525 ARG A O 1
ATOM 3921 N N . GLY A 1 526 ? -17.692 -7.074 55.372 1.00 81.56 526 GLY A N 1
ATOM 3922 C CA . GLY A 1 526 ? -18.574 -6.700 54.264 1.00 81.56 526 GLY A CA 1
ATOM 3923 C C . GLY A 1 526 ? -17.948 -7.052 52.923 1.00 81.56 526 GLY A C 1
ATOM 3924 O O . GLY A 1 526 ? -17.603 -6.156 52.159 1.00 81.56 526 GLY A O 1
ATOM 3925 N N . GLY A 1 527 ? -17.750 -8.343 52.647 1.00 85.69 527 GLY A N 1
ATOM 3926 C CA . GLY A 1 527 ? -17.226 -8.812 51.361 1.00 85.69 527 GLY A CA 1
ATOM 3927 C C . GLY A 1 527 ? -17.988 -8.205 50.181 1.00 85.69 527 GLY A C 1
ATOM 3928 O O . GLY A 1 527 ? -17.363 -7.726 49.233 1.00 85.69 527 GLY A O 1
ATOM 3929 N N . GLY A 1 528 ? -19.318 -8.133 50.289 1.00 89.94 528 GLY A N 1
ATOM 3930 C CA . GLY A 1 528 ? -20.191 -7.495 49.308 1.00 89.94 528 GLY A CA 1
ATOM 3931 C C . GLY A 1 528 ? -20.142 -5.972 49.387 1.00 89.94 528 GLY A C 1
ATOM 3932 O O . GLY A 1 528 ? -19.497 -5.328 48.559 1.00 89.94 528 GLY A O 1
ATOM 3933 N N . ILE A 1 529 ? -20.832 -5.392 50.371 1.00 92.56 529 ILE A N 1
ATOM 3934 C CA . ILE A 1 529 ? -20.917 -3.939 50.574 1.00 92.56 529 ILE A CA 1
ATOM 3935 C C . ILE A 1 529 ? -20.364 -3.569 51.953 1.00 92.56 529 ILE A C 1
ATOM 3937 O O . ILE A 1 529 ? -20.739 -4.166 52.957 1.00 92.56 529 ILE A O 1
ATOM 3941 N N . ALA A 1 530 ? -19.533 -2.534 52.039 1.00 92.25 530 ALA A N 1
ATOM 3942 C CA . ALA A 1 530 ? -19.223 -1.893 53.312 1.00 92.25 530 ALA A CA 1
ATOM 3943 C C . ALA A 1 530 ? -19.538 -0.399 53.269 1.00 92.25 530 ALA A C 1
ATOM 3945 O O . ALA A 1 530 ? -19.054 0.329 52.400 1.00 92.25 530 ALA A O 1
ATOM 3946 N N . VAL A 1 531 ? -20.341 0.053 54.228 1.00 92.00 531 VAL A N 1
ATOM 3947 C CA . VAL A 1 531 ? -20.741 1.448 54.393 1.00 92.00 531 VAL A CA 1
ATOM 3948 C C . VAL A 1 531 ? -19.990 2.021 55.579 1.00 92.00 531 VAL A C 1
ATOM 3950 O O . VAL A 1 531 ? -20.322 1.698 56.704 1.00 92.00 531 VAL A O 1
ATOM 3953 N N . ASN A 1 532 ? -18.985 2.857 55.340 1.00 91.25 532 ASN A N 1
ATOM 3954 C CA . ASN A 1 532 ? -18.266 3.612 56.361 1.00 91.25 532 ASN A CA 1
ATOM 3955 C C . ASN A 1 532 ? -18.535 5.111 56.172 1.00 91.25 532 ASN A C 1
ATOM 3957 O O . ASN A 1 532 ? -17.744 5.809 55.538 1.00 91.25 532 ASN A O 1
ATOM 3961 N N . SER A 1 533 ? -19.696 5.599 56.616 1.00 88.25 533 SER A N 1
ATOM 3962 C CA . SER A 1 533 ? -20.177 6.937 56.237 1.00 88.25 533 SER A CA 1
ATOM 3963 C C . SER A 1 533 ? -20.939 7.645 57.354 1.00 88.25 533 SER A C 1
ATOM 3965 O O . SER A 1 533 ? -21.735 7.038 58.069 1.00 88.25 533 SER A O 1
ATOM 3967 N N . THR A 1 534 ? -20.732 8.960 57.482 1.00 90.31 534 THR A N 1
ATOM 3968 C CA . THR A 1 534 ? -21.599 9.837 58.295 1.00 90.31 534 THR A CA 1
ATOM 3969 C C . THR A 1 534 ? -22.807 10.351 57.504 1.00 90.31 534 THR A C 1
ATOM 3971 O O . THR A 1 534 ? -23.724 10.950 58.067 1.00 90.31 534 THR A O 1
ATOM 3974 N N . LYS A 1 535 ? -22.827 10.106 56.188 1.00 90.50 535 LYS A N 1
ATOM 3975 C CA . LYS A 1 535 ? -23.833 10.591 55.239 1.00 90.50 535 LYS A CA 1
ATOM 3976 C C . LYS A 1 535 ? -24.852 9.502 54.918 1.00 90.50 535 LYS A C 1
ATOM 3978 O O . LYS A 1 535 ? -24.604 8.313 55.108 1.00 90.50 535 LYS A O 1
ATOM 3983 N N . ALA A 1 536 ? -26.019 9.924 54.439 1.00 89.25 536 ALA A N 1
ATOM 3984 C CA . ALA A 1 536 ? -27.111 9.010 54.136 1.00 89.25 536 ALA A CA 1
ATOM 3985 C C . ALA A 1 536 ? -26.743 8.055 52.990 1.00 89.25 536 ALA A C 1
ATOM 3987 O O . ALA A 1 536 ? -26.247 8.490 51.954 1.00 89.25 536 ALA A O 1
ATOM 3988 N N . THR A 1 537 ? -27.032 6.769 53.172 1.00 92.88 537 THR A N 1
ATOM 3989 C CA . THR A 1 537 ? -26.914 5.746 52.127 1.00 92.88 537 THR A CA 1
ATOM 3990 C C . THR A 1 537 ? -28.262 5.064 51.943 1.00 92.88 537 THR A C 1
ATOM 3992 O O . THR A 1 537 ? -28.880 4.643 52.924 1.00 92.88 537 THR A O 1
ATOM 3995 N N . THR A 1 538 ? -28.729 4.942 50.702 1.00 93.44 538 THR A N 1
ATOM 3996 C CA . THR A 1 538 ? -29.925 4.160 50.370 1.00 93.44 538 THR A CA 1
ATOM 3997 C C . THR A 1 538 ? -29.550 2.962 49.510 1.00 93.44 538 THR A C 1
ATOM 3999 O O . THR A 1 538 ? -28.773 3.078 48.566 1.00 93.44 538 THR A O 1
ATOM 4002 N N . ILE A 1 539 ? -30.099 1.799 49.849 1.00 91.31 539 ILE A N 1
ATOM 4003 C CA . ILE A 1 539 ? -29.937 0.550 49.107 1.00 91.31 539 ILE A CA 1
ATOM 4004 C C . ILE A 1 539 ? -31.342 0.024 48.817 1.00 91.31 539 ILE A C 1
ATOM 4006 O O . ILE A 1 539 ? -32.105 -0.280 49.736 1.00 91.31 539 ILE A O 1
ATOM 4010 N N . THR A 1 540 ? -31.706 -0.027 47.540 1.00 88.38 540 THR A N 1
ATOM 4011 C CA . THR A 1 540 ? -33.063 -0.381 47.099 1.00 88.38 540 THR A CA 1
ATOM 4012 C C . THR A 1 540 ? -32.993 -1.442 46.010 1.00 88.38 540 THR A C 1
ATOM 4014 O O . THR A 1 540 ? -32.168 -1.322 45.104 1.00 88.38 540 THR A O 1
ATOM 4017 N N . GLY A 1 541 ? -33.841 -2.472 46.049 1.00 81.75 541 GLY A N 1
ATOM 4018 C CA . GLY A 1 541 ? -33.928 -3.448 44.950 1.00 81.75 541 GLY A CA 1
ATOM 4019 C C . GLY A 1 541 ? -32.653 -4.265 44.724 1.00 81.75 541 GLY A C 1
ATOM 4020 O O . GLY A 1 541 ? -32.490 -4.830 43.649 1.00 81.75 541 GLY A O 1
ATOM 4021 N N . THR A 1 542 ? -31.711 -4.247 45.669 1.00 86.12 542 THR A N 1
ATOM 4022 C CA . THR A 1 542 ? -30.343 -4.737 45.470 1.00 86.12 542 THR A CA 1
ATOM 4023 C C . THR A 1 542 ? -30.167 -6.085 46.149 1.00 86.12 542 THR A C 1
ATOM 4025 O O . THR A 1 542 ? -30.587 -6.257 47.291 1.00 86.12 542 THR A O 1
ATOM 4028 N N . SER A 1 543 ? -29.531 -7.026 45.463 1.00 85.19 543 SER A N 1
ATOM 4029 C CA . SER A 1 543 ? -29.182 -8.332 46.022 1.00 85.19 543 SER A CA 1
ATOM 4030 C C . SER A 1 543 ? -27.683 -8.398 46.282 1.00 85.19 543 SER A C 1
ATOM 4032 O O . SER A 1 543 ? -26.880 -8.142 45.388 1.00 85.19 543 SER A O 1
ATOM 4034 N N . VAL A 1 544 ? -27.301 -8.728 47.510 1.00 85.12 544 VAL A N 1
ATOM 4035 C CA . VAL A 1 544 ? -25.919 -8.912 47.954 1.00 85.12 544 VAL A CA 1
ATOM 4036 C C . VAL A 1 544 ? -25.814 -10.338 48.466 1.00 85.12 544 VAL A C 1
ATOM 4038 O O . VAL A 1 544 ? -26.316 -10.618 49.545 1.00 85.12 544 VAL A O 1
ATOM 4041 N N . VAL A 1 545 ? -25.237 -11.237 47.675 1.00 80.31 545 VAL A N 1
ATOM 4042 C CA . VAL A 1 545 ? -25.258 -12.691 47.922 1.00 80.31 545 VAL A CA 1
ATOM 4043 C C . VAL A 1 545 ? -23.908 -13.311 47.570 1.00 80.31 545 VAL A C 1
ATOM 4045 O O . VAL A 1 545 ? -23.189 -12.752 46.742 1.00 80.31 545 VAL A O 1
ATOM 4048 N N . ASP A 1 546 ? -23.545 -14.444 48.177 1.00 81.19 546 ASP A N 1
ATOM 4049 C CA . ASP A 1 546 ? -22.300 -15.172 47.871 1.00 81.19 546 ASP A CA 1
ATOM 4050 C C . ASP A 1 546 ? -21.040 -14.295 47.950 1.00 81.19 546 ASP A C 1
ATOM 4052 O O . ASP A 1 546 ? -20.138 -14.347 47.111 1.00 81.19 546 ASP A O 1
ATOM 4056 N N . ASN A 1 547 ? -20.977 -13.428 48.956 1.00 85.19 547 ASN A N 1
ATOM 4057 C CA . ASN A 1 547 ? -19.773 -12.662 49.251 1.00 85.19 547 ASN A CA 1
ATOM 4058 C C . ASN A 1 547 ? -19.064 -13.268 50.466 1.00 85.19 547 ASN A C 1
ATOM 4060 O O . ASN A 1 547 ? -19.661 -14.018 51.230 1.00 85.19 547 ASN A O 1
ATOM 4064 N N . PHE A 1 548 ? -17.778 -12.967 50.635 1.00 85.94 548 PHE A N 1
ATOM 4065 C CA . PHE A 1 548 ? -16.957 -13.576 51.678 1.00 85.94 548 PHE A CA 1
ATOM 4066 C C . PHE A 1 548 ? -16.100 -12.546 52.414 1.00 85.94 548 PHE A C 1
ATOM 4068 O O . PHE A 1 548 ? -15.456 -11.696 51.795 1.00 85.94 548 PHE A O 1
ATOM 4075 N N . ALA A 1 549 ? -16.049 -12.647 53.737 1.00 84.38 549 ALA A N 1
ATOM 4076 C CA . ALA A 1 549 ? -15.181 -11.895 54.624 1.00 84.38 549 ALA A CA 1
ATOM 4077 C C . ALA A 1 549 ? -14.478 -12.863 55.592 1.00 84.38 549 ALA A C 1
ATOM 4079 O O . ALA A 1 549 ? -15.101 -13.650 56.291 1.00 84.38 549 ALA A O 1
ATOM 4080 N N . THR A 1 550 ? -13.148 -12.817 55.656 1.00 76.38 550 THR A N 1
ATOM 4081 C CA . THR A 1 550 ? -12.366 -13.764 56.483 1.00 76.38 550 THR A CA 1
ATOM 4082 C C . THR A 1 550 ? -12.321 -13.403 57.968 1.00 76.38 550 THR A C 1
ATOM 4084 O O . THR A 1 550 ? -11.884 -14.214 58.786 1.00 76.38 550 THR A O 1
ATOM 4087 N N . ALA A 1 551 ? -12.703 -12.181 58.344 1.00 67.69 551 ALA A N 1
ATOM 4088 C CA . ALA A 1 551 ? -12.717 -11.774 59.741 1.00 67.69 551 ALA A CA 1
ATOM 4089 C C . ALA A 1 551 ? -13.849 -12.522 60.472 1.00 67.69 551 ALA A C 1
ATOM 4091 O O . ALA A 1 551 ? -15.017 -12.309 60.194 1.00 67.69 551 ALA A O 1
ATOM 4092 N N . HIS A 1 552 ? -13.501 -13.399 61.420 1.00 51.34 552 HIS A N 1
ATOM 4093 C CA . HIS A 1 552 ? -14.405 -14.370 62.065 1.00 51.34 552 HIS A CA 1
ATOM 4094 C C . HIS A 1 552 ? -15.598 -13.792 62.868 1.00 51.34 552 HIS A C 1
ATOM 4096 O O . HIS A 1 552 ? -16.380 -14.561 63.418 1.00 51.34 552 HIS A O 1
ATOM 4102 N N . THR A 1 553 ? -15.754 -12.466 62.940 1.00 56.59 553 THR A N 1
ATOM 4103 C CA . THR A 1 553 ? -16.918 -11.763 63.520 1.00 56.59 553 THR A CA 1
ATOM 4104 C C . THR A 1 553 ? -17.632 -10.864 62.497 1.00 56.59 553 THR A C 1
ATOM 4106 O O . THR A 1 553 ? -18.392 -9.971 62.861 1.00 56.59 553 THR A O 1
ATOM 4109 N N . ALA A 1 554 ? -17.339 -11.029 61.205 1.00 60.31 554 ALA A N 1
ATOM 4110 C CA . ALA A 1 554 ? -17.738 -10.110 60.151 1.00 60.31 554 ALA A CA 1
ATOM 4111 C C . ALA A 1 554 ? -19.009 -10.538 59.423 1.00 60.31 554 ALA A C 1
ATOM 4113 O O . ALA A 1 554 ? -19.204 -11.700 59.092 1.00 60.31 554 ALA A O 1
ATOM 4114 N N . SER A 1 555 ? -19.817 -9.550 59.059 1.00 71.38 555 SER A N 1
ATOM 4115 C CA . SER A 1 555 ? -20.875 -9.689 58.065 1.00 71.38 555 SER A CA 1
ATOM 4116 C C . SER A 1 555 ? -20.271 -9.897 56.665 1.00 71.38 555 SER A C 1
ATOM 4118 O O . SER A 1 555 ? -19.620 -8.989 56.140 1.00 71.38 555 SER A O 1
ATOM 4120 N N . ASP A 1 556 ? -20.502 -11.052 56.047 1.00 78.25 556 ASP A N 1
ATOM 4121 C CA . ASP A 1 556 ? -20.048 -11.375 54.685 1.00 78.25 556 ASP A CA 1
ATOM 4122 C C . ASP A 1 556 ? -20.729 -10.519 53.605 1.00 78.25 556 ASP A C 1
ATOM 4124 O O . ASP A 1 556 ? -20.069 -9.975 52.715 1.00 78.25 556 ASP A O 1
ATOM 4128 N N . GLY A 1 557 ? -22.052 -10.362 53.711 1.00 79.44 557 GLY A N 1
ATOM 4129 C CA . GLY A 1 557 ? -22.866 -9.609 52.757 1.00 79.44 557 GLY A CA 1
ATOM 4130 C C . GLY A 1 557 ? -22.656 -8.100 52.877 1.00 79.44 557 GLY A C 1
ATOM 4131 O O . GLY A 1 557 ? -22.074 -7.475 51.988 1.00 79.44 557 GLY A O 1
ATOM 4132 N N . MET A 1 558 ? -23.107 -7.502 53.985 1.00 86.62 558 MET A N 1
ATOM 4133 C CA . MET A 1 558 ? -23.031 -6.054 54.202 1.00 86.62 558 MET A CA 1
ATOM 4134 C C . MET A 1 558 ? -22.513 -5.682 55.590 1.00 86.62 558 MET A C 1
ATOM 4136 O O . MET A 1 558 ? -23.088 -6.105 56.586 1.00 86.62 558 MET A O 1
ATOM 4140 N N . TYR A 1 559 ? -21.502 -4.811 55.644 1.00 87.50 559 TYR A N 1
ATOM 4141 C CA . TYR A 1 559 ? -20.981 -4.206 56.873 1.00 87.50 559 TYR A CA 1
ATOM 4142 C C . TYR A 1 559 ? -21.333 -2.716 56.955 1.00 87.50 559 TYR A C 1
ATOM 4144 O O . TYR A 1 559 ? -21.155 -1.988 55.980 1.00 87.50 559 TYR A O 1
ATOM 4152 N N . VAL A 1 560 ? -21.790 -2.236 58.114 1.00 86.50 560 VAL A N 1
ATOM 4153 C CA . VAL A 1 560 ? -22.076 -0.810 58.349 1.00 86.50 560 VAL A CA 1
ATOM 4154 C C . VAL A 1 560 ? -21.233 -0.304 59.518 1.00 86.50 560 VAL A C 1
ATOM 4156 O O . VAL A 1 560 ? -21.298 -0.824 60.628 1.00 86.50 560 VAL A O 1
ATOM 4159 N N . ALA A 1 561 ? -20.447 0.731 59.252 1.00 78.94 561 ALA A N 1
ATOM 4160 C CA . ALA A 1 561 ? -19.664 1.511 60.192 1.00 78.94 561 ALA A CA 1
ATOM 4161 C C . ALA A 1 561 ? -19.981 3.005 60.004 1.00 78.94 561 ALA A C 1
ATOM 4163 O O . ALA A 1 561 ? -20.184 3.493 58.896 1.00 78.94 561 ALA A O 1
ATOM 4164 N N . GLY A 1 562 ? -20.015 3.767 61.092 1.00 79.38 562 GLY A N 1
ATOM 4165 C CA . GLY A 1 562 ? -20.293 5.206 61.047 1.00 79.38 562 GLY A CA 1
ATOM 4166 C C . GLY A 1 562 ? -21.689 5.582 61.539 1.00 79.38 562 GLY A C 1
ATOM 4167 O O . GLY A 1 562 ? -22.519 4.734 61.849 1.00 79.38 562 GLY A O 1
ATOM 4168 N N . SER A 1 563 ? -21.912 6.889 61.686 1.00 76.38 563 SER A N 1
ATOM 4169 C CA . SER A 1 563 ? -23.123 7.464 62.289 1.00 76.38 563 SER A CA 1
ATOM 4170 C C . SER A 1 563 ? -24.204 7.856 61.274 1.00 76.38 563 SER A C 1
ATOM 4172 O O . SER A 1 563 ? -25.234 8.410 61.663 1.00 76.38 563 SER A O 1
ATOM 4174 N N . GLY A 1 564 ? -23.967 7.632 59.979 1.00 81.81 564 GLY A N 1
ATOM 4175 C CA . GLY A 1 564 ? -24.903 7.968 58.912 1.00 81.81 564 GLY A CA 1
ATOM 4176 C C . GLY A 1 564 ? -26.112 7.037 58.877 1.00 81.81 564 GLY A C 1
ATOM 4177 O O . GLY A 1 564 ? -26.027 5.858 59.212 1.00 81.81 564 GLY A O 1
ATOM 4178 N N . LYS A 1 565 ? -27.259 7.559 58.428 1.00 86.50 565 LYS A N 1
ATOM 4179 C CA . LYS A 1 565 ? -28.465 6.747 58.232 1.00 86.50 565 LYS A CA 1
ATOM 4180 C C . LYS A 1 565 ? -28.303 5.850 57.001 1.00 86.50 565 LYS A C 1
ATOM 4182 O O . LYS A 1 565 ? -28.203 6.360 55.884 1.00 86.50 565 LYS A O 1
ATOM 4187 N N . VAL A 1 566 ? -28.371 4.536 57.197 1.00 89.81 566 VAL A N 1
ATOM 4188 C CA . VAL A 1 566 ? -28.459 3.545 56.115 1.00 89.81 566 VAL A CA 1
ATOM 4189 C C . VAL A 1 566 ? -29.905 3.075 56.002 1.00 89.81 566 VAL A C 1
ATOM 4191 O O . VAL A 1 566 ? -30.508 2.668 56.987 1.00 89.81 566 VAL A O 1
ATOM 4194 N N . THR A 1 567 ? -30.499 3.184 54.815 1.00 89.44 567 THR A N 1
ATOM 4195 C CA . THR A 1 567 ? -31.859 2.691 54.547 1.00 89.44 567 THR A CA 1
ATOM 4196 C C . THR A 1 567 ? -31.791 1.579 53.516 1.00 89.44 567 THR A C 1
ATOM 4198 O O . THR A 1 567 ? -31.385 1.825 52.382 1.00 89.44 567 THR A O 1
ATOM 4201 N N . VAL A 1 568 ? -32.206 0.376 53.907 1.00 85.75 568 VAL A N 1
ATOM 4202 C CA . VAL A 1 568 ? -32.300 -0.791 53.026 1.00 85.75 568 VAL A CA 1
ATOM 4203 C C . VAL A 1 568 ? -33.773 -1.095 52.784 1.00 85.75 568 VAL A C 1
ATOM 4205 O O . VAL A 1 568 ? -34.552 -1.178 53.731 1.00 85.75 568 VAL A O 1
ATOM 4208 N N . SER A 1 569 ? -34.177 -1.230 51.524 1.00 82.06 569 SER A N 1
ATOM 4209 C CA . SER A 1 569 ? -35.566 -1.535 51.164 1.00 82.06 569 SER A CA 1
ATOM 4210 C C . SER A 1 569 ? -35.634 -2.468 49.963 1.00 82.06 569 SER A C 1
ATOM 4212 O O . SER A 1 569 ? -34.818 -2.357 49.047 1.00 82.06 569 SER A O 1
ATOM 4214 N N . ASN A 1 570 ? -36.586 -3.406 49.968 1.00 78.50 570 ASN A N 1
ATOM 4215 C CA . ASN A 1 570 ? -36.787 -4.386 48.892 1.00 78.50 570 ASN A CA 1
ATOM 4216 C C . ASN A 1 570 ? -35.464 -4.997 48.404 1.00 78.50 570 ASN A C 1
ATOM 4218 O O . ASN A 1 570 ? -35.204 -4.989 47.210 1.00 78.50 570 ASN A O 1
ATOM 4222 N N . SER A 1 571 ? -34.577 -5.385 49.318 1.00 79.50 571 SER A N 1
ATOM 4223 C CA . SER A 1 571 ? -33.206 -5.809 49.021 1.00 79.50 571 SER A CA 1
ATOM 4224 C C . SER A 1 571 ? -32.917 -7.108 49.757 1.00 79.50 571 SER A C 1
ATOM 4226 O O . SER A 1 571 ? -33.417 -7.304 50.864 1.00 79.50 571 SER A O 1
ATOM 4228 N N . LEU A 1 572 ? -32.113 -7.970 49.145 1.00 77.25 572 LEU A N 1
ATOM 4229 C CA . LEU A 1 572 ? -31.613 -9.190 49.767 1.00 77.25 572 LEU A CA 1
ATOM 4230 C C . LEU A 1 572 ? -30.169 -8.962 50.196 1.00 77.25 572 LEU A C 1
ATOM 4232 O O . LEU A 1 572 ? -29.351 -8.509 49.399 1.00 77.25 572 LEU A O 1
ATOM 4236 N N . ILE A 1 573 ? -29.858 -9.288 51.444 1.00 78.19 573 ILE A N 1
ATOM 4237 C CA . ILE A 1 573 ? -28.495 -9.259 51.965 1.00 78.19 573 ILE A CA 1
ATOM 4238 C C . ILE A 1 573 ? -28.250 -10.602 52.636 1.00 78.19 573 ILE A C 1
ATOM 4240 O O . ILE A 1 573 ? -28.758 -10.850 53.725 1.00 78.19 573 ILE A O 1
ATOM 4244 N N . ASP A 1 574 ? -27.489 -11.446 51.955 1.00 70.62 574 ASP A N 1
ATOM 4245 C CA . ASP A 1 574 ? -27.127 -12.793 52.371 1.00 70.62 574 ASP A CA 1
ATOM 4246 C C . ASP A 1 574 ? -25.596 -12.931 52.407 1.00 70.62 574 ASP A C 1
ATOM 4248 O O . ASP A 1 574 ? -24.866 -12.283 51.647 1.00 70.62 574 ASP A O 1
ATOM 4252 N N . GLY A 1 575 ? -25.109 -13.728 53.353 1.00 63.75 575 GLY A N 1
ATOM 4253 C CA . GLY A 1 575 ? -23.692 -14.010 53.547 1.00 63.75 575 GLY A CA 1
ATOM 4254 C C . GLY A 1 575 ? -23.197 -15.158 52.667 1.00 63.75 575 GLY A C 1
ATOM 4255 O O . GLY A 1 575 ? -23.553 -15.255 51.495 1.00 63.75 575 GLY A O 1
ATOM 4256 N N . TRP A 1 576 ? -22.346 -16.018 53.232 1.00 55.66 576 TRP A N 1
ATOM 4257 C CA . TRP A 1 576 ? -21.693 -17.159 52.571 1.00 55.66 576 TRP A CA 1
ATOM 4258 C C . TRP A 1 576 ? -22.636 -18.337 52.242 1.00 55.66 576 TRP A C 1
ATOM 4260 O O . TRP A 1 576 ? -22.288 -19.501 52.449 1.00 55.66 576 TRP A O 1
ATOM 4270 N N . THR A 1 577 ? -23.847 -18.061 51.761 1.00 57.25 577 THR A N 1
ATOM 4271 C CA . THR A 1 577 ? -24.776 -19.078 51.257 1.00 57.25 577 THR A CA 1
ATOM 4272 C C . THR A 1 577 ? -25.039 -18.839 49.768 1.00 57.25 577 THR A C 1
ATOM 4274 O O . THR A 1 577 ? -25.025 -17.686 49.338 1.00 57.25 577 THR A O 1
ATOM 4277 N N . GLN A 1 578 ? -25.241 -19.935 49.009 1.00 57.41 578 GLN A N 1
ATOM 4278 C CA . GLN A 1 578 ? -25.349 -20.027 47.532 1.00 57.41 578 GLN A CA 1
ATOM 4279 C C . GLN A 1 578 ? -26.550 -19.276 46.911 1.00 57.41 578 GLN A C 1
ATOM 4281 O O . GLN A 1 578 ? -27.260 -19.811 46.054 1.00 57.41 578 GLN A O 1
ATOM 4286 N N . GLY A 1 579 ? -26.840 -18.071 47.388 1.00 60.69 579 GLY A N 1
ATOM 4287 C CA . GLY A 1 579 ? -28.046 -17.314 47.112 1.00 60.69 579 GLY A CA 1
ATOM 4288 C C . GLY A 1 579 ? -29.310 -17.947 47.710 1.00 60.69 579 GLY A C 1
ATOM 4289 O O . GLY A 1 579 ? -29.287 -19.033 48.295 1.00 60.69 579 GLY A O 1
ATOM 4290 N N . PRO A 1 580 ? -30.461 -17.294 47.539 1.00 65.44 580 PRO A N 1
ATOM 4291 C CA . PRO A 1 580 ? -31.730 -17.784 48.040 1.00 65.44 580 PRO A CA 1
ATOM 4292 C C . PRO A 1 580 ? -32.258 -18.955 47.188 1.00 65.44 580 PRO A C 1
ATOM 4294 O O . PRO A 1 580 ? -32.178 -18.954 45.961 1.00 65.44 580 PRO A O 1
ATOM 4297 N N . SER A 1 581 ? -32.818 -19.968 47.852 1.00 77.69 581 SER A N 1
ATOM 4298 C CA . SER A 1 581 ? -33.566 -21.068 47.222 1.00 77.69 581 SER A CA 1
ATOM 4299 C C . SER A 1 581 ? -34.972 -20.597 46.890 1.00 77.69 581 SER A C 1
ATOM 4301 O O . SER A 1 581 ? -35.743 -20.346 47.814 1.00 77.69 581 SER A O 1
ATOM 4303 N N . CYS A 1 582 ? -35.315 -20.430 45.613 1.00 86.88 582 CYS A N 1
ATOM 4304 C CA . CYS A 1 582 ? -36.566 -19.789 45.214 1.00 86.88 582 CYS A CA 1
ATOM 4305 C C . CYS A 1 582 ? -37.201 -20.341 43.940 1.00 86.88 582 CYS A C 1
ATOM 4307 O O . CYS A 1 582 ? -36.591 -21.060 43.153 1.00 86.88 582 CYS A O 1
ATOM 4309 N N . LEU A 1 583 ? -38.441 -19.916 43.738 1.00 90.38 583 LEU A N 1
ATOM 4310 C CA . LEU A 1 583 ? -39.318 -20.216 42.623 1.00 90.38 583 LEU A CA 1
ATOM 4311 C C . LEU A 1 583 ? -39.674 -18.925 41.882 1.00 90.38 583 LEU A C 1
ATOM 4313 O O . LEU A 1 583 ? -39.650 -17.828 42.452 1.00 90.38 583 LEU A O 1
ATOM 4317 N N . LEU A 1 584 ? -39.992 -19.039 40.596 1.00 91.06 584 LEU A N 1
ATOM 4318 C CA . LEU A 1 584 ? -40.329 -17.873 39.781 1.00 91.06 584 LEU A CA 1
ATOM 4319 C C . LEU A 1 584 ? -41.742 -17.339 40.084 1.00 91.06 584 LEU A C 1
ATOM 4321 O O . LEU A 1 584 ? -42.605 -18.093 40.542 1.00 91.06 584 LEU A O 1
ATOM 4325 N N . PRO A 1 585 ? -42.023 -16.056 39.790 1.00 90.00 585 PRO A N 1
ATOM 4326 C CA . PRO A 1 585 ? -43.370 -15.506 39.896 1.00 90.00 585 PRO A CA 1
ATOM 4327 C C . PRO A 1 585 ? -44.339 -16.300 39.012 1.00 90.00 585 PRO A C 1
ATOM 4329 O O . PRO A 1 585 ? -43.990 -16.701 37.898 1.00 90.00 585 PRO A O 1
ATOM 4332 N N . GLY A 1 586 ? -45.553 -16.528 39.503 1.00 92.44 586 GLY A N 1
ATOM 4333 C CA . GLY A 1 586 ? -46.579 -17.315 38.828 1.00 92.44 586 GLY A CA 1
ATOM 4334 C C . GLY A 1 586 ? -46.536 -18.820 39.107 1.00 92.44 586 GLY A C 1
ATOM 4335 O O . GLY A 1 586 ? -47.504 -19.490 38.739 1.00 92.44 586 GLY A O 1
ATOM 4336 N N . THR A 1 587 ? -45.485 -19.332 39.768 1.00 95.31 587 THR A N 1
ATOM 4337 C CA . THR A 1 587 ? -45.385 -20.744 40.197 1.00 95.31 587 THR A CA 1
ATOM 4338 C C . THR A 1 587 ? -46.623 -21.128 41.003 1.00 95.31 587 THR A C 1
ATOM 4340 O O . THR A 1 587 ? -46.990 -20.420 41.946 1.00 95.31 587 THR A O 1
ATOM 4343 N N . LYS A 1 588 ? -47.296 -22.218 40.629 1.00 95.94 588 LYS A N 1
ATOM 4344 C CA . LYS A 1 588 ? -48.568 -22.630 41.224 1.00 95.94 588 LYS A CA 1
ATOM 4345 C C . LYS A 1 588 ? -48.349 -23.504 42.447 1.00 95.94 588 LYS A C 1
ATOM 4347 O O . LYS A 1 588 ? -47.855 -24.620 42.350 1.00 95.94 588 LYS A O 1
ATOM 4352 N N . ILE A 1 589 ? -48.764 -22.995 43.599 1.00 96.00 589 ILE A N 1
ATOM 4353 C CA . ILE A 1 589 ? -48.747 -23.694 44.878 1.00 96.00 589 ILE A CA 1
ATOM 4354 C C . ILE A 1 589 ? -50.088 -24.392 45.081 1.00 96.00 589 ILE A C 1
ATOM 4356 O O . ILE A 1 589 ? -51.148 -23.763 44.991 1.00 96.00 589 ILE A O 1
ATOM 4360 N N . GLN A 1 590 ? -50.039 -25.695 45.348 1.00 93.50 590 GLN A N 1
ATOM 4361 C CA . GLN A 1 590 ? -51.230 -26.513 45.558 1.00 93.50 590 GLN A CA 1
ATOM 4362 C C . GLN A 1 590 ? -51.814 -26.283 46.959 1.00 93.50 590 GLN A C 1
ATOM 4364 O O . GLN A 1 590 ? -51.142 -26.501 47.965 1.00 93.50 590 GLN A O 1
ATOM 4369 N N . LEU A 1 591 ? -53.085 -25.885 47.035 1.00 92.81 591 LEU A N 1
ATOM 4370 C CA . LEU A 1 591 ? -53.844 -25.735 48.282 1.00 92.81 591 LEU A CA 1
ATOM 4371 C C . LEU A 1 591 ? -54.620 -27.028 48.627 1.00 92.81 591 LEU A C 1
ATOM 4373 O O . LEU A 1 591 ? -54.960 -27.788 47.710 1.00 92.81 591 LEU A O 1
ATOM 4377 N N . PRO A 1 592 ? -54.978 -27.277 49.908 1.00 89.88 592 PRO A N 1
ATOM 4378 C CA . PRO A 1 592 ? -55.693 -28.495 50.320 1.00 89.88 592 PRO A CA 1
ATOM 4379 C C . PRO A 1 592 ? -57.084 -28.703 49.732 1.00 89.88 592 PRO A C 1
ATOM 4381 O O . PRO A 1 592 ? -57.570 -29.825 49.633 1.00 89.88 592 PRO A O 1
ATOM 4384 N N . ASN A 1 593 ? -57.730 -27.625 49.297 1.00 86.00 593 ASN A N 1
ATOM 4385 C CA . ASN A 1 593 ? -59.019 -27.669 48.611 1.00 86.00 593 ASN A CA 1
ATOM 4386 C C . ASN A 1 593 ? -58.900 -28.022 47.110 1.00 86.00 593 ASN A C 1
ATOM 4388 O O . ASN A 1 593 ? -59.917 -28.023 46.416 1.00 86.00 593 ASN A O 1
ATOM 4392 N N . GLY A 1 594 ? -57.689 -28.281 46.603 1.00 83.44 594 GLY A N 1
ATOM 4393 C CA . GLY A 1 594 ? -57.418 -28.546 45.188 1.00 83.44 594 GLY A CA 1
ATOM 4394 C C . GLY A 1 594 ? -57.175 -27.292 44.336 1.00 83.44 594 GLY A C 1
ATOM 4395 O O . GLY A 1 594 ? -56.845 -27.417 43.159 1.00 83.44 594 GLY A O 1
ATOM 4396 N N . GLU A 1 595 ? -57.301 -26.089 44.901 1.00 90.19 595 GLU A N 1
ATOM 4397 C CA . GLU A 1 595 ? -57.050 -24.828 44.197 1.00 90.19 595 GLU A CA 1
ATOM 4398 C C . GLU A 1 595 ? -55.544 -24.567 44.018 1.00 90.19 595 GLU A C 1
ATOM 4400 O O . GLU A 1 595 ? -54.718 -24.986 44.830 1.00 90.19 595 GLU A O 1
ATOM 4405 N N . LEU A 1 596 ? -55.188 -23.858 42.944 1.00 92.81 596 LEU A N 1
ATOM 4406 C CA . LEU A 1 596 ? -53.821 -23.439 42.650 1.00 92.81 596 LEU A CA 1
ATOM 4407 C C . LEU A 1 596 ? -53.675 -21.939 42.883 1.00 92.81 596 LEU A C 1
ATOM 4409 O O . LEU A 1 596 ? -54.375 -21.140 42.259 1.00 92.81 596 LEU A O 1
ATOM 4413 N N . LYS A 1 597 ? -52.719 -21.557 43.727 1.00 95.44 597 LYS A N 1
ATOM 4414 C CA . LYS A 1 597 ? -52.425 -20.157 44.046 1.00 95.44 597 LYS A CA 1
ATOM 4415 C C . LYS A 1 597 ? -51.037 -19.785 43.550 1.00 95.44 597 LYS A C 1
ATOM 4417 O O . LYS A 1 597 ? -50.114 -20.578 43.692 1.00 95.44 597 LYS A O 1
ATOM 4422 N N . SER A 1 598 ? -50.872 -18.611 42.947 1.00 96.44 598 SER A N 1
ATOM 4423 C CA . SER A 1 598 ? -49.536 -18.175 42.515 1.00 96.44 598 SER A CA 1
ATOM 4424 C C . SER A 1 598 ? -48.684 -17.877 43.748 1.00 96.44 598 SER A C 1
ATOM 4426 O O . SER A 1 598 ? -49.197 -17.321 44.721 1.00 96.44 598 SER A O 1
ATOM 4428 N N . ILE A 1 599 ? -47.405 -18.245 43.732 1.00 94.69 599 ILE A N 1
ATOM 4429 C CA . ILE A 1 599 ? -46.530 -18.151 44.907 1.00 94.69 599 ILE A CA 1
ATOM 4430 C C . ILE A 1 599 ? -46.463 -16.737 45.506 1.00 94.69 599 ILE A C 1
ATOM 4432 O O . ILE A 1 599 ? -46.477 -16.584 46.722 1.00 94.69 599 ILE A O 1
ATOM 4436 N N . GLU A 1 600 ? -46.482 -15.697 44.674 1.00 92.62 600 GLU A N 1
ATOM 4437 C CA . GLU A 1 600 ? -46.470 -14.292 45.092 1.00 92.62 600 GLU A CA 1
ATOM 4438 C C . GLU A 1 600 ? -47.763 -13.834 45.791 1.00 92.62 600 GLU A C 1
ATOM 4440 O O . GLU A 1 600 ? -47.796 -12.771 46.412 1.00 92.62 600 GLU A O 1
ATOM 4445 N N . GLU A 1 601 ? -48.834 -14.623 45.693 1.00 94.69 601 GLU A N 1
ATOM 4446 C CA . GLU A 1 601 ? -50.134 -14.359 46.315 1.00 94.69 601 GLU A CA 1
ATOM 4447 C C . GLU A 1 601 ? -50.318 -15.132 47.632 1.00 94.69 601 GLU A C 1
ATOM 4449 O O . GLU A 1 601 ? -51.243 -14.823 48.398 1.00 94.69 601 GLU A O 1
ATOM 4454 N N . VAL A 1 602 ? -49.481 -16.146 47.885 1.00 93.75 602 VAL A N 1
ATOM 4455 C CA . VAL A 1 602 ? -49.475 -16.944 49.119 1.00 93.75 602 VAL A CA 1
ATOM 4456 C C . VAL A 1 602 ? -49.017 -16.072 50.288 1.00 93.75 602 VAL A C 1
ATOM 4458 O O . VAL A 1 602 ? -48.110 -15.252 50.155 1.00 93.75 602 VAL A O 1
ATOM 4461 N N . LYS A 1 603 ? -49.675 -16.211 51.440 1.00 94.69 603 LYS A N 1
ATOM 4462 C CA . LYS A 1 603 ? -49.429 -15.408 52.645 1.00 94.69 603 LYS A CA 1
ATOM 4463 C C . LYS A 1 603 ? -49.146 -16.310 53.839 1.00 94.69 603 LYS A C 1
ATOM 4465 O O . LYS A 1 603 ? -49.639 -17.431 53.902 1.00 94.69 603 LYS A O 1
ATOM 4470 N N . THR A 1 604 ? -48.418 -15.786 54.823 1.00 93.00 604 THR A N 1
ATOM 4471 C CA . THR A 1 604 ? -48.296 -16.422 56.142 1.00 93.00 604 THR A CA 1
ATOM 4472 C C . THR A 1 604 ? -49.682 -16.746 56.715 1.00 93.00 604 THR A C 1
ATOM 4474 O O . THR A 1 604 ? -50.567 -15.886 56.718 1.00 93.00 604 THR A O 1
ATOM 4477 N N . GLY A 1 605 ? -49.855 -17.978 57.191 1.00 92.44 605 GLY A N 1
ATOM 4478 C CA . GLY A 1 605 ? -51.109 -18.546 57.689 1.00 92.44 605 GLY A CA 1
ATOM 4479 C C . GLY A 1 605 ? -51.952 -19.275 56.635 1.00 92.44 605 GLY A C 1
ATOM 4480 O O . GLY A 1 605 ? -52.917 -19.948 56.998 1.00 92.44 605 GLY A O 1
ATOM 4481 N N . ASP A 1 606 ? -51.623 -19.173 55.341 1.00 95.56 606 ASP A N 1
ATOM 4482 C CA . ASP A 1 606 ? -52.270 -19.998 54.315 1.00 95.56 606 ASP A CA 1
ATOM 4483 C C . ASP A 1 606 ? -51.902 -21.477 54.526 1.00 95.56 606 ASP A C 1
ATOM 4485 O O . ASP A 1 606 ? -50.764 -21.807 54.862 1.00 95.56 606 ASP A O 1
ATOM 4489 N N . LYS A 1 607 ? -52.852 -22.389 54.291 1.00 95.88 607 LYS A N 1
ATOM 4490 C CA . LYS A 1 607 ? -52.576 -23.831 54.258 1.00 95.88 607 LYS A CA 1
ATOM 4491 C C . LYS A 1 607 ? -52.216 -24.275 52.848 1.00 95.88 607 LYS A C 1
ATOM 4493 O O . LYS A 1 607 ? -52.939 -23.937 51.915 1.00 95.88 607 LYS A O 1
ATOM 4498 N N . VAL A 1 608 ? -51.175 -25.086 52.704 1.00 95.19 608 VAL A N 1
ATOM 4499 C CA . VAL A 1 608 ? -50.730 -25.669 51.430 1.00 95.19 608 VAL A CA 1
ATOM 4500 C C . VAL A 1 608 ? -50.650 -27.189 51.527 1.00 95.19 608 VAL A C 1
ATOM 4502 O O . VAL A 1 608 ? -50.547 -27.755 52.617 1.00 95.19 608 VAL A O 1
ATOM 4505 N N . MET A 1 609 ? -50.711 -27.855 50.378 1.00 93.25 609 MET A N 1
ATOM 4506 C CA . MET A 1 609 ? -50.441 -29.283 50.287 1.00 93.25 609 MET A CA 1
ATOM 4507 C C . MET A 1 609 ? -48.958 -29.550 50.483 1.00 93.25 609 MET A C 1
ATOM 4509 O O . MET A 1 609 ? -48.108 -28.884 49.892 1.00 93.25 609 MET A O 1
ATOM 4513 N N . SER A 1 610 ? -48.685 -30.550 51.305 1.00 92.50 610 SER A N 1
ATOM 4514 C CA . SER A 1 610 ? -47.375 -30.956 51.784 1.00 92.50 610 SER A CA 1
ATOM 4515 C C . SER A 1 610 ? -47.236 -32.475 51.687 1.00 92.50 610 SER A C 1
ATOM 4517 O O . SER A 1 610 ? -48.193 -33.189 51.376 1.00 92.50 610 SER A O 1
ATOM 4519 N N . VAL A 1 611 ? -46.035 -32.976 51.938 1.00 90.44 611 VAL A N 1
ATOM 4520 C CA . VAL A 1 611 ? -45.686 -34.392 51.875 1.00 90.44 611 VAL A CA 1
ATOM 4521 C C . VAL A 1 611 ? -44.876 -34.766 53.115 1.00 90.44 611 VAL A C 1
ATOM 4523 O O . VAL A 1 611 ? -43.872 -34.128 53.436 1.00 90.44 611 VAL A O 1
ATOM 4526 N N . THR A 1 612 ? -45.316 -35.797 53.833 1.00 88.50 612 THR A N 1
ATOM 4527 C CA . THR A 1 612 ? -44.627 -36.305 55.023 1.00 88.50 612 THR A CA 1
ATOM 4528 C C . THR A 1 612 ? -43.304 -36.990 54.656 1.00 88.50 612 THR A C 1
ATOM 4530 O O . THR A 1 612 ? -43.017 -37.255 53.490 1.00 88.50 612 THR A O 1
ATOM 4533 N N . ALA A 1 613 ? -42.489 -37.327 55.660 1.00 83.38 613 ALA A N 1
ATOM 4534 C CA . ALA A 1 613 ? -41.241 -38.066 55.447 1.00 83.38 613 ALA A CA 1
ATOM 4535 C C . ALA A 1 613 ? -41.450 -39.451 54.797 1.00 83.38 613 ALA A C 1
ATOM 4537 O O . ALA A 1 613 ? -40.542 -39.956 54.145 1.00 83.38 613 ALA A O 1
ATOM 4538 N N . ASP A 1 614 ? -42.644 -40.032 54.943 1.00 84.94 614 ASP A N 1
ATOM 4539 C CA . ASP A 1 614 ? -43.024 -41.321 54.355 1.00 84.94 614 ASP A CA 1
ATOM 4540 C C . ASP A 1 614 ? -43.672 -41.166 52.963 1.00 84.94 614 ASP A C 1
ATOM 4542 O O . ASP A 1 614 ? -44.266 -42.105 52.437 1.00 84.94 614 ASP A O 1
ATOM 4546 N N . ASN A 1 615 ? -43.557 -39.979 52.353 1.00 85.31 615 ASN A N 1
ATOM 4547 C CA . ASN A 1 615 ? -44.183 -39.603 51.084 1.00 85.31 615 ASN A CA 1
ATOM 4548 C C . ASN A 1 615 ? -45.724 -39.675 51.093 1.00 85.31 615 ASN A C 1
ATOM 4550 O O . ASN A 1 615 ? -46.351 -39.824 50.045 1.00 85.31 615 ASN A O 1
ATOM 4554 N N . GLU A 1 616 ? -46.355 -39.540 52.263 1.00 88.25 616 GLU A N 1
ATOM 4555 C CA . GLU A 1 616 ? -47.810 -39.410 52.358 1.00 88.25 616 GLU A CA 1
ATOM 4556 C C . GLU A 1 616 ? -48.225 -37.950 52.201 1.00 88.25 616 GLU A C 1
ATOM 4558 O O . GLU A 1 616 ? -47.566 -37.034 52.690 1.00 88.25 616 GLU A O 1
ATOM 4563 N N . VAL A 1 617 ? -49.344 -37.725 51.528 1.00 89.81 617 VAL A N 1
ATOM 4564 C CA . VAL A 1 617 ? -49.850 -36.381 51.279 1.00 89.81 617 VAL A CA 1
ATOM 4565 C C . VAL A 1 617 ? -50.517 -35.815 52.540 1.00 89.81 617 VAL A C 1
ATOM 4567 O O . VAL A 1 617 ? -51.352 -36.471 53.161 1.00 89.81 617 VAL A O 1
ATOM 4570 N N . ALA A 1 618 ? -50.143 -34.592 52.919 1.00 91.94 618 ALA A N 1
ATOM 4571 C CA . ALA A 1 618 ? -50.558 -33.915 54.147 1.00 91.94 618 ALA A CA 1
ATOM 4572 C C . ALA A 1 618 ? -50.828 -32.415 53.918 1.00 91.94 618 ALA A C 1
ATOM 4574 O O . ALA A 1 618 ? -50.640 -31.886 52.823 1.00 91.94 618 ALA A O 1
ATOM 4575 N N . GLU A 1 619 ? -51.266 -31.716 54.965 1.00 93.69 619 GLU A N 1
ATOM 4576 C CA . GLU A 1 619 ? -51.384 -30.254 54.977 1.00 93.69 619 GLU A CA 1
ATOM 4577 C C . GLU A 1 619 ? -50.247 -29.643 55.804 1.00 93.69 619 GLU A C 1
ATOM 4579 O O . GLU A 1 619 ? -49.914 -30.156 56.873 1.00 93.69 619 GLU A O 1
ATOM 4584 N N . ALA A 1 620 ? -49.715 -28.512 55.347 1.00 94.06 620 ALA A N 1
ATOM 4585 C CA . ALA A 1 620 ? -48.821 -27.653 56.120 1.00 94.06 620 ALA A CA 1
ATOM 4586 C C . ALA A 1 620 ? -49.342 -26.210 56.119 1.00 94.06 620 ALA A C 1
ATOM 4588 O O . ALA A 1 620 ? -50.084 -25.801 55.225 1.00 94.06 620 ALA A O 1
ATOM 4589 N N . GLU A 1 621 ? -48.967 -25.430 57.126 1.00 95.88 621 GLU A N 1
ATOM 4590 C CA . GLU A 1 621 ? -49.246 -23.999 57.216 1.00 95.88 621 GLU A CA 1
ATOM 4591 C C . GLU A 1 621 ? -48.006 -23.206 56.801 1.00 95.88 621 GLU A C 1
ATOM 4593 O O . GLU A 1 621 ? -46.893 -23.514 57.222 1.00 95.88 621 GLU A O 1
ATOM 4598 N N . VAL A 1 622 ? -48.193 -22.172 55.982 1.00 94.69 622 VAL A N 1
ATOM 4599 C CA . VAL A 1 622 ? -47.128 -21.247 55.589 1.00 94.69 622 VAL A CA 1
ATOM 4600 C C . VAL A 1 622 ? -46.758 -20.387 56.790 1.00 94.69 622 VAL A C 1
ATOM 4602 O O . VAL A 1 622 ? -47.517 -19.509 57.198 1.00 94.69 622 VAL A O 1
ATOM 4605 N N . THR A 1 623 ? -45.576 -20.603 57.350 1.00 90.38 623 THR A N 1
ATOM 4606 C CA . THR A 1 623 ? -45.055 -19.828 58.479 1.00 90.38 623 THR A CA 1
ATOM 4607 C C . THR A 1 623 ? -44.379 -18.546 58.008 1.00 90.38 623 THR A C 1
ATOM 4609 O O . THR A 1 623 ? -44.472 -17.516 58.680 1.00 90.38 623 THR A O 1
ATOM 4612 N N . GLN A 1 624 ? -43.770 -18.556 56.819 1.00 86.75 624 GLN A N 1
ATOM 4613 C CA . GLN A 1 624 ? -43.080 -17.392 56.270 1.00 86.75 624 GLN A CA 1
ATOM 4614 C C . GLN A 1 624 ? -43.125 -17.351 54.739 1.00 86.75 624 GLN A C 1
ATOM 4616 O O . GLN A 1 624 ? -43.145 -18.375 54.061 1.00 86.75 624 GLN A O 1
ATOM 4621 N N . THR A 1 625 ? -43.120 -16.137 54.191 1.00 86.31 625 THR A N 1
ATOM 4622 C CA . THR A 1 625 ? -43.012 -15.875 52.751 1.00 86.31 625 THR A CA 1
ATOM 4623 C C . THR A 1 625 ? -41.784 -15.016 52.487 1.00 86.31 625 THR A C 1
ATOM 4625 O O . THR A 1 625 ? -41.590 -14.000 53.159 1.00 86.31 625 THR A O 1
ATOM 4628 N N . PHE A 1 626 ? -40.995 -15.372 51.481 1.00 81.38 626 PHE A N 1
ATOM 4629 C CA . PHE A 1 626 ? -39.789 -14.653 51.088 1.00 81.38 626 PHE A CA 1
ATOM 4630 C C . PHE A 1 626 ? -39.943 -14.070 49.688 1.00 81.38 626 PHE A C 1
ATOM 4632 O O . PHE A 1 626 ? -40.509 -14.700 48.793 1.00 81.38 626 PHE A O 1
ATOM 4639 N N . PHE A 1 627 ? -39.396 -12.872 49.500 1.00 81.06 627 PHE A N 1
ATOM 4640 C CA . PHE A 1 627 ? -39.312 -12.199 48.212 1.00 81.06 627 PHE A CA 1
ATOM 4641 C C . PHE A 1 627 ? -37.884 -11.723 47.990 1.00 81.06 627 PHE A C 1
ATOM 4643 O O . PHE A 1 627 ? -37.346 -10.957 48.792 1.00 81.06 627 PHE A O 1
ATOM 4650 N N . HIS A 1 628 ? -37.298 -12.137 46.873 1.00 76.81 628 HIS A N 1
ATOM 4651 C CA . HIS A 1 628 ? -35.968 -11.725 46.467 1.00 76.81 628 HIS A CA 1
ATOM 4652 C C . HIS A 1 628 ? -36.071 -10.914 45.177 1.00 76.81 628 HIS A C 1
ATOM 4654 O O . HIS A 1 628 ? -36.532 -11.422 44.153 1.00 76.81 628 HIS A O 1
ATOM 4660 N N . PRO A 1 629 ? -35.667 -9.636 45.207 1.00 69.50 629 PRO A N 1
ATOM 4661 C CA . PRO A 1 629 ? -35.922 -8.692 44.122 1.00 69.50 629 PRO A CA 1
ATOM 4662 C C . PRO A 1 629 ? -35.127 -9.016 42.852 1.00 69.50 629 PRO A C 1
ATOM 4664 O O . PRO A 1 629 ? -35.596 -8.719 41.753 1.00 69.50 629 PRO A O 1
ATOM 4667 N N . GLN A 1 630 ? -33.941 -9.610 42.993 1.00 73.38 630 GLN A N 1
ATOM 4668 C CA . GLN A 1 630 ? -33.064 -9.990 41.890 1.00 73.38 630 GLN A CA 1
ATOM 4669 C C . GLN A 1 630 ? -32.348 -11.295 42.215 1.00 73.38 630 GLN A C 1
ATOM 4671 O O . GLN A 1 630 ? -31.577 -11.351 43.173 1.00 73.38 630 GLN A O 1
ATOM 4676 N N . GLN A 1 631 ? -32.562 -12.304 41.382 1.00 75.50 631 GLN A N 1
ATOM 4677 C CA . GLN A 1 631 ? -31.824 -13.555 41.403 1.00 75.50 631 GLN A CA 1
ATOM 4678 C C . GLN A 1 631 ? -31.300 -13.857 40.005 1.00 75.50 631 GLN A C 1
ATOM 4680 O O . GLN A 1 631 ? -32.048 -13.760 39.032 1.00 75.50 631 GLN A O 1
ATOM 4685 N N . GLU A 1 632 ? -30.015 -14.193 39.918 1.00 75.06 632 GLU A N 1
ATOM 4686 C CA . GLU A 1 632 ? -29.395 -14.643 38.676 1.00 75.06 632 GLU A CA 1
ATOM 4687 C C . GLU A 1 632 ? -29.590 -16.146 38.517 1.00 75.06 632 GLU A C 1
ATOM 4689 O O . GLU A 1 632 ? -29.242 -16.912 39.418 1.00 75.06 632 GLU A O 1
ATOM 4694 N N . GLY A 1 633 ? -30.064 -16.568 37.347 1.00 76.81 633 GLY A N 1
ATOM 4695 C CA . GLY A 1 633 ? -30.059 -17.980 36.996 1.00 76.81 633 GLY A CA 1
ATOM 4696 C C . GLY A 1 633 ? -31.223 -18.765 37.595 1.00 76.81 633 GLY A C 1
ATOM 4697 O O . GLY A 1 633 ? -31.359 -18.895 38.812 1.00 76.81 633 GLY A O 1
ATOM 4698 N N . TYR A 1 634 ? -32.019 -19.390 36.736 1.00 88.12 634 TYR A N 1
ATOM 4699 C CA . TYR A 1 634 ? -32.983 -20.409 37.133 1.00 88.12 634 TYR A CA 1
ATOM 4700 C C . TYR A 1 634 ? -32.976 -21.584 36.157 1.00 88.12 634 TYR A C 1
ATOM 4702 O O . TYR A 1 634 ? -32.518 -21.489 35.016 1.00 88.12 634 TYR A O 1
ATOM 4710 N N . LEU A 1 635 ? -33.450 -22.720 36.647 1.00 91.44 635 LEU A N 1
ATOM 4711 C CA . LEU A 1 635 ? -33.639 -23.946 35.896 1.00 91.44 635 LEU A CA 1
ATOM 4712 C C . LEU A 1 635 ? -35.107 -24.062 35.502 1.00 91.44 635 LEU A C 1
ATOM 4714 O O . LEU A 1 635 ? -35.993 -23.751 36.297 1.00 91.44 635 LEU A O 1
ATOM 4718 N N . ILE A 1 636 ? -35.353 -24.525 34.283 1.00 94.75 636 ILE A N 1
ATOM 4719 C CA . ILE A 1 636 ? -36.673 -24.911 33.788 1.00 94.75 636 ILE A CA 1
ATOM 4720 C C . ILE A 1 636 ? -36.646 -26.426 33.652 1.00 94.75 636 ILE A C 1
ATOM 4722 O O . ILE A 1 636 ? -36.005 -26.947 32.739 1.00 94.75 636 ILE A O 1
ATOM 4726 N N . MET A 1 637 ? -37.303 -27.127 34.570 1.00 95.44 637 MET A N 1
ATOM 4727 C CA . MET A 1 637 ? -37.348 -28.587 34.582 1.00 95.44 637 MET A CA 1
ATOM 4728 C C . MET A 1 637 ? -38.720 -29.075 34.149 1.00 95.44 637 MET A C 1
ATOM 4730 O O . MET A 1 637 ? -39.719 -28.632 34.701 1.00 95.44 637 MET A O 1
ATOM 4734 N N . GLU A 1 638 ? -38.755 -29.987 33.181 1.00 96.75 638 GLU A N 1
ATOM 4735 C CA . GLU A 1 638 ? -39.978 -30.612 32.670 1.00 96.75 638 GLU A CA 1
ATOM 4736 C C . GLU A 1 638 ? -39.961 -32.112 32.971 1.00 96.75 638 GLU A C 1
ATOM 4738 O O . GLU A 1 638 ? -38.964 -32.791 32.703 1.00 96.75 638 GLU A O 1
ATOM 4743 N N . THR A 1 639 ? -41.059 -32.626 33.522 1.00 94.88 639 THR A N 1
ATOM 4744 C CA . THR A 1 639 ? -41.250 -34.055 33.818 1.00 94.88 639 THR A CA 1
ATOM 4745 C C . THR A 1 639 ? -41.970 -34.781 32.679 1.00 94.88 639 THR A C 1
ATOM 4747 O O . THR A 1 639 ? -42.572 -34.154 31.810 1.00 94.88 639 THR A O 1
ATOM 4750 N N . GLU A 1 640 ? -41.924 -36.115 32.663 1.00 93.25 640 GLU A N 1
ATOM 4751 C CA . GLU A 1 640 ? -42.562 -36.940 31.622 1.00 93.25 640 GLU A CA 1
ATOM 4752 C C . GLU A 1 640 ? -44.092 -36.794 31.541 1.00 93.25 640 GLU A C 1
ATOM 4754 O O . GLU A 1 640 ? -44.674 -37.055 30.488 1.00 93.25 640 GLU A O 1
ATOM 4759 N N . ASP A 1 641 ? -44.724 -36.313 32.614 1.00 87.88 641 ASP A N 1
ATOM 4760 C CA . ASP A 1 641 ? -46.159 -36.018 32.666 1.00 87.88 641 ASP A CA 1
ATOM 4761 C C . ASP A 1 641 ? -46.498 -34.575 32.244 1.00 87.88 641 ASP A C 1
ATOM 4763 O O . ASP A 1 641 ? -47.674 -34.211 32.178 1.00 87.88 641 ASP A O 1
ATOM 4767 N N . GLY A 1 642 ? -45.486 -33.770 31.905 1.00 90.50 642 GLY A N 1
ATOM 4768 C CA . GLY A 1 642 ? -45.634 -32.404 31.403 1.00 90.50 642 GLY A CA 1
ATOM 4769 C C . GLY A 1 642 ? -45.639 -31.313 32.475 1.00 90.50 642 GLY A C 1
ATOM 4770 O O . GLY A 1 642 ? -45.872 -30.153 32.135 1.00 90.50 642 GLY A O 1
ATOM 4771 N N . GLU A 1 643 ? -45.369 -31.645 33.742 1.00 92.75 643 GLU A N 1
ATOM 4772 C CA . GLU A 1 643 ? -45.197 -30.635 34.795 1.00 92.75 643 GLU A CA 1
ATOM 4773 C C . GLU A 1 643 ? -43.890 -29.870 34.585 1.00 92.75 643 GLU A C 1
ATOM 4775 O O . GLU A 1 643 ? -42.843 -30.486 34.357 1.00 92.75 643 GLU A O 1
ATOM 4780 N N . ILE A 1 644 ? -43.953 -28.537 34.660 1.00 95.06 644 ILE A N 1
ATOM 4781 C CA . ILE A 1 644 ? -42.814 -27.644 34.422 1.00 95.06 644 ILE A CA 1
ATOM 4782 C C . ILE A 1 644 ? -42.576 -26.780 35.654 1.00 95.06 644 ILE A C 1
ATOM 4784 O O . ILE A 1 644 ? -43.351 -25.867 35.920 1.00 95.06 644 ILE A O 1
ATOM 4788 N N . LEU A 1 645 ? -41.448 -26.994 36.327 1.00 95.19 645 LEU A N 1
ATOM 4789 C CA . LEU A 1 645 ? -41.019 -26.190 37.467 1.00 95.19 645 LEU A CA 1
ATOM 4790 C C . LEU A 1 645 ? -39.903 -25.227 37.063 1.00 95.19 645 LEU A C 1
ATOM 4792 O O . LEU A 1 645 ? -38.886 -25.631 36.490 1.00 95.19 645 LEU A O 1
ATOM 4796 N N . LYS A 1 646 ? -40.075 -23.947 37.407 1.00 94.25 646 LYS A N 1
ATOM 4797 C CA . LYS A 1 646 ? -39.051 -22.909 37.240 1.00 94.25 646 LYS A CA 1
ATOM 4798 C C . LYS A 1 646 ? -38.470 -22.510 38.591 1.00 94.25 646 LYS A C 1
ATOM 4800 O O . LYS A 1 646 ? -39.147 -21.879 39.401 1.00 94.25 646 LYS A O 1
ATOM 4805 N N . VAL A 1 647 ? -37.213 -22.864 38.825 1.00 91.81 647 VAL A N 1
ATOM 4806 C CA . VAL A 1 647 ? -36.635 -22.901 40.175 1.00 91.81 647 VAL A CA 1
ATOM 4807 C C . VAL A 1 647 ? -35.151 -22.548 40.176 1.00 91.81 647 VAL A C 1
ATOM 4809 O O . VAL A 1 647 ? -34.439 -22.829 39.215 1.00 91.81 647 VAL A O 1
ATOM 4812 N N . THR A 1 648 ? -34.652 -21.928 41.242 1.00 87.38 648 THR A N 1
ATOM 4813 C CA . THR A 1 648 ? -33.216 -21.655 41.385 1.00 87.38 648 THR A CA 1
ATOM 4814 C C . THR A 1 648 ? -32.427 -22.952 41.565 1.00 87.38 648 THR A C 1
ATOM 4816 O O . THR A 1 648 ? -32.902 -23.931 42.139 1.00 87.38 648 THR A O 1
ATOM 4819 N N . GLY A 1 649 ? -31.179 -22.973 41.092 1.00 85.00 649 GLY A N 1
ATOM 4820 C CA . GLY A 1 649 ? -30.361 -24.191 41.099 1.00 85.00 649 GLY A CA 1
ATOM 4821 C C . GLY A 1 649 ? -30.068 -24.769 42.490 1.00 85.00 649 GLY A C 1
ATOM 4822 O O . GLY A 1 649 ? -29.787 -25.953 42.623 1.00 85.00 649 GLY A O 1
ATOM 4823 N N . ASN A 1 650 ? -30.146 -23.967 43.540 1.00 81.12 650 ASN A N 1
ATOM 4824 C CA . ASN A 1 650 ? -29.859 -24.387 44.907 1.00 81.12 650 ASN A CA 1
ATOM 4825 C C . ASN A 1 650 ? -31.127 -24.778 45.700 1.00 81.12 650 ASN A C 1
ATOM 4827 O O . ASN A 1 650 ? -31.037 -24.983 46.916 1.00 81.12 650 ASN A O 1
ATOM 4831 N N . HIS A 1 651 ? -32.298 -24.835 45.047 1.00 87.00 651 HIS A N 1
ATOM 4832 C CA . HIS A 1 651 ? -33.553 -25.194 45.705 1.00 87.00 651 HIS A CA 1
ATOM 4833 C C . HIS A 1 651 ? -33.629 -26.697 45.989 1.00 87.00 651 HIS A C 1
ATOM 4835 O O . HIS A 1 651 ? -33.394 -27.484 45.069 1.00 87.00 651 HIS A O 1
ATOM 4841 N N . PRO A 1 652 ? -33.982 -27.124 47.216 1.00 89.19 652 PRO A N 1
ATOM 4842 C CA . PRO A 1 652 ? -34.189 -28.532 47.533 1.00 89.19 652 PRO A CA 1
ATOM 4843 C C . PRO A 1 652 ? -35.426 -29.105 46.828 1.00 89.19 652 PRO A C 1
ATOM 4845 O O . PRO A 1 652 ? -36.523 -28.550 46.942 1.00 89.19 652 PRO A O 1
ATOM 4848 N N . ILE A 1 653 ? -35.257 -30.231 46.138 1.00 92.00 653 ILE A N 1
ATOM 4849 C CA . ILE A 1 653 ? -36.304 -30.976 45.426 1.00 92.00 653 ILE A CA 1
ATOM 4850 C C . ILE A 1 653 ? -36.279 -32.431 45.879 1.00 92.00 653 ILE A C 1
ATOM 4852 O O . ILE A 1 653 ? -35.207 -33.018 46.037 1.00 92.00 653 ILE A O 1
ATOM 4856 N N . ASN A 1 654 ? -37.459 -33.016 46.088 1.00 90.25 654 ASN A N 1
ATOM 4857 C CA . ASN A 1 654 ? -37.587 -34.423 46.451 1.00 90.25 654 ASN A CA 1
ATOM 4858 C C . ASN A 1 654 ? -37.429 -35.309 45.202 1.00 90.25 654 ASN A C 1
ATOM 4860 O O . ASN A 1 654 ? -38.222 -35.206 44.265 1.00 90.25 654 ASN A O 1
ATOM 4864 N N . ASN A 1 655 ? -36.429 -36.195 45.193 1.00 87.81 655 ASN A N 1
ATOM 4865 C CA . ASN A 1 655 ? -36.166 -37.122 44.082 1.00 87.81 655 ASN A CA 1
ATOM 4866 C C . ASN A 1 655 ? -36.802 -38.520 44.263 1.00 87.81 655 ASN A C 1
ATOM 4868 O O . ASN A 1 655 ? -36.417 -39.484 43.602 1.00 87.81 655 ASN A O 1
ATOM 4872 N N . GLY A 1 656 ? -37.729 -38.659 45.215 1.00 80.19 656 GLY A N 1
ATOM 4873 C CA . GLY A 1 656 ? -38.359 -39.921 45.612 1.00 80.19 656 GLY A CA 1
ATOM 4874 C C . GLY A 1 656 ? -37.556 -40.744 46.628 1.00 80.19 656 GLY A C 1
ATOM 4875 O O . GLY A 1 656 ? -38.080 -41.730 47.148 1.00 80.19 656 GLY A O 1
ATOM 4876 N N . LYS A 1 657 ? -36.308 -40.361 46.930 1.00 82.50 657 LYS A N 1
ATOM 4877 C CA . LYS A 1 657 ? -35.448 -41.008 47.940 1.00 82.50 657 LYS A CA 1
ATOM 4878 C C . LYS A 1 657 ? -34.957 -40.024 48.996 1.00 82.50 657 LYS A C 1
ATOM 4880 O O . LYS A 1 657 ? -35.055 -40.318 50.178 1.00 82.50 657 LYS A O 1
ATOM 4885 N N . ASP A 1 658 ? -34.453 -38.880 48.546 1.00 84.94 658 ASP A N 1
ATOM 4886 C CA . ASP A 1 658 ? -33.846 -37.822 49.348 1.00 84.94 658 ASP A CA 1
ATOM 4887 C C . ASP A 1 658 ? -34.225 -36.438 48.781 1.00 84.94 658 ASP A C 1
ATOM 4889 O O . ASP A 1 658 ? -34.823 -36.314 47.707 1.00 84.94 658 ASP A O 1
ATOM 4893 N N . TYR A 1 659 ? -33.822 -35.379 49.488 1.00 87.69 659 TYR A N 1
ATOM 4894 C CA . TYR A 1 659 ? -33.896 -34.000 49.005 1.00 87.69 659 TYR A CA 1
ATOM 4895 C C . TYR A 1 659 ? -32.542 -33.567 48.443 1.00 87.69 659 TYR A C 1
ATOM 4897 O O . TYR A 1 659 ? -31.534 -33.589 49.149 1.00 87.69 659 TYR A O 1
ATOM 4905 N N . VAL A 1 660 ? -32.519 -33.159 47.176 1.00 89.44 660 VAL A N 1
ATOM 4906 C CA . VAL A 1 660 ? -31.304 -32.743 46.459 1.00 89.44 660 VAL A CA 1
ATOM 4907 C C . VAL A 1 660 ? -31.460 -31.336 45.899 1.00 89.44 660 VAL A C 1
ATOM 4909 O O . VAL A 1 660 ? -32.572 -30.884 45.644 1.00 89.44 660 VAL A O 1
ATOM 4912 N N . GLU A 1 661 ? -30.355 -30.620 45.699 1.00 89.56 661 GLU A N 1
ATOM 4913 C CA . GLU A 1 661 ? -30.408 -29.307 45.051 1.00 89.56 661 GLU A CA 1
ATOM 4914 C C . GLU A 1 661 ? -30.772 -29.456 43.569 1.00 89.56 661 GLU A C 1
ATOM 4916 O O . GLU A 1 661 ? -30.213 -30.306 42.871 1.00 89.56 661 GLU A O 1
ATOM 4921 N N . ALA A 1 662 ? -31.666 -28.602 43.073 1.00 90.06 662 ALA A N 1
ATOM 4922 C CA . ALA A 1 662 ? -32.168 -28.640 41.700 1.00 90.06 662 ALA A CA 1
ATOM 4923 C C . ALA A 1 662 ? -31.057 -28.700 40.630 1.00 90.06 662 ALA A C 1
ATOM 4925 O O . ALA A 1 662 ? -31.184 -29.397 39.631 1.00 90.06 662 ALA A O 1
ATOM 4926 N N . SER A 1 663 ? -29.934 -28.017 40.852 1.00 88.56 663 SER A N 1
ATOM 4927 C CA . SER A 1 663 ? -28.771 -27.973 39.952 1.00 88.56 663 SER A CA 1
ATOM 4928 C C . SER A 1 663 ? -27.979 -29.275 39.875 1.00 88.56 663 SER A C 1
ATOM 4930 O O . SER A 1 663 ? -27.170 -29.441 38.961 1.00 88.56 663 SER A O 1
ATOM 4932 N N . THR A 1 664 ? -28.201 -30.199 40.810 1.00 92.12 664 THR A N 1
ATOM 4933 C CA . THR A 1 664 ? -27.564 -31.521 40.806 1.00 92.12 664 THR A CA 1
ATOM 4934 C C . THR A 1 664 ? -28.343 -32.552 39.987 1.00 92.12 664 THR A C 1
ATOM 4936 O O . THR A 1 664 ? -27.756 -33.560 39.586 1.00 92.12 664 THR A O 1
ATOM 4939 N N . LEU A 1 665 ? -29.623 -32.281 39.702 1.00 93.31 665 LEU A N 1
ATOM 4940 C CA . LEU A 1 665 ? -30.505 -33.138 38.911 1.00 93.31 665 LEU A CA 1
ATOM 4941 C C . LEU A 1 665 ? -30.143 -33.106 37.422 1.00 93.31 665 LEU A C 1
ATOM 4943 O O . LEU A 1 665 ? -29.670 -32.101 36.883 1.00 93.31 665 LEU A O 1
ATOM 4947 N N . LYS A 1 666 ? -30.385 -34.224 36.737 1.00 95.31 666 LYS A N 1
ATOM 4948 C CA . LYS A 1 666 ? -30.129 -34.410 35.305 1.00 95.31 666 LYS A CA 1
ATOM 4949 C C . LYS A 1 666 ? -31.346 -35.008 34.608 1.00 95.31 666 LYS A C 1
ATOM 4951 O O . LYS A 1 666 ? -32.193 -35.650 35.221 1.00 95.31 666 LYS A O 1
ATOM 4956 N N . VAL A 1 667 ? -31.406 -34.842 33.286 1.00 95.94 667 VAL A N 1
ATOM 4957 C CA . VAL A 1 667 ? -32.403 -35.529 32.451 1.00 95.94 667 VAL A CA 1
ATOM 4958 C C . VAL A 1 667 ? -32.296 -37.043 32.671 1.00 95.94 667 VAL A C 1
ATOM 4960 O O . VAL A 1 667 ? -31.214 -37.617 32.535 1.00 95.94 667 VAL A O 1
ATOM 4963 N N . GLY A 1 668 ? -33.423 -37.674 32.998 1.00 93.62 668 GLY A N 1
ATOM 4964 C CA . GLY A 1 668 ? -33.530 -39.086 33.360 1.00 93.62 668 GLY A CA 1
ATOM 4965 C C . GLY A 1 668 ? -33.588 -39.372 34.865 1.00 93.62 668 GLY A C 1
ATOM 4966 O O . GLY A 1 668 ? -34.017 -40.472 35.217 1.00 93.62 668 GLY A O 1
ATOM 4967 N N . ASP A 1 669 ? -33.213 -38.418 35.726 1.00 95.75 669 ASP A N 1
ATOM 4968 C CA . ASP A 1 669 ? -33.440 -38.520 37.173 1.00 95.75 669 ASP A CA 1
ATOM 4969 C C . ASP A 1 669 ? -34.938 -38.399 37.489 1.00 95.75 669 ASP A C 1
ATOM 4971 O O . ASP A 1 669 ? -35.717 -37.875 36.688 1.00 95.75 669 ASP A O 1
ATOM 4975 N N . GLU A 1 670 ? -35.350 -38.901 38.651 1.00 94.50 670 GLU A N 1
ATOM 4976 C CA . GLU A 1 670 ? -36.742 -38.868 39.104 1.00 94.50 670 GLU A CA 1
ATOM 4977 C C . GLU A 1 670 ? -36.972 -37.719 40.091 1.00 94.50 670 GLU A C 1
ATOM 4979 O O . GLU A 1 670 ? -36.110 -37.412 40.911 1.00 94.50 670 GLU A O 1
ATOM 4984 N N . VAL A 1 671 ? -38.149 -37.100 40.022 1.00 94.62 671 VAL A N 1
ATOM 4985 C CA . VAL A 1 671 ? -38.666 -36.147 41.011 1.00 94.62 671 VAL A CA 1
ATOM 4986 C C . VAL A 1 671 ? -40.053 -36.568 41.453 1.00 94.62 671 VAL A C 1
ATOM 4988 O O . VAL A 1 671 ? -40.797 -37.188 40.694 1.00 94.62 671 VAL A O 1
ATOM 4991 N N . LEU A 1 672 ? -40.397 -36.265 42.698 1.00 92.75 672 LEU A N 1
ATOM 4992 C CA . LEU A 1 672 ? -41.690 -36.616 43.255 1.00 92.75 672 LEU A CA 1
ATOM 4993 C C . LEU A 1 672 ? -42.744 -35.603 42.778 1.00 92.75 672 LEU A C 1
ATOM 4995 O O . LEU A 1 672 ? -42.611 -34.404 43.021 1.00 92.75 672 LEU A O 1
ATOM 4999 N N . VAL A 1 673 ? -43.773 -36.090 42.085 1.00 92.94 673 VAL A N 1
ATOM 5000 C CA . VAL A 1 673 ? -44.848 -35.281 41.489 1.00 92.94 673 VAL A CA 1
ATOM 5001 C C . VAL A 1 673 ? -46.183 -35.679 42.105 1.00 92.94 673 VAL A C 1
ATOM 5003 O O . VAL A 1 673 ? -46.433 -36.863 42.326 1.00 92.94 673 VAL A O 1
ATOM 5006 N N . LEU A 1 674 ? -47.049 -34.704 42.377 1.00 89.06 674 LEU A N 1
ATOM 5007 C CA . LEU A 1 674 ? -48.431 -34.948 42.777 1.00 89.06 674 LEU A CA 1
ATOM 5008 C C . LEU A 1 674 ? -49.254 -35.410 41.574 1.00 89.06 674 LEU A C 1
ATOM 5010 O O . LEU A 1 674 ? -49.518 -34.633 40.657 1.00 89.06 674 LEU A O 1
ATOM 5014 N N . ASP A 1 675 ? -49.715 -36.656 41.604 1.00 79.00 675 ASP A N 1
ATOM 5015 C CA . ASP A 1 675 ? -50.599 -37.185 40.576 1.00 79.00 675 ASP A CA 1
ATOM 5016 C C . ASP A 1 675 ? -52.042 -36.723 40.836 1.00 79.00 675 ASP A C 1
ATOM 5018 O O . ASP A 1 675 ? -52.758 -37.211 41.718 1.00 79.00 675 ASP A O 1
ATOM 5022 N N . SER A 1 676 ? -52.488 -35.750 40.042 1.00 66.06 676 SER A N 1
ATOM 5023 C CA . SER A 1 676 ? -53.860 -35.235 40.086 1.00 66.06 676 SER A CA 1
ATOM 5024 C C . SER A 1 676 ? -54.903 -36.205 39.503 1.00 66.06 676 SER A C 1
ATOM 5026 O O . SER A 1 676 ? -56.104 -35.973 39.660 1.00 66.06 676 SER A O 1
ATOM 5028 N N . LYS A 1 677 ? -54.482 -37.296 38.845 1.00 63.16 677 LYS A N 1
ATOM 5029 C CA . LYS A 1 677 ? -55.351 -38.301 38.206 1.00 63.16 677 LYS A CA 1
ATOM 5030 C C . LYS A 1 677 ? -55.538 -39.554 39.068 1.00 63.16 677 LYS A C 1
ATOM 5032 O O . LYS A 1 677 ? -56.601 -40.170 38.981 1.00 63.16 677 LYS A O 1
ATOM 5037 N N . GLU A 1 678 ? -54.580 -39.898 39.931 1.00 54.75 678 GLU A N 1
ATOM 5038 C CA . GLU A 1 678 ? -54.659 -41.043 40.855 1.00 54.75 678 GLU A CA 1
ATOM 5039 C C . GLU A 1 678 ? -54.711 -40.611 42.332 1.00 54.75 678 GLU A C 1
ATOM 5041 O O . GLU A 1 678 ? -53.718 -40.591 43.053 1.00 54.75 678 GLU A O 1
ATOM 5046 N N . ALA A 1 679 ? -55.922 -40.303 42.811 1.00 59.88 679 ALA A N 1
ATOM 5047 C CA . ALA A 1 679 ? -56.248 -40.172 44.238 1.00 59.88 679 ALA A CA 1
ATOM 5048 C C . ALA A 1 679 ? -55.412 -39.156 45.055 1.00 59.88 679 ALA A C 1
ATOM 5050 O O . ALA A 1 679 ? -55.364 -39.276 46.279 1.00 59.88 679 ALA A O 1
ATOM 5051 N N . MET A 1 680 ? -54.802 -38.152 44.408 1.00 69.75 680 MET A N 1
ATOM 5052 C CA . MET A 1 680 ? -53.903 -37.179 45.050 1.00 69.75 680 MET A CA 1
ATOM 5053 C C . MET A 1 680 ? -52.746 -37.853 45.801 1.00 69.75 680 MET A C 1
ATOM 5055 O O . MET A 1 680 ? -52.396 -37.435 46.901 1.00 69.75 680 MET A O 1
ATOM 5059 N N . GLN A 1 681 ? -52.175 -38.914 45.230 1.00 82.19 681 GLN A N 1
ATOM 5060 C CA . GLN A 1 681 ? -50.927 -39.499 45.717 1.00 82.19 681 GLN A CA 1
ATOM 5061 C C . GLN A 1 681 ? -49.732 -38.886 44.992 1.00 82.19 681 GLN A C 1
ATOM 5063 O O . GLN A 1 681 ? -49.859 -38.322 43.907 1.00 82.19 681 GLN A O 1
ATOM 5068 N N . VAL A 1 682 ? -48.556 -38.992 45.600 1.00 88.00 682 VAL A N 1
ATOM 5069 C CA . VAL A 1 682 ? -47.303 -38.579 44.970 1.00 88.00 682 VAL A CA 1
ATOM 5070 C C . VAL A 1 682 ? -46.596 -39.779 44.350 1.00 88.00 682 VAL A C 1
ATOM 5072 O O . VAL A 1 682 ? -46.551 -40.856 44.942 1.00 88.00 682 VAL A O 1
ATOM 5075 N N . ALA A 1 683 ? -46.033 -39.597 43.158 1.00 89.62 683 ALA A N 1
ATOM 5076 C CA . ALA A 1 683 ? -45.328 -40.640 42.422 1.00 89.62 683 ALA A CA 1
ATOM 5077 C C . ALA A 1 683 ? -44.015 -40.099 41.827 1.00 89.62 683 ALA A C 1
ATOM 5079 O O . ALA A 1 683 ? -43.981 -38.952 41.374 1.00 89.62 683 ALA A O 1
ATOM 5080 N N . PRO A 1 684 ? -42.925 -40.890 41.806 1.00 91.69 684 PRO A N 1
ATOM 5081 C CA . PRO A 1 684 ? -41.704 -40.514 41.099 1.00 91.69 684 PRO A CA 1
ATOM 5082 C C . PRO A 1 684 ? -41.958 -40.409 39.590 1.00 91.69 684 PRO A C 1
ATOM 5084 O O . PRO A 1 684 ? -42.552 -41.312 38.998 1.00 91.69 684 PRO A O 1
ATOM 5087 N N . LYS A 1 685 ? -41.492 -39.321 38.973 1.00 93.50 685 LYS A N 1
ATOM 5088 C CA . LYS A 1 685 ? -41.573 -39.066 37.529 1.00 93.50 685 LYS A CA 1
ATOM 5089 C C . LYS A 1 685 ? -40.227 -38.639 36.986 1.00 93.50 685 LYS A C 1
ATOM 5091 O O . LYS A 1 685 ? -39.510 -37.870 37.627 1.00 93.50 685 LYS A O 1
ATOM 5096 N N . LYS A 1 686 ? -39.886 -39.112 35.791 1.00 95.56 686 LYS A N 1
ATOM 5097 C CA . LYS A 1 686 ? -38.609 -38.775 35.156 1.00 95.56 686 LYS A CA 1
ATOM 5098 C C . LYS A 1 686 ? -38.595 -37.349 34.633 1.00 95.56 686 LYS A C 1
ATOM 5100 O O . LYS A 1 686 ? -39.550 -36.897 34.006 1.00 95.56 686 LYS A O 1
ATOM 5105 N N . ILE A 1 687 ? -37.465 -36.677 34.809 1.00 96.06 687 ILE A N 1
ATOM 5106 C CA . ILE A 1 687 ? -37.172 -35.402 34.160 1.00 96.06 687 ILE A CA 1
ATOM 5107 C C . ILE A 1 687 ? -36.838 -35.665 32.690 1.00 96.06 687 ILE A C 1
ATOM 5109 O O . ILE A 1 687 ? -35.903 -36.408 32.380 1.00 96.06 687 ILE A O 1
ATOM 5113 N N . VAL A 1 688 ? -37.567 -35.024 31.779 1.00 97.31 688 VAL A N 1
ATOM 5114 C CA . VAL A 1 688 ? -37.363 -35.129 30.325 1.00 97.31 688 VAL A CA 1
ATOM 5115 C C . VAL A 1 688 ? -36.614 -33.932 29.741 1.00 97.31 688 VAL A C 1
ATOM 5117 O O . VAL A 1 688 ? -35.984 -34.073 28.692 1.00 97.31 688 VAL A O 1
ATOM 5120 N N . ARG A 1 689 ? -36.620 -32.773 30.417 1.00 96.81 689 ARG A N 1
ATOM 5121 C CA . ARG A 1 689 ? -35.865 -31.579 29.999 1.00 96.81 689 ARG A CA 1
ATOM 5122 C C . ARG A 1 689 ? -35.384 -30.764 31.196 1.00 96.81 689 ARG A C 1
ATOM 5124 O O . ARG A 1 689 ? -36.119 -30.610 32.165 1.00 96.81 689 ARG A O 1
ATOM 5131 N N . ILE A 1 690 ? -34.169 -30.222 31.095 1.00 95.31 690 ILE A N 1
ATOM 5132 C CA . ILE A 1 690 ? -33.645 -29.179 31.985 1.00 95.31 690 ILE A CA 1
ATOM 5133 C C . ILE A 1 690 ? -33.004 -28.102 31.110 1.00 95.31 690 ILE A C 1
ATOM 5135 O O . ILE A 1 690 ? -32.012 -28.381 30.437 1.00 95.31 690 ILE A O 1
ATOM 5139 N N . ASP A 1 691 ? -33.548 -26.889 31.143 1.00 94.75 691 ASP A N 1
ATOM 5140 C CA . ASP A 1 691 ? -32.927 -25.701 30.550 1.00 94.75 691 ASP A CA 1
ATOM 5141 C C . ASP A 1 691 ? -32.430 -24.760 31.651 1.00 94.75 691 ASP A C 1
ATOM 5143 O O . ASP A 1 691 ? -32.965 -24.754 32.761 1.00 94.75 691 ASP A O 1
ATOM 5147 N N . LYS A 1 692 ? -31.423 -23.939 31.342 1.00 88.94 692 LYS A N 1
ATOM 5148 C CA . LYS A 1 692 ? -30.918 -22.887 32.231 1.00 88.94 692 LYS A CA 1
ATOM 5149 C C . LYS A 1 692 ? -31.138 -21.524 31.588 1.00 88.94 692 LYS A C 1
ATOM 5151 O O . LYS A 1 692 ? -30.793 -21.334 30.424 1.00 88.94 692 LYS A O 1
ATOM 5156 N N . ASP A 1 693 ? -31.664 -20.583 32.359 1.00 85.06 693 ASP A N 1
ATOM 5157 C CA . ASP A 1 693 ? -31.839 -19.189 31.958 1.00 85.06 693 ASP A CA 1
ATOM 5158 C C . ASP A 1 693 ? -31.110 -18.291 32.961 1.00 85.06 693 ASP A C 1
ATOM 5160 O O . ASP A 1 693 ? -31.451 -18.267 34.140 1.00 85.06 69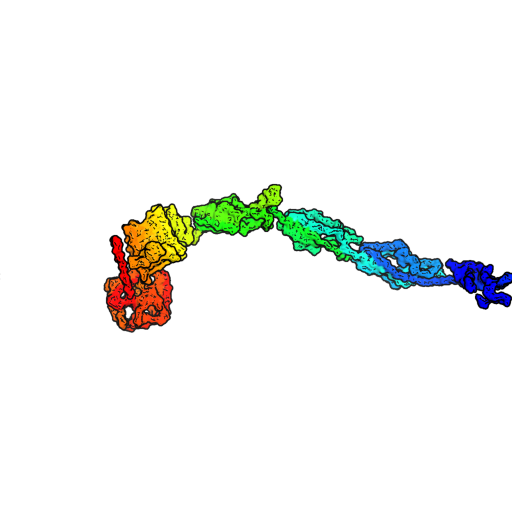3 ASP A O 1
ATOM 5164 N N . ASP A 1 694 ? -30.088 -17.575 32.489 1.00 77.69 694 ASP A N 1
ATOM 5165 C CA . ASP A 1 694 ? -29.231 -16.700 33.300 1.00 77.69 694 ASP A CA 1
ATOM 5166 C C . ASP A 1 694 ? -29.801 -15.275 33.468 1.00 77.69 694 ASP A C 1
ATOM 5168 O O . ASP A 1 694 ? -29.096 -14.359 33.897 1.00 77.69 694 ASP A O 1
ATOM 5172 N N . SER A 1 695 ? -31.069 -15.045 33.114 1.00 74.19 695 SER A N 1
ATOM 5173 C CA . SER A 1 695 ? -31.720 -13.753 33.327 1.00 74.19 695 SER A CA 1
ATOM 5174 C C . SER A 1 695 ? -31.927 -13.438 34.809 1.00 74.19 695 SER A C 1
ATOM 5176 O O . SER A 1 695 ? -32.054 -14.314 35.667 1.00 74.19 695 SER A O 1
ATOM 5178 N N . PHE A 1 696 ? -31.957 -12.137 35.102 1.00 73.19 696 PHE A N 1
ATOM 5179 C CA . PHE A 1 696 ? -32.309 -11.623 36.417 1.00 73.19 696 PHE A CA 1
ATOM 5180 C C . PHE A 1 696 ? -33.821 -11.538 36.544 1.00 73.19 696 PHE A C 1
ATOM 5182 O O . PHE A 1 696 ? -34.468 -10.779 35.819 1.00 73.19 696 PHE A O 1
ATOM 5189 N N . VAL A 1 697 ? -34.368 -12.273 37.502 1.00 76.62 697 VAL A N 1
ATOM 5190 C CA . VAL A 1 697 ? -35.797 -12.263 37.813 1.00 76.62 697 VAL A CA 1
ATOM 5191 C C . VAL A 1 697 ? -35.999 -12.065 39.307 1.00 76.62 697 VAL A C 1
ATOM 5193 O O . VAL A 1 697 ? -35.155 -12.446 40.119 1.00 76.62 697 VAL A O 1
ATOM 5196 N N . SER A 1 698 ? -37.108 -11.434 39.685 1.00 79.94 698 SER A N 1
ATOM 5197 C CA . SER A 1 698 ? -37.544 -11.474 41.078 1.00 79.94 698 SER A CA 1
ATOM 5198 C C . SER A 1 698 ? -38.105 -12.861 41.368 1.00 79.94 698 SER A C 1
ATOM 5200 O O . SER A 1 698 ? -38.810 -13.412 40.527 1.00 79.94 698 SER A O 1
ATOM 5202 N N . VAL A 1 699 ? -37.792 -13.427 42.526 1.00 85.31 699 VAL A N 1
ATOM 5203 C CA . VAL A 1 699 ? -38.146 -14.805 42.885 1.00 85.31 699 VAL A CA 1
ATOM 5204 C C . VAL A 1 699 ? -38.752 -14.860 44.286 1.00 85.31 699 VAL A C 1
ATOM 5206 O O . VAL A 1 699 ? -38.532 -13.968 45.107 1.00 85.31 699 VAL A O 1
ATOM 5209 N N . TYR A 1 700 ? -39.530 -15.903 44.555 1.00 87.44 700 TYR A N 1
ATOM 5210 C CA . TYR A 1 700 ? -40.293 -16.083 45.789 1.00 87.44 700 TYR A CA 1
ATOM 5211 C C . TYR A 1 700 ? -39.956 -17.423 46.443 1.00 87.44 700 TYR A C 1
ATOM 5213 O O . TYR A 1 700 ? -39.556 -18.364 45.764 1.00 87.44 700 TYR A O 1
ATOM 5221 N N . ASN A 1 701 ? -40.123 -17.529 47.757 1.00 87.06 701 ASN A N 1
ATOM 5222 C CA . ASN A 1 701 ? -40.026 -18.805 48.468 1.00 87.06 701 ASN A CA 1
ATOM 5223 C C . ASN A 1 701 ? -41.003 -18.832 49.650 1.00 87.06 701 ASN A C 1
ATOM 5225 O O . ASN A 1 701 ? -41.442 -17.779 50.116 1.00 87.06 701 ASN A O 1
ATOM 5229 N N . LEU A 1 702 ? -41.316 -20.026 50.143 1.00 89.25 702 LEU A N 1
ATOM 5230 C CA . LEU A 1 702 ? -42.175 -20.259 51.298 1.00 89.25 702 LEU A CA 1
ATOM 5231 C C . LEU A 1 702 ? -41.428 -21.086 52.346 1.00 89.25 702 LEU A C 1
ATOM 5233 O O . LEU A 1 702 ? -40.630 -21.959 52.006 1.00 89.25 702 LEU A O 1
ATOM 5237 N N . GLU A 1 703 ? -41.730 -20.836 53.614 1.00 88.56 703 GLU A N 1
ATOM 5238 C CA . GLU A 1 703 ? -41.468 -21.775 54.700 1.00 88.56 703 GLU A CA 1
ATOM 5239 C C . GLU A 1 703 ? -42.801 -22.293 55.222 1.00 88.56 703 GLU A C 1
ATOM 5241 O O . GLU A 1 703 ? -43.732 -21.516 55.449 1.00 88.56 703 GLU A O 1
ATOM 5246 N N . VAL A 1 704 ? -42.898 -23.614 55.359 1.00 90.75 704 VAL A N 1
ATOM 5247 C CA . VAL A 1 704 ? -44.118 -24.297 55.798 1.00 90.75 704 VAL A CA 1
ATOM 5248 C C . VAL A 1 704 ? -43.843 -25.283 56.931 1.00 90.75 704 VAL A C 1
ATOM 5250 O O . VAL A 1 704 ? -42.797 -25.936 56.942 1.00 90.75 704 VAL A O 1
ATOM 5253 N N . GLU A 1 705 ? -44.790 -25.410 57.861 1.00 88.75 705 GLU A N 1
ATOM 5254 C CA . GLU A 1 705 ? -44.750 -26.333 59.004 1.00 88.75 705 GLU A CA 1
ATOM 5255 C C . GLU A 1 705 ? -46.128 -26.984 59.239 1.00 88.75 705 GLU A C 1
ATOM 5257 O O . GLU A 1 705 ? -47.149 -26.310 59.082 1.00 88.75 705 GLU A O 1
ATOM 5262 N N . PRO A 1 706 ? -46.212 -28.254 59.684 1.00 87.19 706 PRO A N 1
ATOM 5263 C CA . PRO A 1 706 ? -45.128 -29.236 59.790 1.00 87.19 706 PRO A CA 1
ATOM 5264 C C . PRO A 1 706 ? -44.655 -29.747 58.410 1.00 87.19 706 PRO A C 1
ATOM 5266 O O . PRO A 1 706 ? -45.139 -29.311 57.373 1.00 87.19 706 PRO A O 1
ATOM 5269 N N . HIS A 1 707 ? -43.712 -30.696 58.405 1.00 87.25 707 HIS A N 1
ATOM 5270 C CA . HIS A 1 707 ? -43.211 -31.464 57.243 1.00 87.25 707 HIS A CA 1
ATOM 5271 C C . HIS A 1 707 ? -42.220 -30.766 56.308 1.00 87.25 707 HIS A C 1
ATOM 5273 O O . HIS A 1 707 ? -41.492 -31.463 55.607 1.00 87.25 707 HIS A O 1
ATOM 5279 N N . HIS A 1 708 ? -42.133 -29.437 56.335 1.00 89.19 708 HIS A N 1
ATOM 5280 C CA . HIS A 1 708 ? -41.169 -28.660 55.550 1.00 89.19 708 HIS A CA 1
ATOM 5281 C C . HIS A 1 708 ? -41.195 -28.908 54.031 1.00 89.19 708 HIS A C 1
ATOM 5283 O O . HIS A 1 708 ? -40.188 -28.700 53.358 1.00 89.19 708 HIS A O 1
ATOM 5289 N N . THR A 1 709 ? -42.311 -29.359 53.468 1.00 92.00 709 THR A N 1
ATOM 5290 C CA . THR A 1 709 ? -42.455 -29.564 52.021 1.00 92.00 709 THR A CA 1
ATOM 5291 C C . THR A 1 709 ? -43.729 -28.930 51.510 1.00 92.00 709 THR A C 1
ATOM 5293 O O . THR A 1 709 ? -44.716 -28.819 52.236 1.00 92.00 709 THR A O 1
ATOM 5296 N N . TYR A 1 710 ? -43.731 -28.540 50.245 1.00 93.94 710 TYR A N 1
ATOM 5297 C CA . TYR A 1 710 ? -44.928 -28.074 49.563 1.00 93.94 710 TYR A CA 1
ATOM 5298 C C . TYR A 1 710 ? -44.869 -28.425 48.077 1.00 93.94 710 TYR A C 1
ATOM 5300 O O . TYR A 1 710 ? -43.827 -28.826 47.557 1.00 93.94 710 TYR A O 1
ATOM 5308 N N . ILE A 1 711 ? -46.007 -28.323 47.395 1.00 93.62 711 ILE A N 1
ATOM 5309 C CA . ILE A 1 711 ? -46.141 -28.733 45.994 1.00 93.62 711 ILE A CA 1
ATOM 5310 C C . ILE A 1 711 ? -46.187 -27.483 45.116 1.00 93.62 711 ILE A C 1
ATOM 5312 O O . ILE A 1 711 ? -47.118 -26.681 45.228 1.00 93.62 711 ILE A O 1
ATOM 5316 N N . ALA A 1 712 ? -45.175 -27.331 44.264 1.00 94.81 712 ALA A N 1
ATOM 5317 C CA . ALA A 1 712 ? -44.970 -26.203 43.363 1.00 94.81 712 ALA A CA 1
ATOM 5318 C C . ALA A 1 712 ? -44.962 -26.695 41.910 1.00 94.81 712 ALA A C 1
ATOM 5320 O O . ALA A 1 712 ? -44.150 -27.549 41.562 1.00 94.81 712 ALA A O 1
ATOM 5321 N N . ASP A 1 713 ? -45.883 -26.188 41.084 1.00 94.81 713 ASP A N 1
ATOM 5322 C CA . ASP A 1 713 ? -46.131 -26.654 39.707 1.00 94.81 713 ASP A CA 1
ATOM 5323 C C . ASP A 1 713 ? -46.144 -28.194 39.620 1.00 94.81 713 ASP A C 1
ATOM 5325 O O . ASP A 1 713 ? -45.427 -28.809 38.837 1.00 94.81 713 ASP A O 1
ATOM 5329 N N . GLY A 1 714 ? -46.894 -28.825 40.532 1.00 91.88 714 GLY A N 1
ATOM 5330 C CA . GLY A 1 714 ? -47.033 -30.282 40.623 1.00 91.88 714 GLY A CA 1
ATOM 5331 C C . GLY A 1 714 ? -45.849 -31.023 41.257 1.00 91.88 714 GLY A C 1
ATOM 5332 O O . GLY A 1 714 ? -46.015 -32.170 41.663 1.00 91.88 714 GLY A O 1
ATOM 5333 N N . ILE A 1 715 ? -44.682 -30.397 41.417 1.00 94.44 715 ILE A N 1
ATOM 5334 C CA . ILE A 1 715 ? -43.462 -31.033 41.937 1.00 94.44 715 ILE A CA 1
ATOM 5335 C C . ILE A 1 715 ? -43.307 -30.772 43.441 1.00 94.44 715 ILE A C 1
ATOM 5337 O O . ILE A 1 715 ? -43.522 -29.661 43.928 1.00 94.44 715 ILE A O 1
ATOM 5341 N N . VAL A 1 716 ? -42.905 -31.799 44.193 1.00 94.06 716 VAL A N 1
ATOM 5342 C CA . VAL A 1 716 ? -42.649 -31.702 45.635 1.00 94.06 716 VAL A CA 1
ATOM 5343 C C . VAL A 1 716 ? -41.294 -31.044 45.881 1.00 94.06 716 VAL A C 1
ATOM 5345 O O . VAL A 1 716 ? -40.231 -31.601 45.583 1.00 94.06 716 VAL A O 1
ATOM 5348 N N . VAL A 1 717 ? -41.336 -29.863 46.484 1.00 93.50 717 VAL A N 1
ATOM 5349 C CA . VAL A 1 717 ? -40.160 -29.102 46.901 1.00 93.50 717 VAL A CA 1
ATOM 5350 C C . VAL A 1 717 ? -40.079 -29.050 48.424 1.00 93.50 717 VAL A C 1
ATOM 5352 O O . VAL A 1 717 ? -41.077 -29.238 49.122 1.00 93.50 717 VAL A O 1
ATOM 5355 N N . HIS A 1 718 ? -38.881 -28.824 48.954 1.00 89.50 718 HIS A N 1
ATOM 5356 C CA . HIS A 1 718 ? -38.647 -28.764 50.398 1.00 89.50 718 HIS A CA 1
ATOM 5357 C C . HIS A 1 718 ? -38.158 -27.376 50.809 1.00 89.50 718 HIS A C 1
ATOM 5359 O O . HIS A 1 718 ? -37.454 -26.707 50.048 1.00 89.50 718 HIS A O 1
ATOM 5365 N N . ASN A 1 719 ? -38.501 -26.951 52.027 1.00 83.56 719 ASN A N 1
ATOM 5366 C CA . ASN A 1 719 ? -37.985 -25.728 52.626 1.00 83.56 719 ASN A CA 1
ATOM 5367 C C . ASN A 1 719 ? -36.455 -25.791 52.602 1.00 83.56 719 ASN A C 1
ATOM 5369 O O . ASN A 1 719 ? -35.850 -26.729 53.123 1.00 83.56 719 ASN A O 1
ATOM 5373 N N . LYS A 1 720 ? -35.793 -24.762 52.093 1.00 69.44 720 LYS A N 1
ATOM 5374 C CA . LYS A 1 720 ? -34.434 -24.482 52.549 1.00 69.44 720 LYS A CA 1
ATOM 5375 C C . LYS A 1 720 ? -34.607 -23.602 53.774 1.00 69.44 720 LYS A C 1
ATOM 5377 O O . LYS A 1 720 ? -35.049 -22.467 53.617 1.00 69.44 720 LYS A O 1
ATOM 5382 N N . ARG A 1 721 ? -34.342 -24.131 54.977 1.00 55.34 721 ARG A N 1
ATOM 5383 C CA . ARG A 1 721 ? -34.227 -23.267 56.159 1.00 55.34 721 ARG A CA 1
ATOM 5384 C C . ARG A 1 721 ? -33.154 -22.245 55.816 1.00 55.34 721 ARG A C 1
ATOM 5386 O O . ARG A 1 721 ? -32.002 -22.615 55.599 1.00 55.34 721 ARG A O 1
ATOM 5393 N N . LEU A 1 722 ? -33.565 -20.995 55.651 1.00 51.19 722 LEU A N 1
ATOM 5394 C CA . LEU A 1 722 ? -32.624 -19.895 55.627 1.00 51.19 722 LEU A CA 1
ATOM 5395 C C . LEU A 1 722 ? -32.147 -19.810 57.069 1.00 51.19 722 LEU A C 1
ATOM 5397 O O . LEU A 1 722 ? -32.931 -19.455 57.949 1.00 51.19 722 LEU A O 1
ATOM 5401 N N . ASP A 1 723 ? -30.913 -20.249 57.325 1.00 44.38 723 ASP A N 1
ATOM 5402 C CA . ASP A 1 723 ? -30.272 -19.970 58.604 1.00 44.38 723 ASP A CA 1
ATOM 5403 C C . ASP A 1 723 ? -30.456 -18.470 58.863 1.00 44.38 723 ASP A C 1
ATOM 5405 O O . ASP A 1 723 ? -30.197 -17.652 57.977 1.00 44.38 723 ASP A O 1
ATOM 5409 N N . GLU A 1 724 ? -31.039 -18.138 60.019 1.00 38.91 724 GLU A N 1
ATOM 5410 C CA . GLU A 1 724 ? -31.508 -16.793 60.347 1.00 38.91 724 GLU A CA 1
ATOM 5411 C C . GLU A 1 724 ? -30.502 -15.725 59.901 1.00 38.91 724 GLU A C 1
ATOM 5413 O O . GLU A 1 724 ? -29.301 -15.835 60.161 1.00 38.91 724 GLU A O 1
ATOM 5418 N N . ILE A 1 725 ? -30.998 -14.642 59.292 1.00 43.16 725 ILE A N 1
ATOM 5419 C CA . ILE A 1 725 ? -30.222 -13.408 59.163 1.00 43.16 725 ILE A CA 1
ATOM 5420 C C . ILE A 1 725 ? -29.893 -12.955 60.587 1.00 43.16 725 ILE A C 1
ATOM 5422 O O . ILE A 1 725 ? -30.690 -12.291 61.253 1.00 43.16 725 ILE A O 1
ATOM 5426 N N . VAL A 1 726 ? -28.706 -13.309 61.068 1.00 39.00 726 VAL A N 1
ATOM 5427 C CA . VAL A 1 726 ? -28.201 -12.805 62.334 1.00 39.00 726 VAL A CA 1
ATOM 5428 C C . VAL A 1 726 ? -27.751 -11.367 62.092 1.00 39.00 726 VAL A C 1
ATOM 5430 O O . VAL A 1 726 ? -26.608 -11.094 61.727 1.00 39.00 726 VAL A O 1
ATOM 5433 N N . VAL A 1 727 ? -28.662 -10.417 62.307 1.00 45.22 727 VAL A N 1
ATOM 5434 C CA . VAL A 1 727 ? -28.289 -9.013 62.507 1.00 45.22 727 VAL A CA 1
ATOM 5435 C C . VAL A 1 727 ? -27.602 -8.923 63.870 1.00 45.22 727 VAL A C 1
ATOM 5437 O O . VAL A 1 727 ? -28.235 -8.701 64.900 1.00 45.22 727 VAL A O 1
ATOM 5440 N N . GLN A 1 728 ? -26.289 -9.144 63.896 1.00 41.09 728 GLN A N 1
ATOM 5441 C CA . GLN A 1 728 ? -25.476 -8.905 65.084 1.00 41.09 728 GLN A CA 1
ATOM 5442 C C . GLN A 1 728 ? -25.187 -7.405 65.198 1.00 41.09 728 GLN A C 1
ATOM 5444 O O . GLN A 1 728 ? -24.374 -6.840 64.468 1.00 41.09 728 GLN A O 1
ATOM 5449 N N . GLN A 1 729 ? -25.888 -6.744 66.118 1.00 41.09 729 GLN A N 1
ATOM 5450 C CA . GLN A 1 729 ? -25.638 -5.351 66.469 1.00 41.09 729 GLN A CA 1
ATOM 5451 C C . GLN A 1 729 ? -24.411 -5.257 67.390 1.00 41.09 729 GLN A C 1
ATOM 5453 O O . GLN A 1 729 ? -24.526 -5.396 68.606 1.00 41.09 729 GLN A O 1
ATOM 5458 N N . GLU A 1 730 ? -23.237 -4.946 66.840 1.00 39.47 730 GLU A N 1
ATOM 5459 C CA . GLU A 1 730 ? -22.086 -4.502 67.640 1.00 39.47 730 GLU A CA 1
ATOM 5460 C C . GLU A 1 730 ? -22.119 -2.975 67.839 1.00 39.47 730 GLU A C 1
ATOM 5462 O O . GLU A 1 730 ? -21.314 -2.234 67.287 1.00 39.47 730 GLU A O 1
ATOM 5467 N N . GLY A 1 731 ? -23.074 -2.496 68.646 1.00 37.44 731 GLY A N 1
ATOM 5468 C CA . GLY A 1 731 ? -23.133 -1.109 69.133 1.00 37.44 731 GLY A CA 1
ATOM 5469 C C . GLY A 1 731 ? -23.622 -0.048 68.127 1.00 37.44 731 GLY A C 1
ATOM 5470 O O . GLY A 1 731 ? -22.976 0.244 67.130 1.00 37.44 731 GLY A O 1
ATOM 5471 N N . GLY A 1 732 ? -24.731 0.623 68.467 1.00 35.81 732 GLY A N 1
ATOM 5472 C CA . GLY A 1 732 ? -25.335 1.715 67.683 1.00 35.81 732 GLY A CA 1
ATOM 5473 C C . GLY A 1 732 ? -26.621 1.277 66.975 1.00 35.81 732 GLY A C 1
ATOM 5474 O O . GLY A 1 732 ? -26.660 0.204 66.385 1.00 35.81 732 GLY A O 1
ATOM 5475 N N . GLY A 1 733 ? -27.705 2.047 67.131 1.00 33.38 733 GLY A N 1
ATOM 5476 C CA . GLY A 1 733 ? -29.073 1.674 66.731 1.00 33.38 733 GLY A CA 1
ATOM 5477 C C . GLY A 1 733 ? -29.234 1.386 65.236 1.00 33.38 733 GLY A C 1
ATOM 5478 O O . GLY A 1 733 ? -28.793 2.192 64.419 1.00 33.38 733 GLY A O 1
ATOM 5479 N N . PHE A 1 734 ? -29.875 0.254 64.930 1.00 30.31 734 PHE A N 1
ATOM 5480 C CA . PHE A 1 734 ? -30.358 -0.132 63.602 1.00 30.31 734 PHE A CA 1
ATOM 5481 C C . PHE A 1 734 ? -31.751 0.449 63.340 1.00 30.31 734 PHE A C 1
ATOM 5483 O O . PHE A 1 734 ? -32.559 0.471 64.302 1.00 30.31 734 PHE A O 1
#

Secondary structure (DSSP, 8-state):
-TT---SSS-GGGPEEEEEEES-GGG-EEE-TTS-EEE-PPTT--EEEEEEEEEE-TTS-EEEEEEEEEEPPPPP-------EEEEEETT--EEE-SGGGSSS-TTTS-TT--TT--EEEE--STT----SSEEEEEE-TTS-EEEEEPTT--EEEEEEEEEEE---GGGPPP-BPPPEEEEEEEE----EESSPPPPEEEETT--EEEEEEGGGTEE-SSS-GGG-EEEEEEES-GGG-EEE-TTSEEEE-PPTT--EEEEEEEEEE-TTS-EEEEEEEEEEE--TTSPPB---EEEEEETTS-EEE-TTGGGTT-B-TTTTSS---EEEE----SSSEEPPPPTTS-EEEEPPTT--EEEEEEEEEEEEETTSSS-EEEE---EEEEEEEEPP--SEEEE-TTS-EEEEESSHHHHHHHHTTSSSEEEEE-SEEEE--EEEPS----EEEEEESSSSS-EEEE-TTSB-SEEE-S-S-EEEEESEEEE--EESSSS-SSEEEES--EEEES-EEES-EESSSS-SSEEEE-SS-EEEES-EEES-EE-STT--SSEEEESSSPEEEES-EE--SSSS---B-TT-EEEPTTS-EEEGGG--TT-EEEEE-TTS-EEEEEEEEEEEEEEEEEEEEEEETT--EEEE-TT-EEE-SSSEEEGGG--TT-EEEEEETTTTTEEEEEEEEEEEEEEEEEEEEEEEEETTSEEEETTEEEE------------SS--

pLDDT: mean 87.53, std 11.09, range [30.31, 98.5]